Protein 3VSM (pdb70)

GO terms:
  GO:0042025 host cell nucleus (C, EXP)
  GO:0055036 virion membrane (C, EXP)
  GO:0030430 host cell cytoplasm (C, EXP)

Secondary structure (DSSP, 8-state):
-HHHHHHHHHHHHHHHHHHHHH-SS---S--PPEETTTEETT--TTT-HHHHHHHHHHHHHHHHHHH-TTSTTTT-HHHHHHHHHHHHHHHHHS-SSPPSSS-SSS-TTTTTTTTTHHHHHHHHHHHHTTTSTTHHHHHHHHHHHHHHH-SSSSEETTEE--HHHHHHHHHHHHHHHHHTT--HHHHHTSHHHHHHHHHHH--EESSSSEEETTS-EEETTTEE-HHHHHHHGGGHHHHHHHH-GGGS-HHHHHHHHHTT--TT-B--GGGS-TT---B-TTGGGSSPPPSEEEEETTTTEEEEE-SSEEEEEE---TTS-SEEE-SS--S-HHHHHH--EEEETTS------TTTTT--TTPEESSSS-------SSSS-EEE--SEEEEEEEE-SS-EEEEEEEEEGGGTTEEEEEEEEEETTEEEEEEEEEE--TT-STT--EEEEEEEEETTS--SPPPHHHHHHHTTT--TTEEETTEEEEE--BTTB--PPPEEE--STTEEEEEEEE-HHHHHTT-EEEEEEEEETT-----EEEE-SSTTEEEEE-SSSEEEEEETTEEEEEETTEEEEEETT--SEEEHHHHHHHHHHTT-TT--EEESSEEEETTEEEES--SS---EEEEE-

Radius of gyration: 27.25 Å; Cα contacts (8 Å, |Δi|>4): 1445; chains: 1; bounding box: 48×76×77 Å

CATH classification: 1.50.10.100 (+2 more: 2.70.98.100, 2.60.40.4340)

Foldseek 3Di:
DVVLLVVVLVVCLVCVVLLVLLAQDADAPDDFDQDLQLRGPPADVLADLVSVLVLLRNLLNLLNLCSDPPHPNPVPVVSLVSLLSSLVNVLVRADPQHAAQADSHDGRVSVPCLQFRNLVSLVSSLSSCVVDPCNVVSLVSSLPVCCRQVVDLQDGRNDGHAALSSLRSNLSRLSSVVSVPDALVRSCPDPSNVRVLVNQAQDADCWFAGQHLQQFGDHPGFALACQSVSNNLSSPVSCCSSPNPNSHPVVSNVLNLLQAAELQQFGQQLNYDLQTWRGGSNSNSNDDHDQFWGAFFNQAKTWGDHPFKTWMARFAALRHFLHKAWQVGFQQSLSSHFAGDIATPPFDRDIDHPQPNLDHAGGKALDLSNGQGDHAPDNTMDTHGWPHWFKGKWDDGFKIKMWIWTFHVSRQRWTWTWIWMCGVWKIKIKTWLTAGAAPPRVQDWMKGFRHKDFPVDDDPFDAQQVVCVVVVNASQQRDDRQKTKHFADEPPADAAGWDWDDRDPGMITTIGTWGNVSRNVSGTMHIMMMGGPPDDFDKHWYDDPDPQWIWIDRPPQWIWTGRAQKIWIGGDFKIKMAGSVLDQFDAVVNVQVNCVSNPRNPKAKDWDQWDDDDRGTGGVDSSGDRMTMITTD

Structure (mmCIF, N/CA/C/O backbone):
data_3VSM
#
_entry.id   3VSM
#
_cell.length_a   113.535
_cell.length_b   113.535
_cell.length_c   101.505
_cell.angle_alpha   90.00
_cell.angle_beta   90.00
_cell.angle_gamma   120.00
#
_symmetry.space_group_name_H-M   'P 62'
#
loop_
_entity.id
_entity.type
_entity.pdbx_description
1 polymer 'Occlusion-derived virus envelope protein E66'
2 non-polymer GLYCEROL
3 water water
#
loop_
_atom_site.group_PDB
_atom_site.id
_atom_site.type_symbol
_atom_site.label_atom_id
_atom_site.label_alt_id
_atom_site.label_comp_id
_atom_site.label_asym_id
_atom_site.label_entity_id
_atom_site.label_seq_id
_atom_site.pdbx_PDB_ins_code
_atom_site.Cartn_x
_atom_site.Cartn_y
_atom_site.Cartn_z
_atom_site.occupancy
_atom_site.B_iso_or_equiv
_atom_site.auth_seq_id
_atom_site.auth_comp_id
_atom_site.auth_asym_id
_atom_site.auth_atom_id
_atom_site.pdbx_PDB_model_num
ATOM 1 N N . ASN A 1 27 ? 38.200 -35.214 9.294 1.00 47.27 72 ASN A N 1
ATOM 2 C CA . ASN A 1 27 ? 38.538 -33.827 8.850 1.00 46.83 72 ASN A CA 1
ATOM 3 C C . ASN A 1 27 ? 39.542 -33.134 9.770 1.00 44.84 72 ASN A C 1
ATOM 4 O O . ASN A 1 27 ? 39.709 -31.910 9.720 1.00 42.39 72 ASN A O 1
ATOM 9 N N . ILE A 1 28 ? 40.222 -33.937 10.588 1.00 44.36 73 ILE A N 1
ATOM 10 C CA . ILE A 1 28 ? 41.171 -33.439 11.585 1.00 44.79 73 ILE A CA 1
ATOM 11 C C . ILE A 1 28 ? 42.398 -32.740 10.981 1.00 44.55 73 ILE A C 1
ATOM 12 O O . ILE A 1 28 ? 42.873 -31.747 11.536 1.00 43.70 73 ILE A O 1
ATOM 17 N N . GLN A 1 29 ? 42.904 -33.234 9.852 1.00 44.10 74 GLN A N 1
ATOM 18 C CA . GLN A 1 29 ? 44.063 -32.589 9.230 1.00 44.42 74 GLN A CA 1
ATOM 19 C C . GLN A 1 29 ? 43.682 -31.255 8.571 1.00 42.16 74 GLN A C 1
ATOM 20 O O . GLN A 1 29 ? 44.462 -30.307 8.596 1.00 41.29 74 GLN A O 1
ATOM 26 N N . GLU A 1 30 ? 42.476 -31.189 8.011 1.00 40.23 75 GLU A N 1
ATOM 27 C CA . GLU A 1 30 ? 41.952 -29.949 7.445 1.00 39.41 75 GLU A CA 1
ATOM 28 C C . GLU A 1 30 ? 41.819 -28.876 8.529 1.00 37.59 75 GLU A C 1
ATOM 29 O O . GLU A 1 30 ? 42.214 -27.728 8.321 1.00 36.03 75 GLU A O 1
ATOM 35 N N . LEU A 1 31 ? 41.269 -29.265 9.681 1.00 36.02 76 LEU A N 1
ATOM 36 C CA . LEU A 1 31 ? 41.158 -28.380 10.844 1.00 34.16 76 LEU A CA 1
ATOM 37 C C . LEU A 1 31 ? 42.529 -27.937 11.355 1.00 34.25 76 LEU A C 1
ATOM 38 O O . LEU A 1 31 ? 42.735 -26.756 11.652 1.00 32.98 76 LEU A O 1
ATOM 43 N N . GLN A 1 32 ? 43.464 -28.880 11.456 1.00 33.80 77 GLN A N 1
ATOM 44 C CA . GLN A 1 32 ? 44.799 -28.564 11.963 1.00 33.96 77 GLN A CA 1
ATOM 45 C C . GLN A 1 32 ? 45.612 -27.715 10.985 1.00 32.85 77 GLN A C 1
ATOM 46 O O . GLN A 1 32 ? 46.362 -26.833 11.406 1.00 31.28 77 GLN A O 1
ATOM 52 N N . ASN A 1 33 ? 45.460 -27.978 9.690 1.00 32.97 78 ASN A N 1
ATOM 53 C CA . ASN A 1 33 ? 46.103 -27.149 8.670 1.00 32.98 78 ASN A CA 1
ATOM 54 C C . ASN A 1 33 ? 45.621 -25.700 8.746 1.00 31.85 78 ASN A C 1
ATOM 55 O O . ASN A 1 33 ? 46.426 -24.770 8.673 1.00 32.40 78 ASN A O 1
ATOM 60 N N . PHE A 1 34 ? 44.312 -25.518 8.916 1.00 30.43 79 PHE A N 1
ATOM 61 C CA . PHE A 1 34 ? 43.749 -24.177 9.028 1.00 29.82 79 PHE A CA 1
ATOM 62 C C . PHE A 1 34 ? 44.281 -23.428 10.251 1.00 29.58 79 PHE A C 1
ATOM 63 O O . PHE A 1 34 ? 44.688 -22.269 10.141 1.00 29.01 79 PHE A O 1
ATOM 71 N N . GLU A 1 35 ? 44.284 -24.093 11.408 1.00 29.13 80 GLU A N 1
ATOM 72 C CA . GLU A 1 35 ? 44.787 -23.493 12.648 1.00 28.96 80 GLU A CA 1
ATOM 73 C C . GLU A 1 35 ? 46.255 -23.080 12.517 1.00 29.43 80 GLU A C 1
ATOM 74 O O . GLU A 1 35 ? 46.661 -22.022 13.007 1.00 27.86 80 GLU A O 1
ATOM 80 N N . ARG A 1 36 ? 47.035 -23.916 11.837 1.00 29.88 81 ARG A N 1
ATOM 81 C CA . ARG A 1 36 ? 48.433 -23.624 11.541 1.00 31.21 81 ARG A CA 1
ATOM 82 C C . ARG A 1 36 ? 48.530 -22.365 10.674 1.00 30.04 81 ARG A C 1
ATOM 83 O O . ARG A 1 36 ? 49.296 -21.448 10.977 1.00 30.44 81 ARG A O 1
ATOM 91 N N . TRP A 1 37 ? 47.732 -22.323 9.611 1.00 29.72 82 TRP A N 1
ATOM 92 C CA . TRP A 1 37 ? 47.695 -21.172 8.711 1.00 29.97 82 TRP A CA 1
ATOM 93 C C . TRP A 1 37 ? 47.269 -19.914 9.432 1.00 29.81 82 TRP A C 1
ATOM 94 O O . TRP A 1 37 ? 47.890 -18.857 9.266 1.00 29.34 82 TRP A O 1
ATOM 105 N N . PHE A 1 38 ? 46.227 -20.030 10.257 1.00 28.10 83 PHE A N 1
ATOM 106 C CA . PHE A 1 38 ? 45.720 -18.914 11.060 1.00 27.85 83 PHE A CA 1
ATOM 107 C C . PHE A 1 38 ? 46.804 -18.303 11.946 1.00 28.26 83 PHE A C 1
ATOM 108 O O . PHE A 1 38 ? 46.971 -17.079 11.973 1.00 28.00 83 PHE A O 1
ATOM 116 N N . LYS A 1 39 ? 47.541 -19.153 12.661 1.00 28.10 84 LYS A N 1
ATOM 117 C CA . LYS A 1 39 ? 48.600 -18.695 13.556 1.00 28.88 84 LYS A CA 1
ATOM 118 C C . LYS A 1 39 ? 49.767 -18.067 12.789 1.00 29.49 84 LYS A C 1
ATOM 119 O O . LYS A 1 39 ? 50.352 -17.083 13.239 1.00 29.57 84 LYS A O 1
ATOM 125 N N . ASN A 1 40 ? 50.099 -18.639 11.636 1.00 30.99 85 ASN A N 1
ATOM 126 C CA . ASN A 1 40 ? 51.191 -18.119 10.814 1.00 32.61 85 ASN A CA 1
ATOM 127 C C . ASN A 1 40 ? 50.912 -16.712 10.293 1.00 31.52 85 ASN A C 1
ATOM 128 O O . ASN A 1 40 ? 51.810 -15.872 10.237 1.00 31.35 85 ASN A O 1
ATOM 133 N N . ASN A 1 41 ? 49.660 -16.471 9.925 1.00 30.99 86 ASN A N 1
ATOM 134 C CA . ASN A 1 41 ? 49.261 -15.221 9.292 1.00 30.44 86 ASN A CA 1
ATOM 135 C C . ASN A 1 41 ? 48.592 -14.223 10.234 1.00 29.22 86 ASN A C 1
ATOM 136 O O . ASN A 1 41 ? 48.176 -13.142 9.797 1.00 28.22 86 ASN A O 1
ATOM 141 N N . LEU A 1 42 ? 48.502 -14.568 11.519 1.00 28.16 87 LEU A N 1
ATOM 142 C CA . LEU A 1 42 ? 47.751 -13.747 12.474 1.00 27.46 87 LEU A CA 1
ATOM 143 C C . LEU A 1 42 ? 48.241 -12.300 12.542 1.00 27.51 87 LEU A C 1
ATOM 144 O O . LEU A 1 42 ? 47.438 -11.375 12.418 1.00 26.80 87 LEU A O 1
ATOM 149 N N . SER A 1 43 ? 49.547 -12.109 12.731 1.00 27.37 88 SER A N 1
ATOM 150 C CA . SER A 1 43 ? 50.119 -10.765 12.814 1.00 27.63 88 SER A CA 1
ATOM 151 C C . SER A 1 43 ? 49.849 -9.958 11.538 1.00 27.64 88 SER A C 1
ATOM 152 O O . SER A 1 43 ? 49.412 -8.808 11.615 1.00 26.99 88 SER A O 1
ATOM 155 N N . TYR A 1 44 ? 50.081 -10.574 10.377 1.00 27.04 89 TYR A N 1
ATOM 156 C CA . TYR A 1 44 ? 49.769 -9.951 9.085 1.00 27.16 89 TYR A CA 1
ATOM 157 C C . TYR A 1 44 ? 48.278 -9.615 8.940 1.00 26.90 89 TYR A C 1
ATOM 158 O O . TYR A 1 44 ? 47.919 -8.508 8.520 1.00 26.36 89 TYR A O 1
ATOM 167 N N . SER A 1 45 ? 47.416 -10.569 9.286 1.00 26.01 90 SER A N 1
ATOM 168 C CA . SER A 1 45 ? 45.969 -10.372 9.211 1.00 25.51 90 SER A CA 1
ATOM 169 C C . SER A 1 45 ? 45.510 -9.227 10.110 1.00 25.44 90 SER A C 1
ATOM 170 O O . SER A 1 45 ? 44.665 -8.416 9.720 1.00 24.84 90 SER A O 1
ATOM 173 N N . PHE A 1 46 ? 46.075 -9.187 11.314 1.00 24.91 91 PHE A N 1
ATOM 174 C CA . PHE A 1 46 ? 45.799 -8.157 12.304 1.00 24.97 91 PHE A CA 1
ATOM 175 C C . PHE A 1 46 ? 46.175 -6.776 11.767 1.00 25.12 91 PHE A C 1
ATOM 176 O O .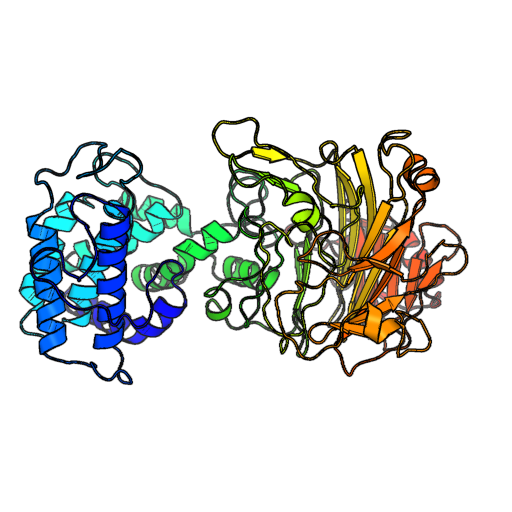 PHE A 1 46 ? 45.488 -5.794 12.047 1.00 25.03 91 PHE A O 1
ATOM 184 N N . SER A 1 47 ? 47.252 -6.713 10.982 1.00 24.95 92 SER A N 1
ATOM 185 C CA . SER A 1 47 ? 47.711 -5.453 10.385 1.00 25.01 92 SER A CA 1
ATOM 186 C C . SER A 1 47 ? 46.729 -4.937 9.325 1.00 25.02 92 SER A C 1
ATOM 187 O O . SER A 1 47 ? 46.769 -3.759 8.952 1.00 25.59 92 SER A O 1
ATOM 190 N N . GLN A 1 48 ? 45.856 -5.828 8.854 1.00 24.05 93 GLN A N 1
ATOM 191 C CA . GLN A 1 48 ? 44.807 -5.492 7.890 1.00 24.33 93 GLN A CA 1
ATOM 192 C C . GLN A 1 48 ? 43.465 -5.168 8.548 1.00 23.83 93 GLN A C 1
ATOM 193 O O . GLN A 1 48 ? 42.599 -4.548 7.921 1.00 24.09 93 GLN A O 1
ATOM 199 N N . LYS A 1 49 ? 43.288 -5.606 9.793 1.00 23.48 94 LYS A N 1
ATOM 200 C CA . LYS A 1 49 ? 41.998 -5.502 10.481 1.00 23.61 94 LYS A CA 1
ATOM 201 C C . LYS A 1 49 ? 41.753 -4.098 11.025 1.00 23.61 94 LYS A C 1
ATOM 202 O O . LYS A 1 49 ? 42.503 -3.624 11.876 1.00 23.49 94 LYS A O 1
ATOM 208 N N . ALA A 1 50 ? 40.688 -3.451 10.551 1.00 24.17 95 ALA A N 1
ATOM 209 C CA . ALA A 1 50 ? 40.415 -2.048 10.898 1.00 25.80 95 ALA A CA 1
ATOM 210 C C . ALA A 1 50 ? 40.110 -1.826 12.381 1.00 26.53 95 ALA A C 1
ATOM 211 O O . ALA A 1 50 ? 40.708 -0.953 13.008 1.00 26.97 95 ALA A O 1
ATOM 213 N N . GLU A 1 51 ? 39.189 -2.612 12.937 1.00 27.51 96 GLU A N 1
ATOM 214 C CA . GLU A 1 51 ? 38.841 -2.482 14.350 1.00 28.48 96 GLU A CA 1
ATOM 215 C C . GLU A 1 51 ? 39.685 -3.424 15.194 1.00 28.68 96 GLU A C 1
ATOM 216 O O . GLU A 1 51 ? 39.543 -4.646 15.102 1.00 28.42 96 GLU A O 1
ATOM 222 N N . LYS A 1 52 ? 40.558 -2.844 16.014 1.00 28.27 97 LYS A N 1
ATOM 223 C CA . LYS A 1 52 ? 41.462 -3.615 16.861 1.00 28.34 97 LYS A CA 1
ATOM 224 C C . LYS A 1 52 ? 42.095 -2.757 17.955 1.00 29.51 97 LYS A C 1
ATOM 225 O O . LYS A 1 52 ? 42.025 -1.522 17.916 1.00 29.44 97 LYS A O 1
ATOM 231 N N . VAL A 1 53 ? 42.701 -3.426 18.932 1.00 30.20 98 VAL A N 1
ATOM 232 C CA . VAL A 1 53 ? 43.563 -2.780 19.913 1.00 31.04 98 VAL A CA 1
ATOM 233 C C . VAL A 1 53 ? 44.935 -3.442 19.806 1.00 32.03 98 VAL A C 1
ATOM 234 O O . VAL A 1 53 ? 45.079 -4.640 20.064 1.00 32.03 98 VAL A O 1
ATOM 238 N N . VAL A 1 54 ? 45.930 -2.653 19.409 1.00 32.87 99 VAL A N 1
ATOM 239 C CA . VAL A 1 54 ? 47.281 -3.151 19.146 1.00 34.65 99 VAL A CA 1
ATOM 240 C C . VAL A 1 54 ? 48.127 -3.165 20.413 1.00 35.32 99 VAL A C 1
ATOM 241 O O . VAL A 1 54 ? 48.054 -2.243 21.221 1.00 34.05 99 VAL A O 1
ATOM 245 N N . ASN A 1 55 ? 48.923 -4.224 20.569 1.00 37.20 100 ASN A N 1
ATOM 246 C CA . ASN A 1 55 ? 49.836 -4.388 21.707 1.00 37.98 100 ASN A CA 1
ATOM 247 C C . ASN A 1 55 ? 49.267 -3.900 23.038 1.00 37.27 100 ASN A C 1
ATOM 248 O O . ASN A 1 55 ? 49.833 -3.000 23.662 1.00 37.06 100 ASN A O 1
ATOM 253 N N . PRO A 1 56 ? 48.142 -4.494 23.479 1.00 36.35 101 PRO A N 1
ATOM 254 C CA . PRO A 1 56 ? 47.524 -4.061 24.730 1.00 36.17 101 PRO A CA 1
ATOM 255 C C . PRO A 1 56 ? 48.418 -4.359 25.936 1.00 36.64 101 PRO A C 1
ATOM 256 O O . PRO A 1 56 ? 49.158 -5.345 25.925 1.00 36.36 101 PRO A O 1
ATOM 260 N N . ASN A 1 57 ? 48.360 -3.500 26.949 1.00 38.25 102 ASN A N 1
ATOM 261 C CA . ASN A 1 57 ? 49.072 -3.742 28.206 1.00 41.11 102 ASN A CA 1
ATOM 2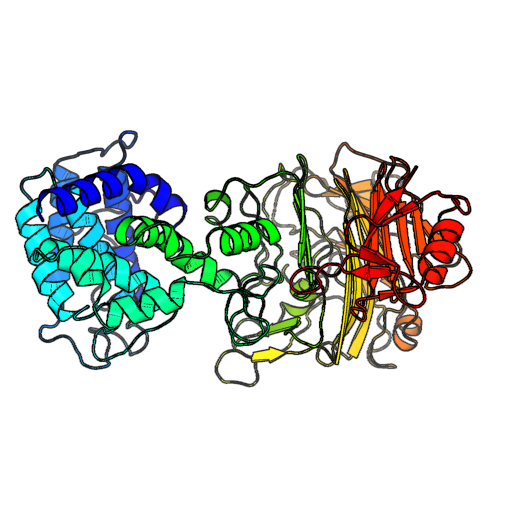62 C C . ASN A 1 57 ? 48.166 -3.579 29.429 1.00 41.72 102 ASN A C 1
ATOM 263 O O . ASN A 1 57 ? 48.635 -3.603 30.570 1.00 42.42 102 ASN A O 1
ATOM 268 N N . ARG A 1 58 ? 46.867 -3.423 29.170 1.00 41.33 103 ARG A N 1
ATOM 269 C CA . ARG A 1 58 ? 45.849 -3.265 30.207 1.00 41.55 103 ARG A CA 1
ATOM 270 C C . ARG A 1 58 ? 45.898 -4.414 31.218 1.00 41.41 103 ARG A C 1
ATOM 271 O O . ARG A 1 58 ? 46.106 -5.572 30.842 1.00 40.74 103 ARG A O 1
ATOM 279 N N . ASN A 1 59 ? 45.718 -4.083 32.497 1.00 41.66 104 ASN A N 1
ATOM 280 C CA . ASN A 1 59 ? 45.828 -5.063 33.584 1.00 41.47 104 ASN A CA 1
ATOM 281 C C . ASN A 1 59 ? 44.594 -5.945 33.742 1.00 39.59 104 ASN A C 1
ATOM 282 O O . ASN A 1 59 ? 43.470 -5.506 33.496 1.00 38.39 104 ASN A O 1
ATOM 287 N N . TRP A 1 60 ? 44.820 -7.181 34.178 1.00 38.46 105 TRP A N 1
ATOM 288 C CA . TRP A 1 60 ? 43.763 -8.183 34.308 1.00 38.17 105 TRP A CA 1
ATOM 289 C C . TRP A 1 60 ? 42.966 -8.043 35.576 1.00 40.09 105 TRP A C 1
ATOM 290 O O . TRP A 1 60 ? 43.489 -7.647 36.619 1.00 40.94 105 TRP A O 1
ATOM 301 N N . ASN A 1 61 ? 41.685 -8.387 35.483 1.00 40.69 106 ASN A N 1
ATOM 302 C CA . ASN A 1 61 ? 40.726 -8.216 36.567 1.00 40.88 106 ASN A CA 1
ATOM 303 C C . ASN A 1 61 ? 39.772 -9.409 36.560 1.00 41.48 106 ASN A C 1
ATOM 304 O O . ASN A 1 61 ? 39.228 -9.758 35.514 1.00 41.13 106 ASN A O 1
ATOM 309 N N . ASP A 1 62 ? 39.565 -10.034 37.716 1.00 42.08 107 ASP A N 1
ATOM 310 C CA . ASP A 1 62 ? 38.719 -11.232 37.793 1.00 42.66 107 ASP A CA 1
ATOM 311 C C . ASP A 1 62 ? 37.223 -10.960 37.643 1.00 40.91 107 ASP A C 1
ATOM 312 O O . ASP A 1 62 ? 36.448 -11.875 37.360 1.00 40.59 107 ASP A O 1
ATOM 317 N N 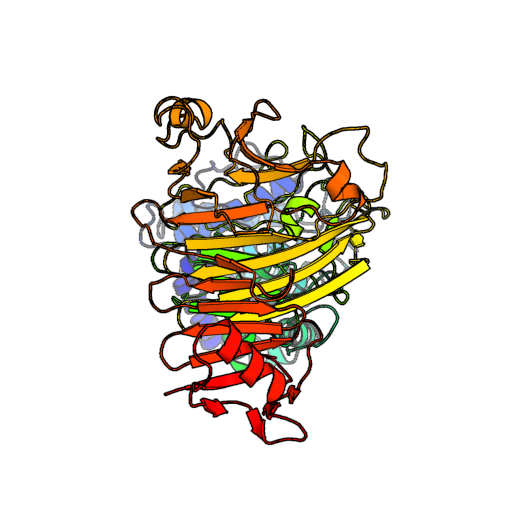. ASN A 1 63 ? 36.825 -9.705 37.827 1.00 39.13 108 ASN A N 1
ATOM 318 C CA . ASN A 1 63 ? 35.423 -9.324 37.728 1.00 39.05 108 ASN A CA 1
ATOM 319 C C . ASN A 1 63 ? 35.044 -8.824 36.336 1.00 37.32 108 ASN A C 1
ATOM 320 O O . ASN A 1 63 ? 33.992 -9.181 35.810 1.00 36.48 108 ASN A O 1
ATOM 325 N N . THR A 1 64 ? 35.910 -8.008 35.742 1.00 36.25 109 THR A N 1
ATOM 326 C CA . THR A 1 64 ? 35.593 -7.338 34.480 1.00 36.04 109 THR A CA 1
ATOM 327 C C . THR A 1 64 ? 36.609 -7.638 33.373 1.00 35.76 109 THR A C 1
ATOM 328 O O . THR A 1 64 ? 36.737 -6.866 32.414 1.00 36.35 109 THR A O 1
ATOM 332 N N . VAL A 1 65 ? 37.304 -8.770 33.508 1.00 34.82 110 VAL A N 1
ATOM 333 C CA . VAL A 1 65 ? 38.391 -9.195 32.602 1.00 33.77 110 VAL A CA 1
ATOM 334 C C . VAL A 1 65 ? 39.603 -8.254 32.653 1.00 33.44 110 VAL A C 1
ATOM 335 O O . VAL A 1 65 ? 40.732 -8.704 32.868 1.00 32.89 110 VAL A O 1
ATOM 339 N N . PHE A 1 66 ? 39.364 -6.960 32.449 1.00 33.53 111 PHE A N 1
ATOM 340 C CA . PHE A 1 66 ? 40.409 -5.944 32.548 1.00 33.73 111 PHE A CA 1
ATOM 341 C C . PHE A 1 66 ? 40.021 -4.814 33.500 1.00 35.04 111 PHE A C 1
ATOM 342 O O . PHE A 1 66 ? 38.837 -4.556 33.725 1.00 34.33 111 PHE A O 1
ATOM 350 N N . ASP A 1 67 ? 41.032 -4.147 34.052 1.00 36.83 112 ASP A N 1
ATOM 351 C CA . ASP A 1 67 ? 40.832 -2.999 34.939 1.00 39.31 112 ASP A CA 1
ATOM 352 C C . ASP A 1 67 ? 40.200 -1.806 34.222 1.00 40.26 112 ASP A C 1
ATOM 353 O O . ASP A 1 67 ? 40.426 -1.598 33.027 1.00 41.69 112 ASP A O 1
ATOM 358 N N . ASN A 1 68 ? 39.405 -1.039 34.970 1.00 41.28 113 ASN A N 1
ATOM 359 C CA . ASN A 1 68 ? 38.885 0.275 34.546 1.00 42.00 113 ASN A CA 1
ATOM 360 C C . ASN A 1 68 ? 37.885 0.244 33.388 1.00 41.36 113 ASN A C 1
ATOM 361 O O . ASN A 1 68 ? 37.788 1.194 32.609 1.00 42.19 113 ASN A O 1
ATOM 366 N N . LEU A 1 69 ? 37.141 -0.853 33.292 1.00 40.93 114 LEU A N 1
ATOM 367 C C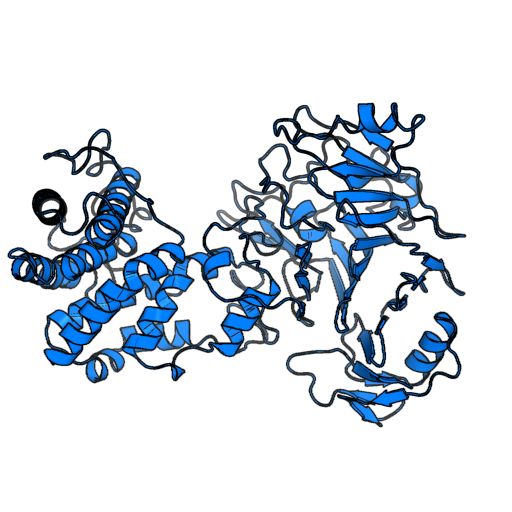A . LEU A 1 69 ? 36.069 -0.992 32.309 1.00 40.23 114 LEU A CA 1
ATOM 368 C C . LEU A 1 69 ? 34.841 -1.589 32.978 1.00 39.58 114 LEU A C 1
ATOM 369 O O . LEU A 1 69 ? 34.961 -2.323 33.960 1.00 39.51 114 LEU A O 1
ATOM 374 N N . SER A 1 70 ? 33.664 -1.276 32.445 1.00 39.20 115 SER A N 1
ATOM 375 C CA . SER A 1 70 ? 32.417 -1.832 32.970 1.00 39.21 115 SER A CA 1
ATOM 376 C C . SER A 1 70 ? 31.665 -2.619 31.895 1.00 38.67 115 SER A C 1
ATOM 377 O O . SER A 1 70 ? 30.566 -2.223 31.482 1.00 38.33 115 SER A O 1
ATOM 380 N N . PRO A 1 71 ? 32.246 -3.759 31.458 1.00 37.92 116 PRO A N 1
ATOM 381 C CA . PRO A 1 71 ? 31.751 -4.479 30.284 1.00 37.38 116 PRO A CA 1
ATOM 382 C C . PRO A 1 71 ? 30.336 -5.029 30.433 1.00 37.23 116 PRO A C 1
ATOM 383 O O . PRO A 1 71 ? 29.651 -5.207 29.426 1.00 36.80 116 PRO A O 1
ATOM 387 N N . TRP A 1 72 ? 29.905 -5.287 31.668 1.00 36.91 117 TRP A N 1
ATOM 388 C CA . TRP A 1 72 ? 28.616 -5.951 31.904 1.00 37.48 117 TRP A CA 1
ATOM 389 C C . TRP A 1 72 ? 27.442 -5.012 31.911 1.00 38.10 117 TRP A C 1
ATOM 390 O O . TRP A 1 72 ? 26.290 -5.449 31.916 1.00 37.69 117 TRP A O 1
ATOM 401 N N . THR A 1 73 ? 27.722 -3.712 31.906 1.00 39.19 118 THR A N 1
ATOM 402 C CA . THR A 1 73 ? 26.674 -2.699 31.789 1.00 40.38 118 THR A CA 1
ATOM 403 C C . THR A 1 73 ? 26.877 -1.820 30.555 1.00 40.93 118 THR A C 1
ATOM 404 O O . THR A 1 73 ? 25.909 -1.427 29.899 1.00 42.08 118 THR A O 1
ATOM 408 N N . SER A 1 74 ? 28.138 -1.522 30.245 1.00 39.99 119 SER A N 1
ATOM 409 C CA . SER A 1 74 ? 28.487 -0.714 29.081 1.00 38.89 119 SER A CA 1
ATOM 410 C C . SER A 1 74 ? 28.975 -1.591 27.932 1.00 38.75 119 SER A C 1
ATOM 411 O O . SER A 1 74 ? 30.059 -2.178 28.006 1.00 38.41 119 SER A O 1
ATOM 414 N N . VAL A 1 75 ? 28.175 -1.672 26.871 1.00 37.66 120 VAL A N 1
ATOM 415 C CA . VAL A 1 75 ? 28.539 -2.467 25.694 1.00 38.26 120 VAL A CA 1
ATOM 416 C C . VAL A 1 75 ? 29.798 -1.933 24.982 1.00 37.67 120 VAL A C 1
ATOM 417 O O . VAL A 1 75 ? 30.626 -2.728 24.534 1.00 37.15 120 VAL A O 1
ATOM 421 N N . PRO A 1 76 ? 29.961 -0.592 24.891 1.00 37.22 121 PRO A N 1
ATOM 422 C CA . PRO A 1 76 ? 31.250 -0.085 24.405 1.00 36.77 121 PRO A CA 1
ATOM 423 C C . PRO A 1 76 ? 32.447 -0.650 25.183 1.00 35.83 121 PRO A C 1
ATOM 424 O O . PRO A 1 76 ? 33.445 -1.034 24.568 1.00 35.23 121 PRO A O 1
ATOM 428 N N . ASP A 1 77 ? 32.336 -0.717 26.512 1.00 35.01 122 ASP A N 1
ATOM 429 C CA . ASP A 1 77 ? 33.373 -1.334 27.352 1.00 34.23 122 ASP A CA 1
ATOM 430 C C . ASP A 1 77 ? 33.530 -2.835 27.079 1.00 33.27 122 ASP A C 1
ATOM 431 O O . ASP A 1 77 ? 34.642 -3.366 27.135 1.00 32.35 122 ASP A O 1
ATOM 436 N N . PHE A 1 78 ? 32.420 -3.512 26.788 1.00 32.73 123 PHE A N 1
ATOM 437 C CA . PHE A 1 78 ? 32.464 -4.923 26.399 1.00 32.62 123 PHE A CA 1
ATOM 438 C C . PHE A 1 78 ? 33.234 -5.093 25.089 1.00 32.06 123 PHE A C 1
ATOM 439 O O . PHE A 1 78 ? 34.063 -5.999 24.962 1.00 32.31 123 PHE A O 1
ATOM 447 N N . GLY A 1 79 ? 32.968 -4.210 24.127 1.00 31.39 124 GLY A N 1
ATOM 448 C CA . GLY A 1 79 ? 33.727 -4.165 22.879 1.00 30.03 124 GLY A CA 1
ATOM 449 C C . GLY A 1 79 ? 35.217 -4.000 23.117 1.00 29.52 124 GLY A C 1
ATOM 450 O O . GLY A 1 79 ? 36.029 -4.672 22.479 1.00 29.48 124 GLY A O 1
ATOM 451 N N . THR A 1 80 ? 35.573 -3.109 24.043 1.00 29.51 125 THR A N 1
ATOM 452 C CA . THR A 1 80 ? 36.971 -2.883 24.416 1.00 29.84 125 THR A CA 1
ATOM 453 C C . THR A 1 80 ? 37.600 -4.144 25.021 1.00 29.28 125 THR A C 1
ATOM 454 O O . THR A 1 80 ? 38.726 -4.506 24.672 1.00 28.48 125 THR A O 1
ATOM 458 N N . VAL A 1 81 ? 36.865 -4.803 25.918 1.00 29.03 126 VAL A N 1
ATOM 459 C CA . VAL A 1 81 ? 37.288 -6.090 26.485 1.00 28.62 126 VAL A CA 1
ATOM 460 C C . VAL A 1 81 ? 37.561 -7.096 25.362 1.00 28.06 126 VAL A C 1
ATOM 461 O O . VAL A 1 81 ? 38.620 -7.723 25.332 1.00 28.53 126 VAL A O 1
ATOM 465 N N . CYS A 1 82 ? 36.615 -7.222 24.433 1.00 27.55 127 CYS A N 1
ATOM 466 C CA . CYS A 1 82 ? 36.756 -8.129 23.290 1.00 27.51 127 CYS A CA 1
ATOM 467 C C . CYS A 1 82 ? 37.999 -7.850 22.435 1.00 27.10 127 CYS A C 1
ATOM 468 O O . CYS A 1 82 ? 38.783 -8.760 22.161 1.00 26.19 127 CYS A O 1
ATOM 471 N N . HIS A 1 83 ? 38.181 -6.593 22.031 1.00 26.68 128 HIS A N 1
ATOM 472 C CA . HIS A 1 83 ? 39.345 -6.206 21.231 1.00 27.50 128 HIS A CA 1
ATOM 473 C C . HIS A 1 83 ? 40.639 -6.423 21.969 1.00 26.96 128 HIS A C 1
ATOM 474 O O . HIS A 1 83 ? 41.622 -6.891 21.384 1.00 26.76 128 HIS A O 1
ATOM 481 N N . THR A 1 84 ? 40.648 -6.100 23.262 1.00 26.68 129 THR A N 1
ATOM 482 C CA . THR A 1 84 ? 41.855 -6.248 24.084 1.00 27.42 129 THR A CA 1
ATOM 483 C C . THR A 1 84 ? 42.294 -7.710 24.189 1.00 27.18 129 THR A C 1
ATOM 484 O O . THR A 1 84 ? 43.480 -8.012 24.036 1.00 27.49 129 THR A O 1
ATOM 488 N N . LEU A 1 85 ? 41.336 -8.611 24.414 1.00 26.81 130 LEU A N 1
ATOM 489 C CA . LEU A 1 85 ? 41.604 -10.056 24.402 1.00 26.52 130 LEU A CA 1
ATOM 490 C C . LEU A 1 85 ? 42.215 -10.521 23.079 1.00 26.79 130 LEU A C 1
ATOM 491 O O . LEU A 1 85 ? 43.190 -11.277 23.071 1.00 27.72 130 LEU A O 1
ATOM 496 N N . ILE A 1 86 ? 41.638 -10.067 21.966 1.00 26.77 131 ILE A N 1
ATOM 497 C CA . ILE A 1 86 ? 42.171 -10.373 20.638 1.00 26.08 131 ILE A CA 1
ATOM 498 C C . ILE A 1 86 ? 43.602 -9.842 20.489 1.00 26.21 131 ILE A C 1
ATOM 499 O O . ILE A 1 86 ? 44.485 -10.558 20.012 1.00 25.90 131 ILE A O 1
ATOM 504 N N . GLY A 1 87 ? 43.825 -8.599 20.917 1.00 26.61 132 GLY A N 1
ATOM 505 C CA . GLY A 1 87 ? 45.161 -7.995 20.913 1.00 26.98 132 GLY A CA 1
ATOM 506 C C . GLY A 1 87 ? 46.156 -8.840 21.692 1.00 27.56 132 GLY A C 1
ATOM 507 O O . GLY A 1 87 ? 47.284 -9.056 21.250 1.00 28.31 132 GLY A O 1
ATOM 508 N N . TYR A 1 88 ? 45.728 -9.323 22.855 1.00 27.25 133 TYR A N 1
ATOM 509 C CA . TYR A 1 88 ? 46.542 -10.222 23.666 1.00 27.47 133 TYR A CA 1
ATOM 510 C C . TYR A 1 88 ? 46.802 -11.576 23.004 1.00 27.15 133 TYR A C 1
ATOM 511 O O . TYR A 1 88 ? 47.869 -12.153 23.199 1.00 28.18 133 TYR A O 1
ATOM 520 N N . CYS A 1 89 ? 45.844 -12.081 22.226 1.00 26.67 134 CYS A N 1
ATOM 521 C CA . CYS A 1 89 ? 46.081 -13.291 21.424 1.00 26.87 134 CYS A CA 1
ATOM 522 C C . CYS A 1 89 ? 47.217 -13.085 20.428 1.00 27.20 134 CYS A C 1
ATOM 523 O O . CYS A 1 89 ? 48.077 -13.954 20.264 1.00 26.69 134 CYS A O 1
ATOM 526 N N . VAL A 1 90 ? 47.216 -11.927 19.772 1.00 27.27 135 VAL A N 1
ATOM 527 C CA . VAL A 1 90 ? 48.257 -11.587 18.802 1.00 27.80 135 VAL A CA 1
ATOM 528 C C . VAL A 1 90 ? 49.633 -11.518 19.483 1.00 28.66 135 VAL A C 1
ATOM 529 O O . VAL A 1 90 ? 50.620 -12.036 18.949 1.00 29.79 135 VAL A O 1
ATOM 533 N N . ARG A 1 91 ? 49.683 -10.907 20.666 1.00 29.45 136 ARG A N 1
ATOM 534 C CA . ARG A 1 91 ? 50.916 -10.827 21.454 1.00 30.05 136 ARG A CA 1
ATOM 535 C C . ARG A 1 91 ? 51.437 -12.220 21.819 1.00 30.25 136 ARG A C 1
ATOM 536 O O . ARG A 1 91 ? 52.625 -12.519 21.641 1.00 30.64 136 ARG A O 1
ATOM 544 N N . TYR A 1 92 ? 50.533 -13.063 22.312 1.00 30.20 137 TYR A N 1
ATOM 545 C CA . TYR A 1 92 ? 50.847 -14.435 22.720 1.00 29.48 137 TYR A CA 1
ATOM 546 C C . TYR A 1 92 ? 51.436 -15.246 21.569 1.00 30.03 137 TYR A C 1
ATOM 547 O O . TYR A 1 92 ? 52.339 -16.059 21.764 1.00 31.13 137 TYR A O 1
ATOM 556 N N . ASN A 1 93 ? 50.918 -14.999 20.371 1.00 29.85 138 ASN A N 1
ATOM 557 C CA . ASN A 1 93 ? 51.265 -15.747 19.174 1.00 30.52 138 ASN A CA 1
ATOM 558 C C . ASN A 1 93 ? 52.495 -15.176 18.447 1.00 30.86 138 ASN A C 1
ATOM 559 O O . ASN A 1 93 ? 53.060 -15.831 17.573 1.00 30.62 138 ASN A O 1
ATOM 564 N N . ASN A 1 94 ? 52.909 -13.968 18.825 1.00 32.16 139 ASN A N 1
ATOM 565 C CA . ASN A 1 94 ? 53.976 -13.250 18.115 1.00 33.97 139 ASN A CA 1
ATOM 566 C C . ASN A 1 94 ? 55.373 -13.575 18.646 1.00 34.35 139 ASN A C 1
ATOM 567 O O . ASN A 1 94 ? 55.715 -13.199 19.766 1.00 34.17 139 ASN A O 1
ATOM 572 N N . THR A 1 95 ? 56.176 -14.254 17.825 1.00 36.70 140 THR A N 1
ATOM 573 C CA . THR A 1 95 ? 57.515 -14.722 18.222 1.00 39.04 140 THR A CA 1
ATOM 574 C C . THR A 1 95 ? 58.426 -13.622 18.760 1.00 40.11 140 THR A C 1
ATOM 575 O O . THR A 1 95 ? 59.300 -13.890 19.582 1.00 41.20 140 THR A O 1
ATOM 579 N N . SER A 1 96 ? 58.219 -12.389 18.302 1.00 41.20 141 SER A N 1
ATOM 580 C CA . SER A 1 96 ? 59.046 -11.264 18.741 1.00 41.59 141 SER A CA 1
ATOM 581 C C . SER A 1 96 ? 58.497 -10.552 19.986 1.00 41.05 141 SER A C 1
ATOM 582 O O . SER A 1 96 ? 59.169 -9.690 20.558 1.00 40.16 141 SER A O 1
ATOM 585 N N . ASP A 1 97 ? 57.281 -10.908 20.401 1.00 39.85 142 ASP A N 1
ATOM 586 C CA . ASP A 1 97 ? 56.670 -10.308 21.589 1.00 39.62 142 ASP A CA 1
ATOM 587 C C . ASP A 1 97 ? 57.258 -10.915 22.860 1.00 39.81 142 ASP A C 1
ATOM 588 O O . ASP A 1 97 ? 57.612 -12.097 22.893 1.00 39.43 142 ASP A O 1
ATOM 593 N N . THR A 1 98 ? 57.348 -10.096 23.903 1.00 39.78 143 THR A N 1
ATOM 594 C CA . THR A 1 98 ? 57.884 -10.530 25.191 1.00 41.06 143 THR A CA 1
ATOM 595 C C . THR A 1 98 ? 57.042 -11.644 25.843 1.00 41.02 143 THR A C 1
ATOM 596 O O . THR A 1 98 ? 57.583 -12.534 26.508 1.00 39.82 143 THR A O 1
ATOM 600 N N . LEU A 1 99 ? 55.730 -11.607 25.615 1.00 39.72 144 LEU A N 1
ATOM 601 C CA . LEU A 1 99 ? 54.818 -12.604 26.174 1.00 38.22 144 LEU A CA 1
ATOM 602 C C . LEU A 1 99 ? 54.510 -13.732 25.187 1.00 37.08 144 LEU A C 1
ATOM 603 O O . LEU A 1 99 ? 53.485 -14.411 25.302 1.00 37.35 144 LEU A O 1
ATOM 608 N N . TYR A 1 100 ? 55.402 -13.930 24.219 1.00 35.56 145 TYR A N 1
ATOM 609 C CA . TYR A 1 100 ? 55.287 -15.035 23.277 1.00 35.23 145 TYR A CA 1
ATOM 610 C C . TYR A 1 100 ? 55.188 -16.350 24.042 1.00 35.60 145 TYR A C 1
ATOM 611 O O . TYR A 1 100 ? 56.024 -16.636 24.905 1.00 34.89 145 TYR A O 1
ATOM 620 N N . GLN A 1 101 ? 54.143 -17.118 23.739 1.00 34.96 146 GLN A N 1
ATOM 621 C CA . GLN A 1 101 ? 53.892 -18.432 24.356 1.00 34.97 146 GLN A CA 1
ATOM 622 C C . GLN A 1 101 ? 53.967 -18.442 25.886 1.00 34.17 146 GLN A C 1
ATOM 623 O O . GLN A 1 101 ? 54.271 -19.472 26.492 1.00 34.97 146 GLN A O 1
ATOM 629 N N . ASN A 1 102 ? 53.679 -17.300 26.503 1.00 33.67 147 ASN A N 1
ATOM 630 C CA . ASN A 1 102 ? 53.747 -17.160 27.953 1.00 33.94 147 ASN A CA 1
ATOM 631 C C . ASN A 1 102 ? 52.580 -17.882 28.644 1.00 34.19 147 ASN A C 1
ATOM 632 O O . ASN A 1 102 ? 51.417 -17.557 28.391 1.00 33.17 147 ASN A O 1
ATOM 637 N N . PRO A 1 103 ? 52.888 -18.861 29.523 1.00 33.58 148 PRO A N 1
ATOM 638 C CA . PRO A 1 103 ? 51.833 -19.688 30.131 1.00 34.10 148 PRO A CA 1
ATOM 639 C C . PRO A 1 103 ? 50.827 -18.904 30.977 1.00 33.30 148 PRO A C 1
ATOM 640 O O . PRO A 1 103 ? 49.650 -19.261 31.001 1.00 34.96 148 PRO A O 1
ATOM 644 N N . GLU A 1 104 ? 51.275 -17.846 31.649 1.00 33.37 149 GLU A N 1
ATOM 645 C CA . GLU A 1 104 ? 50.371 -17.022 32.456 1.00 33.48 149 GLU A CA 1
ATOM 646 C C . GLU A 1 104 ? 49.390 -16.235 31.583 1.00 32.44 149 GLU A C 1
ATOM 647 O O . GLU A 1 104 ? 48.220 -16.057 31.949 1.00 31.04 149 GLU A O 1
ATOM 653 N N . LEU A 1 105 ? 49.869 -15.766 30.432 1.00 30.83 150 LEU A N 1
ATOM 654 C CA . LEU A 1 105 ? 48.999 -15.101 29.464 1.00 29.38 150 LEU A CA 1
ATOM 655 C C . LEU A 1 105 ? 47.988 -16.093 28.884 1.00 29.04 150 LEU A C 1
ATOM 656 O O . LEU A 1 105 ? 46.811 -15.757 28.717 1.00 28.79 150 LEU A O 1
ATOM 661 N N . ALA A 1 106 ? 48.445 -17.312 28.600 1.00 28.61 151 ALA A N 1
ATOM 662 C CA . ALA A 1 106 ? 47.560 -18.369 28.113 1.00 28.87 151 ALA A CA 1
ATOM 663 C C . ALA A 1 106 ? 46.424 -18.580 29.104 1.00 29.55 151 ALA A C 1
ATOM 664 O O . ALA A 1 106 ? 45.256 -18.671 28.710 1.00 29.25 151 ALA A O 1
ATOM 666 N N . TYR A 1 107 ? 46.772 -18.626 30.391 1.00 30.20 152 TYR A N 1
ATOM 667 C CA . TYR A 1 107 ? 45.780 -18.775 31.447 1.00 30.69 152 TYR A CA 1
ATOM 668 C C . TYR A 1 107 ? 44.838 -17.571 31.483 1.00 30.25 152 TYR A C 1
ATOM 669 O O . TYR A 1 107 ? 43.622 -17.735 31.579 1.00 28.68 152 TYR A O 1
ATOM 678 N N . ASN A 1 108 ? 45.401 -16.369 31.407 1.00 30.20 153 ASN A N 1
ATOM 679 C CA . ASN A 1 108 ? 44.591 -15.154 31.397 1.00 30.22 153 ASN A CA 1
ATOM 680 C C . ASN A 1 108 ? 43.593 -15.097 30.241 1.00 29.09 153 ASN A C 1
ATOM 681 O O . ASN A 1 108 ? 42.467 -14.621 30.414 1.00 29.79 153 ASN A O 1
ATOM 686 N N . LEU A 1 109 ? 44.004 -15.595 29.076 1.00 27.85 154 LEU A N 1
ATOM 687 C CA . LEU A 1 109 ? 43.131 -15.637 27.903 1.00 27.20 154 LEU A CA 1
ATOM 688 C C . LEU A 1 109 ? 41.953 -16.596 28.100 1.00 27.26 154 LEU A C 1
ATOM 689 O O . LEU A 1 109 ? 40.795 -16.211 27.899 1.00 27.32 154 LEU A O 1
ATOM 694 N N . ILE A 1 110 ? 42.242 -17.834 28.499 1.00 27.10 155 ILE A N 1
ATOM 695 C CA . ILE A 1 110 ? 41.171 -18.807 28.732 1.00 27.69 155 ILE A CA 1
ATOM 696 C C . ILE A 1 110 ? 40.267 -18.368 29.886 1.00 27.69 155 ILE A C 1
ATOM 697 O O . ILE A 1 110 ? 39.043 -18.488 29.794 1.00 28.22 155 ILE A O 1
ATOM 702 N N . ASN A 1 111 ? 40.868 -17.825 30.945 1.00 28.06 156 ASN A N 1
ATOM 703 C CA . ASN A 1 111 ? 40.103 -17.288 32.068 1.00 28.86 156 ASN A CA 1
ATOM 704 C C . ASN A 1 111 ? 39.188 -16.138 31.632 1.00 28.53 156 ASN A C 1
ATOM 705 O O . ASN A 1 111 ? 38.034 -16.063 32.056 1.00 28.39 156 ASN A O 1
ATOM 710 N N . GLY A 1 112 ? 39.706 -15.262 30.771 1.00 27.57 157 GLY A N 1
ATOM 711 C CA . GLY A 1 112 ? 38.920 -14.163 30.212 1.00 27.23 157 GLY A CA 1
ATOM 712 C C . GLY A 1 112 ? 37.702 -14.656 29.452 1.00 26.53 157 GLY A C 1
ATOM 713 O O . GLY A 1 112 ? 36.612 -14.097 29.575 1.00 26.35 157 GLY A O 1
ATOM 714 N N . LEU A 1 113 ? 37.887 -15.718 28.673 1.00 26.23 158 LEU A N 1
ATOM 715 C CA . LEU A 1 113 ? 36.790 -16.316 27.918 1.00 26.24 158 LEU A CA 1
ATOM 716 C C . LEU A 1 113 ? 35.755 -16.956 28.846 1.00 26.50 158 LEU A C 1
ATOM 717 O O . LEU A 1 113 ? 34.552 -16.823 28.619 1.00 26.07 158 LEU A O 1
ATOM 722 N N . ARG A 1 114 ? 36.232 -17.647 29.882 1.00 27.55 159 ARG A N 1
ATOM 723 C CA . ARG A 1 114 ? 35.361 -18.206 30.921 1.00 28.03 159 ARG A CA 1
ATOM 724 C C . ARG A 1 114 ? 34.465 -17.124 31.524 1.00 28.99 159 ARG A C 1
ATOM 725 O O . ARG A 1 114 ? 33.252 -17.311 31.652 1.00 29.62 159 ARG A O 1
ATOM 733 N N . ILE A 1 115 ? 35.067 -15.990 31.877 1.00 28.90 160 ILE A N 1
ATOM 734 C CA . ILE A 1 115 ? 34.323 -14.887 32.477 1.00 28.87 160 ILE A CA 1
ATOM 735 C C . ILE A 1 115 ? 33.232 -14.381 31.526 1.00 28.54 160 ILE A C 1
ATOM 736 O O . ILE A 1 115 ? 32.081 -14.200 31.943 1.00 28.66 160 ILE A O 1
ATOM 741 N N . ILE A 1 116 ? 33.580 -14.184 30.253 1.00 28.04 161 ILE A N 1
ATOM 742 C CA . ILE A 1 116 ? 32.604 -13.712 29.260 1.00 28.09 161 ILE A CA 1
ATOM 743 C C . ILE A 1 116 ? 31.443 -14.703 29.138 1.00 28.53 161 ILE A C 1
ATOM 744 O O . ILE A 1 116 ? 30.272 -14.309 29.191 1.00 28.49 161 ILE A O 1
ATOM 749 N N . CYS A 1 117 ? 31.776 -15.987 29.021 1.00 28.25 162 CYS A N 1
ATOM 750 C CA . CYS A 1 117 ? 30.772 -17.039 28.913 1.00 28.71 162 CYS A CA 1
ATOM 751 C C . CYS A 1 117 ? 29.814 -17.062 30.105 1.00 29.74 162 CYS A C 1
ATOM 752 O O . CYS A 1 117 ? 28.625 -17.326 29.932 1.00 29.97 162 CYS A O 1
ATOM 755 N N . SER A 1 118 ? 30.330 -16.765 31.300 1.00 29.98 163 SER A N 1
ATOM 756 C CA . SER A 1 118 ? 29.520 -16.757 32.526 1.00 31.06 163 SER A CA 1
ATOM 757 C C . SER A 1 118 ? 28.474 -15.637 32.547 1.00 31.70 163 SER A C 1
ATOM 758 O O . SER A 1 118 ? 27.549 -15.661 33.358 1.00 32.22 163 SER A O 1
ATOM 761 N N . LYS A 1 119 ? 28.622 -14.665 31.650 1.00 32.46 164 LYS A N 1
ATOM 762 C CA . LYS A 1 119 ? 27.739 -13.500 31.617 1.00 33.52 164 LYS A CA 1
ATOM 763 C C . LYS A 1 119 ? 26.719 -13.534 30.471 1.00 33.02 164 LYS A C 1
ATOM 764 O O . LYS A 1 119 ? 25.806 -12.708 30.428 1.00 33.83 164 LYS A O 1
ATOM 770 N N . LEU A 1 120 ? 26.868 -14.487 29.552 1.00 31.45 165 LEU A N 1
ATOM 771 C CA . LEU A 1 120 ? 26.014 -14.548 28.361 1.00 31.40 165 LEU A CA 1
ATOM 772 C C . LEU A 1 120 ? 24.655 -15.193 28.641 1.00 31.78 165 LEU A C 1
ATOM 773 O O . LEU A 1 120 ? 24.595 -16.277 29.214 1.00 31.10 165 LEU A O 1
ATOM 778 N N . PRO A 1 121 ? 23.555 -14.530 28.235 1.00 32.41 166 PRO A N 1
ATOM 779 C CA . PRO A 1 121 ? 22.247 -15.166 28.372 1.00 32.43 166 PRO A CA 1
ATOM 780 C C . PRO A 1 121 ? 22.161 -16.465 27.575 1.00 32.63 166 PRO A C 1
ATOM 781 O O . PRO A 1 121 ? 22.762 -16.586 26.502 1.00 32.13 166 PRO A O 1
ATOM 785 N N . ASP A 1 122 ? 21.430 -17.429 28.126 1.00 31.97 167 ASP A N 1
ATOM 786 C CA . ASP A 1 122 ? 21.203 -18.720 27.502 1.00 32.52 167 ASP A CA 1
ATOM 787 C C . ASP A 1 122 ? 19.791 -19.155 27.897 1.00 32.97 167 ASP A C 1
ATOM 788 O O . ASP A 1 122 ? 19.551 -19.435 29.072 1.00 32.71 167 ASP A O 1
ATOM 793 N N . PRO A 1 123 ? 18.844 -19.195 26.933 1.00 33.65 168 PRO A N 1
ATOM 794 C CA . PRO A 1 123 ? 18.951 -18.951 25.489 1.00 33.39 168 PRO A CA 1
ATOM 795 C C . PRO A 1 123 ? 19.420 -17.538 25.143 1.00 33.33 168 PRO A C 1
ATOM 796 O O . PRO A 1 123 ? 19.268 -16.626 25.957 1.00 32.94 168 PRO A O 1
ATOM 800 N N . PRO A 1 124 ? 19.996 -17.354 23.941 1.00 33.94 169 PRO A N 1
ATOM 801 C CA . PRO A 1 124 ? 20.323 -15.997 23.505 1.00 34.67 169 PRO A CA 1
ATOM 802 C C . PRO A 1 124 ? 19.037 -15.182 23.320 1.00 35.18 169 PRO A C 1
ATOM 803 O O . PRO A 1 124 ? 17.977 -15.768 23.088 1.00 33.47 169 PRO A O 1
ATOM 807 N N . PRO A 1 125 ? 19.120 -13.845 23.441 1.00 36.12 170 PRO A N 1
ATOM 808 C CA . PRO A 1 125 ? 17.914 -13.035 23.250 1.00 37.17 170 PRO A CA 1
ATOM 809 C C . PRO A 1 125 ? 17.413 -13.070 21.801 1.00 38.09 170 PRO A C 1
ATOM 810 O O . PRO A 1 125 ? 18.155 -13.466 20.895 1.00 36.10 170 PRO A O 1
ATOM 814 N N . HIS A 1 126 ? 16.152 -12.692 21.598 1.00 39.09 171 HIS A N 1
ATOM 815 C CA . HIS A 1 126 ? 15.600 -12.553 20.257 1.00 40.54 171 HIS A CA 1
ATOM 816 C C . HIS A 1 126 ? 15.440 -11.099 19.943 1.00 41.33 171 HIS A C 1
ATOM 817 O O . HIS A 1 126 ? 14.631 -10.405 20.561 1.00 40.93 171 HIS A O 1
ATOM 824 N N . GLN A 1 127 ? 16.238 -10.627 18.988 1.00 40.74 172 GLN A N 1
ATOM 825 C CA . GLN A 1 127 ? 16.208 -9.233 18.532 1.00 41.48 172 GLN A CA 1
ATOM 826 C C . GLN A 1 127 ? 16.359 -8.208 19.665 1.00 42.27 172 GLN A C 1
ATOM 827 O O . GLN A 1 127 ? 15.708 -7.158 19.675 1.00 43.25 172 GLN A O 1
ATOM 833 N N . GLN A 1 128 ? 17.238 -8.535 20.608 1.00 41.84 173 GLN A N 1
ATOM 834 C CA . GLN A 1 128 ? 17.648 -7.641 21.686 1.00 42.48 173 GLN A CA 1
ATOM 835 C C . GLN A 1 128 ? 19.129 -7.893 21.937 1.00 41.00 173 GLN A C 1
ATOM 836 O O . GLN A 1 128 ? 19.625 -8.986 21.672 1.00 39.90 173 GLN A O 1
ATOM 842 N N . ALA A 1 129 ? 19.837 -6.886 22.439 1.00 40.46 174 ALA A N 1
ATOM 843 C CA . ALA A 1 129 ? 21.195 -7.090 22.930 1.00 39.21 174 ALA A CA 1
ATOM 844 C C . ALA A 1 129 ? 21.113 -7.720 24.325 1.00 38.90 174 ALA A C 1
ATOM 845 O O . ALA A 1 129 ? 20.189 -7.412 25.077 1.00 38.14 174 ALA A O 1
ATOM 847 N N . PRO A 1 130 ? 22.061 -8.620 24.670 1.00 38.72 175 PRO A N 1
ATOM 848 C CA . PRO A 1 130 ? 22.121 -9.207 26.016 1.00 38.62 175 PRO A CA 1
ATOM 849 C C . PRO A 1 130 ? 22.076 -8.179 27.152 1.00 39.22 175 PRO A C 1
ATOM 850 O O . PRO A 1 130 ? 21.469 -8.441 28.192 1.00 40.00 175 PRO A O 1
ATOM 854 N N . TRP A 1 131 ? 22.724 -7.033 26.952 1.00 39.38 176 TRP A N 1
ATOM 855 C CA . TRP A 1 131 ? 22.513 -5.842 27.783 1.00 39.56 176 TRP A CA 1
ATOM 856 C C . TRP A 1 131 ? 22.682 -4.597 26.954 1.00 41.08 176 TRP A C 1
ATOM 857 O O . TRP A 1 131 ? 23.196 -4.662 25.834 1.00 40.44 176 TRP A O 1
ATOM 868 N N . GLY A 1 132 ? 22.239 -3.457 27.482 1.00 42.65 177 GLY A N 1
ATOM 869 C CA . GLY A 1 132 ? 22.188 -2.211 26.712 1.00 44.75 177 GLY A CA 1
ATOM 870 C C . GLY A 1 132 ? 21.000 -2.198 25.760 1.00 47.27 177 GLY A C 1
ATOM 871 O O . GLY A 1 132 ? 20.187 -3.126 25.772 1.00 48.68 177 GLY A O 1
ATOM 872 N N . PRO A 1 133 ? 20.882 -1.149 24.923 1.00 48.83 178 PRO A N 1
ATOM 873 C CA . PRO A 1 133 ? 19.742 -1.083 24.002 1.00 49.62 178 PRO A CA 1
ATOM 874 C C . PRO A 1 133 ? 19.959 -1.920 22.739 1.00 50.58 178 PRO A C 1
ATOM 875 O O . PRO A 1 133 ? 21.058 -2.444 22.529 1.00 49.63 178 PRO A O 1
ATOM 879 N N . VAL A 1 134 ? 18.919 -2.044 21.911 1.00 51.27 179 VAL A N 1
ATOM 880 C CA . VAL A 1 134 ? 19.071 -2.574 20.552 1.00 52.09 179 VAL A CA 1
ATOM 881 C C . VAL A 1 134 ? 20.089 -1.708 19.811 1.00 52.84 179 VAL A C 1
ATOM 882 O O . VAL A 1 134 ? 20.307 -0.551 20.180 1.00 54.95 179 VAL A O 1
ATOM 886 N N . ALA A 1 135 ? 20.714 -2.266 18.777 1.00 51.90 180 ALA A N 1
ATOM 887 C CA . ALA A 1 135 ? 21.785 -1.582 18.034 1.00 51.03 180 ALA A CA 1
ATOM 888 C C . ALA A 1 135 ? 23.139 -1.613 18.755 1.00 49.44 180 ALA A C 1
ATOM 889 O O . ALA A 1 135 ? 24.177 -1.345 18.144 1.00 50.33 180 ALA A O 1
ATOM 891 N N . ASP A 1 136 ? 23.124 -1.936 20.049 1.00 46.65 181 ASP A N 1
ATOM 892 C CA . ASP A 1 136 ? 24.343 -2.344 20.747 1.00 44.87 181 ASP A CA 1
ATOM 893 C C . ASP A 1 136 ? 24.557 -3.848 20.576 1.00 40.72 181 ASP A C 1
ATOM 894 O O . ASP A 1 136 ? 25.343 -4.461 21.302 1.00 39.84 181 ASP A O 1
ATOM 899 N N . TRP A 1 137 ? 23.845 -4.422 19.604 1.00 37.67 182 TRP A N 1
ATOM 900 C CA . TRP A 1 137 ? 23.973 -5.829 19.213 1.00 36.41 182 TRP A CA 1
ATOM 901 C C . TRP A 1 137 ? 25.335 -6.124 18.636 1.00 35.42 182 TRP A C 1
ATOM 902 O O . TRP A 1 137 ? 25.823 -7.252 18.728 1.00 33.93 182 TRP A O 1
ATOM 913 N N . TYR A 1 138 ? 25.942 -5.111 18.009 1.00 34.40 183 TYR A N 1
ATOM 914 C CA . TYR A 1 138 ? 27.292 -5.203 17.438 1.00 34.61 183 TYR A CA 1
ATOM 915 C C . TYR A 1 138 ? 28.232 -5.632 18.560 1.00 34.86 183 TYR A C 1
ATOM 916 O O . TYR A 1 138 ? 27.952 -5.385 19.727 1.00 37.08 183 TYR A O 1
ATOM 925 N N . HIS A 1 139 ? 29.331 -6.296 18.246 1.00 34.54 184 HIS A N 1
ATOM 926 C CA . HIS A 1 139 ? 30.232 -6.760 19.319 1.00 32.21 184 HIS A CA 1
ATOM 927 C C . HIS A 1 139 ? 29.808 -8.093 19.860 1.00 31.35 184 HIS A C 1
ATOM 928 O O . HIS A 1 139 ? 30.653 -8.955 20.050 1.00 31.24 184 HIS A O 1
ATOM 935 N N . PHE A 1 140 ? 28.514 -8.273 20.139 1.00 30.60 185 PHE A N 1
ATOM 936 C CA . PHE A 1 140 ? 27.997 -9.597 20.504 1.00 30.67 185 PHE A CA 1
ATOM 937 C C . PHE A 1 140 ? 27.984 -10.500 19.276 1.00 29.96 185 PHE A C 1
ATOM 938 O O . PHE A 1 140 ? 28.358 -11.670 19.350 1.00 29.50 185 PHE A O 1
ATOM 946 N N . THR A 1 141 ? 27.553 -9.940 18.148 1.00 28.83 186 THR A N 1
ATOM 947 C CA . THR A 1 141 ? 27.476 -10.672 16.888 1.00 28.00 186 THR A CA 1
ATOM 948 C C . THR A 1 141 ? 28.800 -10.632 16.110 1.00 27.08 186 THR A C 1
ATOM 949 O O . THR A 1 141 ? 29.195 -11.626 15.498 1.00 26.42 186 THR A O 1
ATOM 953 N N . ILE A 1 142 ? 29.481 -9.491 16.147 1.00 25.89 187 ILE A N 1
ATOM 954 C CA . ILE A 1 142 ? 30.673 -9.280 15.323 1.00 26.37 187 ILE A CA 1
ATOM 955 C C . ILE A 1 142 ? 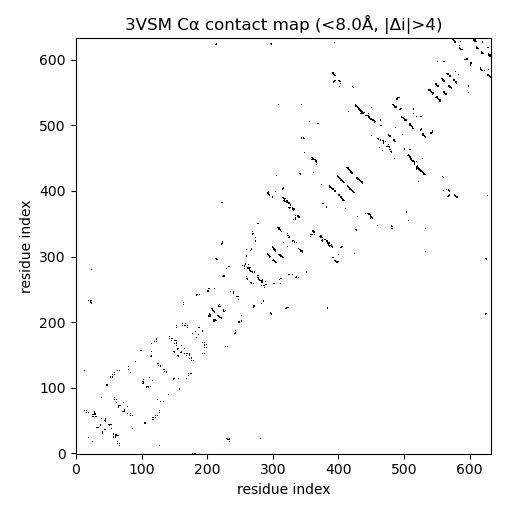31.968 -9.598 16.075 1.00 25.99 187 ILE A C 1
ATOM 956 O O . ILE A 1 142 ? 32.676 -10.545 15.731 1.00 26.02 187 ILE A O 1
ATOM 961 N N . THR A 1 143 ? 32.264 -8.804 17.101 1.00 26.12 188 THR A N 1
ATOM 962 C CA . THR A 1 143 ? 33.553 -8.873 17.790 1.00 26.48 188 THR A CA 1
ATOM 963 C C . THR A 1 143 ? 33.690 -10.107 18.687 1.00 26.93 188 THR A C 1
ATOM 964 O O . THR A 1 143 ? 34.740 -10.750 18.693 1.00 26.91 188 THR A O 1
ATOM 968 N N . MET A 1 144 ? 32.634 -10.443 19.427 1.00 26.54 189 MET A N 1
ATOM 969 C CA . MET A 1 144 ? 32.701 -11.566 20.371 1.00 26.74 189 MET A CA 1
ATOM 970 C C . MET A 1 144 ? 33.066 -12.923 19.751 1.00 25.73 189 MET A C 1
ATOM 971 O O . MET A 1 144 ? 33.911 -13.624 20.301 1.00 26.33 189 MET A O 1
ATOM 976 N N . PRO A 1 145 ? 32.428 -13.311 18.625 1.00 25.18 190 PRO A N 1
ATOM 977 C CA . PRO A 1 145 ? 32.808 -14.596 18.025 1.00 24.49 190 PRO A CA 1
ATOM 978 C C . PRO A 1 145 ? 34.260 -14.615 17.543 1.00 24.13 190 PRO A C 1
ATOM 979 O O . PRO A 1 145 ? 34.898 -15.672 17.542 1.00 23.10 190 PRO A O 1
ATOM 983 N N . GLU A 1 146 ? 34.775 -13.452 17.154 1.00 23.39 191 GLU A N 1
ATOM 984 C CA . GLU A 1 146 ? 36.195 -13.318 16.851 1.00 23.61 191 GLU A CA 1
ATOM 985 C C . GLU A 1 146 ? 37.063 -13.586 18.089 1.00 23.31 191 GLU A C 1
ATOM 986 O O . GLU A 1 146 ? 38.139 -14.164 17.968 1.00 23.79 191 GLU A O 1
ATOM 992 N N . VAL A 1 147 ? 36.583 -13.193 19.271 1.00 23.93 192 VAL A N 1
ATOM 993 C CA . VAL A 1 147 ? 37.282 -13.492 20.533 1.00 24.58 192 VAL A CA 1
ATOM 994 C C . VAL A 1 147 ? 37.401 -15.006 20.727 1.00 24.76 192 VAL A C 1
ATOM 995 O O . VAL A 1 147 ? 38.497 -15.520 20.975 1.00 24.71 192 VAL A O 1
ATOM 999 N N . PHE A 1 148 ? 36.272 -15.705 20.608 1.00 24.71 193 PHE A N 1
ATOM 1000 C CA . PHE A 1 148 ? 36.240 -17.166 20.727 1.00 24.54 193 PHE A CA 1
ATOM 1001 C C . PHE A 1 148 ? 37.236 -17.810 19.765 1.00 24.58 193 PHE A C 1
ATOM 1002 O O . PHE A 1 148 ? 38.005 -18.685 20.156 1.00 24.50 193 PHE A O 1
ATOM 1010 N N . MET A 1 149 ? 37.224 -17.362 18.511 1.00 24.59 194 MET A N 1
ATOM 1011 C CA . MET A 1 149 ? 38.095 -17.925 17.481 1.00 25.06 194 MET A CA 1
ATOM 1012 C C . MET A 1 149 ? 39.577 -17.689 17.768 1.00 24.43 194 MET A C 1
ATOM 1013 O O . MET A 1 149 ? 40.379 -18.625 17.727 1.00 23.47 194 MET A O 1
ATOM 1018 N N . ASN A 1 150 ? 39.931 -16.437 18.045 1.00 24.50 195 ASN A N 1
ATOM 1019 C CA . ASN A 1 150 ? 41.322 -16.074 18.295 1.00 25.16 195 ASN A CA 1
ATOM 1020 C C . ASN A 1 150 ? 41.909 -16.797 19.507 1.00 25.28 195 ASN A C 1
ATOM 1021 O O . ASN A 1 150 ? 43.008 -17.344 19.423 1.00 25.21 195 ASN A O 1
ATOM 1026 N N . ILE A 1 151 ? 41.167 -16.811 20.616 1.00 24.70 196 ILE A N 1
ATOM 1027 C CA . ILE A 1 151 ? 41.613 -17.485 21.847 1.00 24.91 196 ILE A CA 1
ATOM 1028 C C . ILE A 1 151 ? 41.811 -18.980 21.609 1.00 25.39 196 ILE A C 1
ATOM 1029 O O . ILE A 1 151 ? 42.873 -19.527 21.925 1.00 25.45 196 ILE A O 1
ATOM 1034 N N . THR A 1 152 ? 40.799 -19.624 21.029 1.00 25.05 197 THR A N 1
ATOM 1035 C CA . THR A 1 152 ? 40.835 -21.063 20.774 1.00 25.26 197 THR A CA 1
ATOM 1036 C C . THR A 1 152 ? 42.032 -21.470 19.908 1.00 25.37 197 THR A C 1
ATOM 1037 O O . THR A 1 152 ? 42.773 -22.393 20.266 1.00 25.38 197 THR A O 1
ATOM 1041 N N . ILE A 1 153 ? 42.231 -20.772 18.791 1.00 25.24 198 ILE A N 1
ATOM 1042 C CA . ILE A 1 153 ? 43.316 -21.121 17.868 1.00 25.31 198 ILE A CA 1
ATOM 1043 C C . ILE A 1 153 ? 44.708 -20.831 18.444 1.00 25.71 198 ILE A C 1
ATOM 1044 O O . ILE A 1 153 ? 45.575 -21.706 18.394 1.00 25.52 198 ILE A O 1
ATOM 1049 N N . VAL A 1 154 ? 44.932 -19.638 19.003 1.00 25.34 199 VAL A N 1
ATOM 1050 C CA . VAL A 1 154 ? 46.291 -19.307 19.485 1.00 26.32 199 VAL A CA 1
ATOM 1051 C C . VAL A 1 154 ? 46.740 -20.216 20.633 1.00 26.79 199 VAL A C 1
ATOM 1052 O O . VAL A 1 154 ? 47.936 -20.416 20.835 1.00 26.18 199 VAL A O 1
ATOM 1056 N N . LEU A 1 155 ? 45.772 -20.772 21.361 1.00 26.47 200 LEU A N 1
ATOM 1057 C CA . LEU A 1 155 ? 46.051 -21.691 22.461 1.00 27.40 200 LEU A CA 1
ATOM 1058 C C . LEU A 1 155 ? 45.916 -23.159 22.056 1.00 27.76 200 LEU A C 1
ATOM 1059 O O . LEU A 1 155 ? 45.764 -24.024 22.922 1.00 28.96 200 LEU A O 1
ATOM 1064 N N . ASN A 1 156 ? 45.981 -23.444 20.756 1.00 27.83 201 ASN A N 1
ATOM 1065 C CA . ASN A 1 156 ? 45.680 -24.789 20.256 1.00 28.19 201 ASN A CA 1
ATOM 1066 C C . ASN A 1 156 ? 46.683 -25.887 20.648 1.00 29.81 201 ASN A C 1
ATOM 1067 O O . ASN A 1 156 ? 46.357 -27.071 20.587 1.00 30.66 201 ASN A O 1
ATOM 1072 N N . GLU A 1 157 ? 47.882 -25.486 21.067 1.00 30.88 202 GLU A N 1
ATOM 1073 C CA . GLU A 1 157 ? 48.918 -26.432 21.494 1.00 32.59 202 GLU A CA 1
ATOM 1074 C C . GLU A 1 157 ? 48.957 -26.566 23.013 1.00 31.87 202 GLU A C 1
ATOM 1075 O O . GLU A 1 157 ? 49.830 -27.242 23.559 1.00 32.04 202 GLU A O 1
ATOM 1081 N N . THR A 1 158 ? 48.012 -25.919 23.690 1.00 30.32 203 THR A N 1
ATOM 1082 C CA . THR A 1 158 ? 48.024 -25.851 25.147 1.00 29.10 203 THR A CA 1
ATOM 1083 C C . THR A 1 158 ? 46.979 -26.771 25.777 1.00 27.93 203 THR A C 1
ATOM 1084 O O . THR A 1 158 ? 46.100 -27.298 25.092 1.00 27.79 203 THR A O 1
ATOM 1088 N N . GLN A 1 159 ? 47.091 -26.937 27.092 1.00 26.50 204 GLN A N 1
ATOM 1089 C CA . GLN A 1 159 ? 46.132 -27.678 27.905 0.50 25.61 204 GLN A CA 1
ATOM 1090 C C . GLN A 1 159 ? 44.728 -27.064 27.878 1.00 26.53 204 GLN A C 1
ATOM 1091 O O . GLN A 1 159 ? 43.773 -27.694 28.326 1.00 27.08 204 GLN A O 1
ATOM 1097 N N . HIS A 1 160 ? 44.613 -25.835 27.371 1.00 27.27 205 HIS A N 1
ATOM 1098 C CA . HIS A 1 160 ? 43.346 -25.097 27.376 1.00 28.02 205 HIS A CA 1
ATOM 1099 C C . HIS A 1 160 ? 42.551 -25.259 26.109 1.00 28.19 205 HIS A C 1
ATOM 1100 O O . HIS A 1 160 ? 41.393 -24.835 26.044 1.00 28.33 205 HIS A O 1
ATOM 1107 N N . TYR A 1 161 ? 43.155 -25.877 25.096 1.00 28.01 206 TYR A N 1
ATOM 1108 C CA . TYR A 1 161 ? 42.541 -25.971 23.768 1.00 28.17 206 TYR A CA 1
ATOM 1109 C C . TYR A 1 161 ? 41.174 -26.658 23.739 1.00 28.77 206 TYR A C 1
ATOM 1110 O O . TYR A 1 161 ? 40.217 -26.094 23.210 1.00 27.60 206 TYR A O 1
ATOM 1119 N N . ASP A 1 162 ? 41.088 -27.869 24.292 1.00 28.71 207 ASP A N 1
ATOM 1120 C CA . ASP A 1 162 ? 39.825 -28.617 24.279 1.00 29.88 207 ASP A CA 1
ATOM 1121 C C . ASP A 1 162 ? 38.675 -27.828 24.910 1.00 28.55 207 ASP A C 1
ATOM 1122 O O . ASP A 1 162 ? 37.568 -27.813 24.368 1.00 27.67 207 ASP A O 1
ATOM 1127 N N . GLU A 1 163 ? 38.948 -27.159 26.032 1.00 27.90 208 GLU A N 1
ATOM 1128 C CA . GLU A 1 163 ? 37.931 -26.370 26.725 1.00 27.64 208 GLU A CA 1
ATOM 1129 C C . GLU A 1 163 ? 37.525 -25.170 25.878 1.00 26.86 208 GLU A C 1
ATOM 1130 O O . GLU A 1 163 ? 36.338 -24.914 25.702 1.00 25.15 208 GLU A O 1
ATOM 1136 N N . ALA A 1 164 ? 38.519 -24.455 25.346 1.00 26.09 209 ALA A N 1
ATOM 1137 C CA . ALA A 1 164 ? 38.273 -23.316 24.459 1.00 25.19 209 ALA A CA 1
ATOM 1138 C C . ALA A 1 164 ? 37.437 -23.728 23.254 1.00 24.92 209 ALA A C 1
ATOM 1139 O O . ALA A 1 164 ? 36.459 -23.054 22.918 1.00 24.92 209 ALA A O 1
ATOM 1141 N N . ALA A 1 165 ? 37.818 -24.839 22.620 1.00 24.19 210 ALA A N 1
ATOM 1142 C CA . ALA A 1 165 ? 37.094 -25.366 21.466 1.00 24.48 210 ALA A CA 1
ATOM 1143 C C . ALA A 1 165 ? 35.661 -25.749 21.831 1.00 25.02 210 ALA A C 1
ATOM 1144 O O . ALA A 1 165 ? 34.729 -25.475 21.070 1.00 24.43 210 ALA A O 1
ATOM 1146 N N . SER A 1 166 ? 35.495 -26.373 22.998 1.00 25.41 211 SER A N 1
ATOM 1147 C CA . SER A 1 166 ? 34.174 -26.782 23.476 1.00 25.38 211 SER A CA 1
ATOM 1148 C C . SER A 1 166 ? 33.297 -25.576 23.798 1.00 25.15 211 SER A C 1
ATOM 1149 O O . SER A 1 166 ? 32.106 -25.578 23.493 1.00 24.63 211 SER A O 1
ATOM 1152 N N . LEU A 1 167 ? 33.893 -24.549 24.401 1.00 24.69 212 LEU A N 1
ATOM 1153 C CA . LEU A 1 167 ? 33.187 -23.288 24.654 1.00 25.44 212 LEU A CA 1
ATOM 1154 C C . LEU A 1 167 ? 32.745 -22.601 23.355 1.00 24.96 212 LEU A C 1
ATOM 1155 O O . LEU A 1 167 ? 31.630 -22.065 23.268 1.00 25.28 212 LEU A O 1
ATOM 1160 N N . THR A 1 168 ? 33.622 -22.632 22.352 1.00 24.42 213 THR A N 1
ATOM 1161 C CA . THR A 1 168 ? 33.337 -22.064 21.035 1.00 23.91 213 THR A CA 1
ATOM 1162 C C . THR A 1 168 ? 32.212 -22.844 20.348 1.00 24.32 213 THR A C 1
ATOM 1163 O O . THR A 1 168 ? 31.253 -22.246 19.852 1.00 24.10 213 THR A O 1
ATOM 1167 N N . ARG A 1 169 ? 32.317 -24.173 20.345 1.00 24.58 214 ARG A N 1
ATOM 1168 C CA . ARG A 1 169 ? 31.265 -25.023 19.781 1.00 26.25 214 ARG A CA 1
ATOM 1169 C C . ARG A 1 169 ? 29.917 -24.728 20.429 1.00 25.74 214 ARG A C 1
ATOM 1170 O O . ARG A 1 169 ? 28.912 -24.586 19.735 1.00 25.82 214 ARG A O 1
ATOM 1178 N N . TYR A 1 170 ? 29.895 -24.621 21.756 1.00 26.05 215 TYR A N 1
ATOM 1179 C CA . TYR A 1 170 ? 28.627 -24.375 22.446 1.00 26.37 215 TYR A CA 1
ATOM 1180 C C . TYR A 1 170 ? 28.049 -22.973 22.207 1.00 26.48 215 TYR A C 1
ATOM 1181 O O . TYR A 1 170 ? 26.923 -22.828 21.714 1.00 26.20 215 TYR A O 1
ATOM 1190 N N . TRP A 1 171 ? 28.824 -21.953 22.561 1.00 26.32 216 TRP A N 1
ATOM 1191 C CA . TRP A 1 171 ? 28.338 -20.574 22.570 1.00 26.09 216 TRP A CA 1
ATOM 1192 C C . TRP A 1 171 ? 28.140 -19.959 21.211 1.00 26.40 216 TRP A C 1
ATOM 1193 O O . TRP A 1 171 ? 27.217 -19.163 21.019 1.00 26.15 216 TRP A O 1
ATOM 1204 N N . LEU A 1 172 ? 28.990 -20.315 20.252 1.00 26.11 217 LEU A N 1
ATOM 1205 C CA . LEU A 1 172 ? 28.773 -19.857 18.886 1.00 26.33 217 LEU A CA 1
ATOM 1206 C C . LEU A 1 172 ? 27.606 -20.613 18.260 1.00 26.97 217 LEU A C 1
ATOM 1207 O O . LEU A 1 172 ? 26.892 -20.071 17.424 1.00 27.49 217 LEU A O 1
ATOM 1212 N N . GLY A 1 173 ? 27.402 -21.856 18.688 1.00 27.39 218 GLY A N 1
ATOM 1213 C CA . GLY A 1 173 ? 26.195 -22.603 18.327 1.00 28.53 218 GLY A CA 1
ATOM 1214 C C . GLY A 1 173 ? 24.937 -21.844 18.716 1.00 29.20 218 GLY A C 1
ATOM 1215 O O . GLY A 1 173 ? 23.921 -21.919 18.027 1.00 30.11 218 GLY A O 1
ATOM 1216 N N . LEU A 1 174 ? 25.011 -21.097 19.814 1.00 28.88 219 LEU A N 1
ATOM 1217 C CA . LEU A 1 174 ? 23.888 -20.275 20.254 1.00 29.25 219 LEU A CA 1
ATOM 1218 C C . LEU A 1 174 ? 23.856 -18.897 19.592 1.00 29.93 219 LEU A C 1
ATOM 1219 O O . LEU A 1 174 ? 22.811 -18.472 19.103 1.00 30.04 219 LEU A O 1
ATOM 1224 N N . TYR A 1 175 ? 24.998 -18.211 19.570 1.00 29.07 220 TYR A N 1
ATOM 1225 C CA . TYR A 1 175 ? 25.045 -16.811 19.138 1.00 29.41 220 TYR A CA 1
ATOM 1226 C C . TYR A 1 175 ? 25.293 -16.611 17.646 1.00 29.36 220 TYR A C 1
ATOM 1227 O O . TYR A 1 175 ? 24.983 -15.555 17.091 1.00 29.92 220 TYR A O 1
ATOM 1236 N N . LEU A 1 176 ? 25.832 -17.639 17.004 1.00 28.68 221 LEU A N 1
ATOM 1237 C CA . LEU A 1 176 ? 26.040 -17.636 15.568 1.00 28.36 221 LEU A CA 1
ATOM 1238 C C . LEU A 1 176 ? 25.535 -18.981 15.027 1.00 28.00 221 LEU A C 1
ATOM 1239 O O . LEU A 1 176 ? 26.330 -19.798 14.560 1.00 27.53 221 LEU A O 1
ATOM 1244 N N . PRO A 1 177 ? 24.208 -19.229 15.111 1.00 28.50 222 PRO A N 1
ATOM 1245 C CA . PRO A 1 177 ? 23.683 -20.546 14.722 1.00 28.58 222 PRO A CA 1
ATOM 1246 C C . PRO A 1 177 ? 23.814 -20.837 13.227 1.00 29.33 222 PRO A C 1
ATOM 1247 O O . PRO A 1 177 ? 23.872 -22.003 12.830 1.00 29.19 222 PRO A O 1
ATOM 1251 N N . THR A 1 178 ? 23.838 -19.784 12.411 1.00 29.17 223 THR A N 1
ATOM 1252 C CA . THR A 1 178 ? 24.233 -19.896 11.012 1.00 30.19 223 THR A CA 1
ATOM 1253 C C . THR A 1 178 ? 25.286 -18.822 10.740 1.00 30.37 223 THR A C 1
ATOM 1254 O O . THR A 1 178 ? 25.594 -18.007 11.617 1.00 30.60 223 THR A O 1
ATOM 1258 N N . ALA A 1 179 ? 25.832 -18.826 9.528 1.00 30.32 224 ALA A N 1
ATOM 1259 C CA . ALA A 1 179 ? 26.827 -17.837 9.121 1.00 30.51 224 ALA A CA 1
ATOM 1260 C C . ALA A 1 179 ? 26.248 -16.426 9.030 1.00 30.47 224 ALA A C 1
ATOM 1261 O O . ALA A 1 179 ? 26.987 -15.447 9.121 1.00 31.00 224 ALA A O 1
ATOM 1263 N N . VAL A 1 180 ? 24.927 -16.337 8.870 1.00 30.68 225 VAL A N 1
ATOM 1264 C CA . VAL A 1 180 ? 24.239 -15.068 8.590 1.00 31.21 225 VAL A CA 1
ATOM 1265 C C . VAL A 1 180 ? 23.129 -14.701 9.585 1.00 32.01 225 VAL A C 1
ATOM 1266 O O . VAL A 1 180 ? 22.453 -13.684 9.409 1.00 32.84 225 VAL A O 1
ATOM 1270 N N . ASN A 1 181 ? 22.943 -15.518 10.621 1.00 32.50 226 ASN A N 1
ATOM 1271 C CA . ASN A 1 181 ? 21.948 -15.238 11.660 1.00 32.97 226 ASN A CA 1
ATOM 1272 C C . ASN A 1 181 ? 22.564 -15.158 13.054 1.00 32.74 226 ASN A C 1
ATOM 1273 O O . ASN A 1 181 ? 23.426 -15.968 13.403 1.00 32.11 226 ASN A O 1
ATOM 1278 N N . SER A 1 182 ? 22.109 -14.185 13.842 1.00 31.37 227 SER A N 1
ATOM 1279 C CA . SER A 1 182 ? 22.609 -13.972 15.200 1.00 31.50 227 SER A CA 1
ATOM 1280 C C . SER A 1 182 ? 21.590 -13.205 16.037 1.00 32.10 227 SER A C 1
ATOM 1281 O O . SER A 1 182 ? 21.154 -12.115 15.652 1.00 31.89 227 SER A O 1
ATOM 1284 N N . MET A 1 183 ? 21.217 -13.790 17.176 1.00 31.90 228 MET A N 1
ATOM 1285 C CA . MET A 1 183 ? 20.280 -13.186 18.135 1.00 32.78 228 MET A CA 1
ATOM 1286 C C . MET A 1 183 ? 18.956 -12.741 17.490 1.00 33.58 228 MET A C 1
ATOM 1287 O O . MET A 1 183 ? 18.423 -11.671 17.803 1.00 33.82 228 MET A O 1
ATOM 1292 N N . GLY A 1 184 ? 18.444 -13.577 16.587 1.00 34.53 229 GLY A N 1
ATOM 1293 C CA . GLY A 1 184 ? 17.158 -13.343 15.922 1.00 35.91 229 GLY A CA 1
ATOM 1294 C C . GLY A 1 184 ? 17.189 -12.399 14.729 1.00 36.94 229 GLY A C 1
ATOM 1295 O O . GLY A 1 184 ? 16.140 -12.057 14.183 1.00 37.41 229 GLY A O 1
ATOM 1296 N N . TRP A 1 185 ? 18.384 -11.975 14.324 1.00 36.61 230 TRP A N 1
ATOM 1297 C CA . TRP A 1 185 ? 18.540 -11.072 13.182 1.00 36.96 230 TRP A CA 1
ATOM 1298 C C . TRP A 1 185 ? 19.298 -11.713 12.059 1.00 36.68 230 TRP A C 1
ATOM 1299 O O . TRP A 1 185 ? 20.279 -12.425 12.284 1.00 35.81 230 TRP A O 1
ATOM 1310 N N . HIS A 1 186 ? 18.854 -11.444 10.833 1.00 36.17 231 HIS A N 1
ATOM 1311 C CA . HIS A 1 186 ? 19.589 -11.824 9.633 1.00 34.72 231 HIS A CA 1
ATOM 1312 C C . HIS A 1 186 ? 20.554 -10.719 9.283 1.00 34.46 231 HIS A C 1
ATOM 1313 O O . HIS A 1 186 ? 20.252 -9.536 9.468 1.00 33.94 231 HIS A O 1
ATOM 1320 N N . ARG A 1 187 ? 21.733 -11.092 8.791 1.00 33.44 232 ARG A N 1
ATOM 1321 C CA . ARG A 1 187 ? 22.789 -10.117 8.518 1.00 32.93 232 ARG A CA 1
ATOM 1322 C C . ARG A 1 187 ? 23.340 -10.230 7.097 1.00 32.15 232 ARG A C 1
ATOM 1323 O O . ARG A 1 187 ? 23.290 -11.297 6.485 1.00 32.26 232 ARG A O 1
ATOM 1331 N N . THR A 1 188 ? 23.867 -9.118 6.586 1.00 32.18 233 THR A N 1
ATOM 1332 C CA . THR A 1 188 ? 24.334 -9.025 5.202 1.00 31.76 233 THR A CA 1
ATOM 1333 C C . THR A 1 188 ? 25.630 -8.210 5.118 1.00 31.76 233 THR A C 1
ATOM 1334 O O . THR A 1 188 ? 26.175 -7.792 6.144 1.00 31.78 233 THR A O 1
ATOM 1338 N N . ALA A 1 189 ? 26.111 -7.996 3.892 1.00 31.48 234 ALA A N 1
ATOM 1339 C CA . ALA A 1 189 ? 27.258 -7.119 3.616 1.00 31.59 234 ALA A CA 1
ATOM 1340 C C . ALA A 1 189 ? 28.454 -7.389 4.544 1.00 31.40 234 ALA A C 1
ATOM 1341 O O . ALA A 1 189 ? 28.768 -8.550 4.826 1.00 30.81 234 ALA A O 1
ATOM 1343 N N . GLY A 1 190 ? 29.104 -6.319 5.008 1.00 31.39 235 GLY A N 1
ATOM 1344 C CA . GLY A 1 190 ? 30.304 -6.405 5.854 1.00 31.26 235 GLY A CA 1
ATOM 1345 C C . GLY A 1 190 ? 30.117 -7.189 7.143 1.00 31.54 235 GLY A C 1
ATOM 1346 O O . GLY A 1 190 ? 31.003 -7.949 7.551 1.00 31.36 235 GLY A O 1
ATOM 1347 N N . ASN A 1 191 ? 28.963 -6.999 7.779 1.00 30.43 236 ASN A N 1
ATOM 1348 C CA . ASN A 1 191 ? 28.589 -7.756 8.972 1.00 30.53 236 ASN A CA 1
ATOM 1349 C C . ASN A 1 191 ? 28.676 -9.264 8.745 1.00 29.32 236 ASN A C 1
ATOM 1350 O O . ASN A 1 191 ? 29.302 -9.977 9.531 1.00 28.76 236 ASN A O 1
ATOM 1355 N N . SER A 1 192 ? 28.056 -9.738 7.664 1.00 29.04 237 SER A N 1
ATOM 1356 C CA . SER A 1 192 ? 28.035 -11.165 7.339 1.00 29.25 237 SER A CA 1
ATOM 1357 C C . SER A 1 192 ? 29.429 -11.692 7.005 1.00 29.01 237 SER A C 1
ATOM 1358 O O . SER A 1 192 ? 29.747 -12.848 7.295 1.00 29.37 237 SER A O 1
ATOM 1361 N N . MET A 1 193 ? 30.250 -10.838 6.396 1.00 27.86 238 MET A N 1
ATOM 1362 C CA . MET A 1 193 ? 31.640 -11.177 6.089 1.00 28.08 238 MET A CA 1
ATOM 1363 C C . MET A 1 193 ? 32.448 -11.476 7.355 1.00 27.24 238 MET A C 1
ATOM 1364 O O . MET A 1 193 ? 33.211 -12.451 7.397 1.00 27.21 238 MET A O 1
ATOM 1369 N N . ARG A 1 194 ? 32.273 -10.641 8.379 1.00 26.09 239 ARG A N 1
ATOM 1370 C CA . ARG A 1 194 ? 32.899 -10.864 9.684 1.00 25.87 239 ARG A CA 1
ATOM 1371 C C . ARG A 1 194 ? 32.389 -12.165 10.315 1.00 25.83 239 ARG A C 1
ATOM 1372 O O . ARG A 1 194 ? 33.181 -12.988 10.776 1.00 25.50 239 ARG A O 1
ATOM 1380 N N . MET A 1 195 ? 31.068 -12.342 10.315 1.00 25.46 240 MET A N 1
ATOM 1381 C CA . MET A 1 195 ? 30.415 -13.481 10.973 1.00 26.26 240 MET A CA 1
ATOM 1382 C C . MET A 1 195 ? 30.833 -14.830 10.404 1.00 26.01 240 MET A C 1
ATOM 1383 O O . MET A 1 195 ? 31.057 -15.781 11.155 1.00 26.02 240 MET A O 1
ATOM 1388 N N . GLY A 1 196 ? 30.938 -14.904 9.080 1.00 25.72 241 GLY A N 1
ATOM 1389 C CA . GLY A 1 196 ? 31.271 -16.149 8.392 1.00 25.36 241 GLY A CA 1
ATOM 1390 C C . GLY A 1 196 ? 32.600 -16.782 8.769 1.00 25.84 241 GLY A C 1
ATOM 1391 O O . GLY A 1 196 ? 32.743 -18.006 8.709 1.00 25.50 241 GLY A O 1
ATOM 1392 N N . VAL A 1 197 ? 33.573 -15.958 9.155 1.00 25.36 242 VAL A N 1
ATOM 1393 C CA . VAL A 1 197 ? 34.907 -16.458 9.504 1.00 25.32 242 VAL A CA 1
ATOM 1394 C C . VAL A 1 197 ? 34.910 -17.316 10.788 1.00 25.51 242 VAL A C 1
ATOM 1395 O O . VAL A 1 197 ? 35.316 -18.487 10.733 1.00 25.50 242 VAL A O 1
ATOM 1399 N N . PRO A 1 198 ? 34.454 -16.759 11.934 1.00 25.41 243 PRO A N 1
ATOM 1400 C CA . PRO A 1 198 ? 34.349 -17.630 13.111 1.00 25.87 243 PRO A CA 1
ATOM 1401 C C . PRO A 1 198 ? 33.241 -18.677 12.986 1.00 26.23 243 PRO A C 1
ATOM 1402 O O . PRO A 1 198 ? 33.350 -19.752 13.585 1.00 25.72 243 PRO A O 1
ATOM 1406 N N . TYR A 1 199 ? 32.193 -18.384 12.218 1.00 26.23 244 TYR A N 1
ATOM 1407 C CA . TYR A 1 199 ? 31.158 -19.394 12.010 1.00 27.01 244 TYR A CA 1
ATOM 1408 C C . TYR A 1 199 ? 31.716 -20.632 11.316 1.00 27.29 244 TYR A C 1
ATOM 1409 O O . TYR A 1 199 ? 31.459 -21.759 11.752 1.00 27.47 244 TYR A O 1
ATOM 1418 N N . THR A 1 200 ? 32.461 -20.414 10.232 1.00 26.74 245 THR A N 1
ATOM 1419 C CA . THR A 1 200 ? 33.042 -21.509 9.462 1.00 26.80 245 THR A CA 1
ATOM 1420 C C . THR A 1 200 ? 33.978 -22.318 10.352 1.00 26.69 245 THR A C 1
ATOM 1421 O O . THR A 1 200 ? 33.947 -23.548 10.326 1.00 26.58 245 THR A O 1
ATOM 1425 N N . TYR A 1 201 ? 34.783 -21.622 11.155 1.00 25.82 246 TYR A N 1
ATOM 1426 C CA . TYR A 1 201 ? 35.681 -22.280 12.100 1.00 26.01 246 TYR A CA 1
ATOM 1427 C C . TYR A 1 201 ? 34.923 -23.120 13.136 1.00 26.21 246 TYR A C 1
ATOM 1428 O O . TYR A 1 201 ? 35.358 -24.224 13.483 1.00 26.06 246 TYR A O 1
ATOM 1437 N N . SER A 1 202 ? 33.800 -22.592 13.625 1.00 26.21 247 SER A N 1
ATOM 1438 C CA . SER A 1 202 ? 32.962 -23.314 14.586 1.00 26.64 247 SER A CA 1
ATOM 1439 C C . SER A 1 202 ? 32.452 -24.631 13.995 1.00 26.98 247 SER A C 1
ATOM 1440 O O . SER A 1 202 ? 32.424 -25.650 14.688 1.00 26.98 247 SER A O 1
ATOM 1443 N N . GLN A 1 203 ? 32.079 -24.611 12.714 1.00 27.04 248 GLN A N 1
ATOM 1444 C CA . GLN A 1 203 ? 31.638 -25.824 12.024 1.00 27.69 248 GLN A CA 1
ATOM 1445 C C . GLN A 1 203 ? 32.777 -26.825 11.820 1.00 28.55 248 GLN A C 1
ATOM 1446 O O . GLN A 1 203 ? 32.570 -28.034 11.942 1.00 28.56 248 GLN A O 1
ATOM 1452 N N . MET A 1 204 ? 33.972 -26.315 11.517 1.00 28.26 249 MET A N 1
ATOM 1453 C CA . MET A 1 204 ? 35.173 -27.142 11.422 1.00 29.75 249 MET A CA 1
ATOM 1454 C C . MET A 1 204 ? 35.474 -27.843 12.749 1.00 30.35 249 MET A C 1
ATOM 1455 O O . MET A 1 204 ? 35.888 -29.006 12.761 1.00 30.29 249 MET A O 1
ATOM 1460 N N . LEU A 1 205 ? 35.274 -27.129 13.858 1.00 29.75 250 LEU A N 1
ATOM 1461 C CA . LEU A 1 205 ? 35.451 -27.704 15.195 1.00 29.86 250 LEU A CA 1
ATOM 1462 C C . LEU A 1 205 ? 34.432 -28.808 15.476 1.00 30.03 250 LEU A C 1
ATOM 1463 O O . LEU A 1 205 ? 34.720 -29.743 16.220 1.00 30.37 250 LEU A O 1
ATOM 1468 N N . ARG A 1 206 ? 33.246 -28.685 14.882 1.00 29.76 251 ARG A N 1
ATOM 1469 C CA . ARG A 1 206 ? 32.195 -29.694 15.022 1.00 30.57 251 ARG A CA 1
ATOM 1470 C C . ARG A 1 206 ? 32.437 -30.905 14.114 1.00 32.01 251 ARG A C 1
ATOM 1471 O O . ARG A 1 206 ? 31.742 -31.917 14.223 1.00 32.41 251 ARG A O 1
ATOM 1479 N N . GLY A 1 207 ? 33.428 -30.801 13.230 1.00 33.02 252 GLY A N 1
ATOM 1480 C CA . GLY A 1 207 ? 33.845 -31.926 12.390 1.00 34.55 252 GLY A CA 1
ATOM 1481 C C . GLY A 1 207 ? 33.422 -31.874 10.933 1.00 35.59 252 GLY A C 1
ATOM 1482 O O . GLY A 1 207 ? 33.750 -32.777 10.162 1.00 36.22 252 GLY A O 1
ATOM 1483 N N . TYR A 1 208 ? 32.693 -30.827 10.549 1.00 35.57 253 TYR A N 1
ATOM 1484 C CA . TYR A 1 208 ? 32.282 -30.646 9.157 1.00 36.06 253 TYR A CA 1
ATOM 1485 C C . TYR A 1 208 ? 33.457 -30.226 8.280 1.00 35.80 253 TYR A C 1
ATOM 1486 O O . TYR A 1 208 ? 34.312 -29.443 8.703 1.00 35.89 253 TYR A O 1
ATOM 1495 N N . SER A 1 209 ? 33.494 -30.750 7.059 1.00 35.16 254 SER A N 1
ATOM 1496 C CA . SER A 1 209 ? 34.524 -30.377 6.097 1.00 34.86 254 SER A CA 1
ATOM 1497 C C . SER A 1 209 ? 34.182 -29.036 5.458 1.00 33.83 254 SER A C 1
ATOM 1498 O O . SER A 1 209 ? 33.012 -28.646 5.398 1.00 32.39 254 SER A O 1
ATOM 1501 N N . LEU A 1 210 ? 35.205 -28.342 4.967 1.00 34.60 255 LEU A N 1
ATOM 1502 C CA . LEU A 1 210 ? 35.000 -27.080 4.260 1.00 34.74 255 LEU A CA 1
ATOM 1503 C C . LEU A 1 210 ? 34.085 -27.274 3.051 1.00 35.25 255 LEU A C 1
ATOM 1504 O O . LEU A 1 210 ? 33.261 -26.411 2.751 1.00 35.01 255 LEU A O 1
ATOM 1509 N N . ALA A 1 211 ? 34.212 -28.428 2.392 1.00 36.60 256 ALA A N 1
ATOM 1510 C CA . ALA A 1 211 ? 33.332 -28.814 1.283 1.00 37.20 256 ALA A CA 1
ATOM 1511 C C . ALA A 1 211 ? 31.846 -28.854 1.673 1.00 37.05 256 ALA A C 1
ATOM 1512 O O . ALA A 1 211 ? 30.988 -28.449 0.894 1.00 37.12 256 ALA A O 1
ATOM 1514 N N . GLN A 1 212 ? 31.549 -29.341 2.877 1.00 37.47 257 GLN A N 1
ATOM 1515 C CA . GLN A 1 212 ? 30.174 -29.354 3.386 1.00 36.72 257 GLN A CA 1
ATOM 1516 C C . GLN A 1 212 ? 29.711 -27.961 3.799 1.00 35.26 257 GLN A C 1
ATOM 1517 O O . GLN A 1 212 ? 28.590 -27.555 3.489 1.00 34.64 257 GLN A O 1
ATOM 1523 N N . ILE A 1 213 ? 30.573 -27.241 4.515 1.00 34.25 258 ILE A N 1
ATOM 1524 C CA . ILE A 1 213 ? 30.246 -25.894 4.994 1.00 33.47 258 ILE A CA 1
ATOM 1525 C C . ILE A 1 213 ? 29.899 -24.973 3.818 1.00 33.73 258 ILE A C 1
ATOM 1526 O O . ILE A 1 213 ? 28.919 -24.224 3.877 1.00 33.83 258 ILE A O 1
ATOM 1531 N N . ARG A 1 214 ? 30.688 -25.063 2.747 1.00 34.34 259 ARG A N 1
ATOM 1532 C CA . ARG A 1 214 ? 30.460 -24.283 1.529 1.00 36.50 259 ARG A CA 1
ATOM 1533 C C . ARG A 1 214 ? 29.010 -24.357 1.040 1.00 36.73 259 ARG A C 1
ATOM 1534 O O . ARG A 1 214 ? 28.446 -23.353 0.609 1.00 36.85 259 ARG A O 1
ATOM 1542 N N . GLN A 1 215 ? 28.405 -25.539 1.138 1.00 36.96 260 GLN A N 1
ATOM 1543 C CA . GLN A 1 215 ? 27.053 -25.763 0.622 1.00 37.68 260 GLN A CA 1
ATOM 1544 C C . GLN A 1 215 ? 25.923 -25.190 1.483 1.00 37.60 260 GLN A C 1
ATOM 1545 O O . GLN A 1 215 ? 24.775 -25.142 1.040 1.00 38.01 260 GLN A O 1
ATOM 1551 N N . GLU A 1 216 ? 26.239 -24.751 2.700 1.00 36.47 261 GLU A N 1
ATOM 1552 C CA . GLU A 1 216 ? 25.225 -24.179 3.591 1.00 35.27 261 GLU A CA 1
ATOM 1553 C C . GLU A 1 216 ? 24.634 -22.897 3.035 1.00 35.70 261 GLU A C 1
ATOM 1554 O O . GLU A 1 216 ? 25.350 -22.072 2.463 1.00 35.30 261 GLU A O 1
ATOM 1560 N N . GLN A 1 217 ? 23.327 -22.733 3.225 1.00 35.82 262 GLN A N 1
ATOM 1561 C CA . GLN A 1 217 ? 22.604 -21.554 2.762 1.00 36.76 262 GLN A CA 1
ATOM 1562 C C . GLN A 1 217 ? 23.294 -20.244 3.158 1.00 36.28 262 GLN A C 1
ATOM 1563 O O . GLN A 1 217 ? 23.492 -19.370 2.314 1.00 35.86 262 GLN A O 1
ATOM 1569 N N . GLY A 1 218 ? 23.658 -20.119 4.434 1.00 34.92 263 GLY A N 1
ATOM 1570 C CA . GLY A 1 218 ? 24.311 -18.912 4.951 1.00 34.24 263 GLY A CA 1
ATOM 1571 C C . GLY A 1 218 ? 25.639 -18.605 4.282 1.00 33.66 263 GLY A C 1
ATOM 1572 O O . GLY A 1 218 ? 25.916 -17.458 3.935 1.00 34.41 263 GLY A O 1
ATOM 1573 N N . ILE A 1 219 ? 26.457 -19.637 4.097 1.00 33.27 264 ILE A N 1
ATOM 1574 C CA . ILE A 1 219 ? 27.751 -19.499 3.429 1.00 33.86 264 ILE A CA 1
ATOM 1575 C C . ILE A 1 219 ? 27.570 -19.097 1.959 1.00 34.65 264 ILE A C 1
ATOM 1576 O O . ILE A 1 219 ? 28.344 -18.298 1.431 1.00 34.62 264 ILE A O 1
ATOM 1581 N N . GLN A 1 220 ? 26.532 -19.634 1.321 1.00 35.10 265 GLN A N 1
ATOM 1582 C CA . GLN A 1 220 ? 26.191 -19.278 -0.058 1.00 35.88 265 GLN A CA 1
ATOM 1583 C C . GLN A 1 220 ? 25.852 -17.794 -0.209 1.00 35.52 265 GLN A C 1
ATOM 1584 O O . GLN A 1 220 ? 26.252 -17.156 -1.188 1.00 36.55 265 GLN A O 1
ATOM 1590 N N . GLU A 1 221 ? 25.126 -17.248 0.764 1.00 34.53 266 GLU A N 1
ATOM 1591 C CA . GLU A 1 221 ? 24.851 -15.816 0.803 1.00 34.66 266 GLU A CA 1
ATOM 1592 C C . GLU A 1 221 ? 26.152 -15.011 0.870 1.00 34.19 266 GLU A C 1
ATOM 1593 O O . GLU A 1 221 ? 26.348 -14.065 0.103 1.00 32.44 266 GLU A O 1
ATOM 1599 N N . ILE A 1 222 ? 27.045 -15.411 1.772 1.00 33.14 267 ILE A N 1
ATOM 1600 C CA . ILE A 1 222 ? 28.329 -14.729 1.948 1.00 32.24 267 ILE A CA 1
ATOM 1601 C C . ILE A 1 222 ? 29.180 -14.807 0.676 1.00 32.55 267 ILE A C 1
ATOM 1602 O O . ILE A 1 222 ? 29.799 -13.815 0.288 1.00 31.02 267 ILE A O 1
ATOM 1607 N N . LEU A 1 223 ? 29.181 -15.971 0.022 1.00 33.14 268 LEU A N 1
ATOM 1608 C CA . LEU A 1 223 ? 29.894 -16.154 -1.249 1.00 34.25 268 LEU A CA 1
ATOM 1609 C C . LEU A 1 223 ? 29.424 -15.173 -2.325 1.00 34.71 268 LEU A C 1
ATOM 1610 O O . LEU A 1 223 ? 30.239 -14.623 -3.067 1.00 35.22 268 LEU A O 1
ATOM 1615 N N . ASN A 1 224 ? 28.112 -14.958 -2.398 1.00 34.92 269 ASN A N 1
ATOM 1616 C CA . ASN A 1 224 ? 27.540 -13.938 -3.273 1.00 36.56 269 ASN A CA 1
ATOM 1617 C C . ASN A 1 224 ? 28.002 -12.535 -2.891 1.00 35.44 269 ASN A C 1
ATOM 1618 O O . ASN A 1 224 ? 28.326 -11.718 -3.756 1.00 35.11 269 ASN A O 1
ATOM 1623 N N . THR A 1 225 ? 28.041 -12.283 -1.585 1.00 33.67 270 THR A N 1
ATOM 1624 C CA . THR A 1 225 ? 28.410 -10.992 -1.022 1.00 32.64 270 THR A CA 1
ATOM 1625 C C . THR A 1 225 ? 29.881 -10.640 -1.273 1.00 32.22 270 THR A C 1
ATOM 1626 O O . THR A 1 225 ? 30.218 -9.466 -1.470 1.00 32.09 270 THR A O 1
ATOM 1630 N N . ILE A 1 226 ? 30.743 -11.656 -1.280 1.00 30.91 271 ILE A N 1
ATOM 1631 C CA . ILE A 1 226 ? 32.189 -11.452 -1.462 1.00 30.75 271 ILE A CA 1
ATOM 1632 C C . ILE A 1 226 ? 32.687 -11.644 -2.900 1.00 29.58 271 ILE A C 1
ATOM 1633 O O . ILE A 1 226 ? 33.849 -11.355 -3.196 1.00 28.82 271 ILE A O 1
ATOM 1638 N N . ALA A 1 227 ? 31.821 -12.139 -3.782 1.00 29.07 272 ALA A N 1
ATOM 1639 C CA . ALA A 1 227 ? 32.196 -12.374 -5.181 1.00 28.93 272 ALA A CA 1
ATOM 1640 C C . ALA A 1 227 ? 32.714 -11.091 -5.836 1.00 28.39 272 ALA A C 1
ATOM 1641 O O . ALA A 1 227 ? 33.674 -11.120 -6.605 1.00 28.19 272 ALA A O 1
ATOM 1643 N N . PHE A 1 228 ? 32.071 -9.975 -5.494 1.00 28.67 273 PHE A N 1
ATOM 1644 C CA . PHE A 1 228 ? 32.349 -8.654 -6.072 1.00 29.65 273 PHE A CA 1
ATOM 1645 C C . PHE A 1 228 ? 32.487 -8.650 -7.598 1.00 28.68 273 PHE A C 1
ATOM 1646 O O . PHE A 1 228 ? 33.530 -8.272 -8.131 1.00 29.17 273 PHE A O 1
ATOM 1654 N N . PRO A 1 229 ? 31.420 -9.070 -8.306 1.00 28.29 274 PRO A N 1
ATOM 1655 C CA . PRO A 1 229 ? 31.429 -8.933 -9.757 1.00 28.15 274 PRO A CA 1
ATOM 1656 C C . PRO A 1 229 ? 31.374 -7.453 -10.120 1.00 27.80 274 PRO A C 1
ATOM 1657 O O . PRO A 1 229 ? 30.882 -6.644 -9.329 1.00 27.76 274 PRO A O 1
ATOM 1661 N N . TYR A 1 230 ? 31.880 -7.093 -11.293 1.00 27.34 275 TYR A N 1
ATOM 1662 C CA . TYR A 1 230 ? 31.746 -5.715 -11.746 1.00 27.45 275 TYR A CA 1
ATOM 1663 C C . TYR A 1 230 ? 30.270 -5.402 -11.953 1.00 27.67 275 TYR A C 1
ATOM 1664 O O . TYR A 1 230 ? 29.531 -6.218 -12.508 1.00 27.76 275 TYR A O 1
ATOM 1673 N N . VAL A 1 231 ? 29.847 -4.244 -11.453 1.00 27.36 276 VAL A N 1
ATOM 1674 C CA . VAL A 1 231 ? 28.491 -3.731 -11.661 1.00 27.95 276 VAL A CA 1
ATOM 1675 C C . VAL A 1 231 ? 28.591 -2.360 -12.338 1.00 29.09 276 VAL A C 1
ATOM 1676 O O . VAL A 1 231 ? 29.650 -1.728 -12.300 1.00 27.55 276 VAL A O 1
ATOM 1680 N N . THR A 1 232 ? 27.506 -1.909 -12.965 1.00 30.20 277 THR A N 1
ATOM 1681 C CA . THR A 1 232 ? 27.486 -0.585 -13.603 1.00 31.82 277 THR A CA 1
ATOM 1682 C C . THR A 1 232 ? 26.775 0.459 -12.746 1.00 32.68 277 THR A C 1
ATOM 1683 O O . THR A 1 232 ? 26.983 1.661 -12.924 1.00 32.40 277 THR A O 1
ATOM 1687 N N . GLN A 1 233 ? 25.930 -0.006 -11.827 1.00 32.53 278 GLN A N 1
ATOM 1688 C CA . GLN A 1 233 ? 25.197 0.879 -10.921 1.00 33.93 278 GLN A CA 1
ATOM 1689 C C . GLN A 1 233 ? 24.906 0.190 -9.591 1.00 33.03 278 GLN A C 1
ATOM 1690 O O . GLN A 1 233 ? 24.956 -1.039 -9.497 1.00 32.40 278 GLN A O 1
ATOM 1696 N N . GLY A 1 234 ? 24.601 0.993 -8.573 1.00 31.42 279 GLY A N 1
ATOM 1697 C CA . GLY A 1 234 ? 24.233 0.484 -7.256 1.00 30.86 279 GLY A CA 1
ATOM 1698 C C . GLY A 1 234 ? 25.432 0.048 -6.438 1.00 30.25 279 GLY A C 1
ATOM 1699 O O . GLY A 1 234 ? 26.576 0.302 -6.818 1.00 29.22 279 GLY A O 1
ATOM 1700 N N . ASN A 1 235 ? 25.169 -0.613 -5.313 1.00 29.01 280 ASN A N 1
ATOM 1701 C CA . ASN A 1 235 ? 26.237 -1.079 -4.422 1.00 29.19 280 ASN A CA 1
ATOM 1702 C C . ASN A 1 235 ? 27.172 -2.082 -5.085 1.00 29.12 280 ASN A C 1
ATOM 1703 O O . ASN A 1 235 ? 26.746 -2.887 -5.909 1.00 29.97 280 ASN A O 1
ATOM 1708 N N . GLY A 1 236 ? 28.451 -2.009 -4.728 1.00 28.66 281 GLY A N 1
ATOM 1709 C CA . GLY A 1 236 ? 29.434 -2.985 -5.170 1.00 28.05 281 GLY A CA 1
ATOM 1710 C C . GLY A 1 236 ? 30.614 -2.390 -5.911 1.00 27.82 281 GLY A C 1
ATOM 1711 O O . GLY A 1 236 ? 30.862 -1.182 -5.863 1.00 27.80 281 GLY A O 1
ATOM 1712 N N . LEU A 1 237 ? 31.349 -3.260 -6.590 1.00 27.17 282 LEU A N 1
ATOM 1713 C CA . LEU A 1 237 ? 32.514 -2.859 -7.357 1.00 26.99 282 LEU A CA 1
ATOM 1714 C C . LEU A 1 237 ? 32.092 -2.433 -8.760 1.00 26.66 282 LEU A C 1
ATOM 1715 O O . LEU A 1 237 ? 31.721 -3.266 -9.591 1.00 26.31 282 LEU A O 1
ATOM 1720 N N . HIS A 1 238 ? 32.137 -1.130 -9.022 1.00 26.19 283 HIS A N 1
ATOM 1721 C CA . HIS A 1 238 ? 31.810 -0.624 -10.356 1.00 25.47 283 HIS A CA 1
ATOM 1722 C C . HIS A 1 238 ? 32.830 -1.070 -11.363 1.00 24.85 283 HIS A C 1
ATOM 1723 O O . HIS A 1 238 ? 33.947 -1.454 -10.989 1.00 24.22 283 HIS A O 1
ATOM 1730 N N . VAL A 1 239 ? 32.442 -1.033 -12.641 1.00 24.14 284 VAL A N 1
ATOM 1731 C CA . VAL A 1 239 ? 33.228 -1.598 -13.752 1.00 24.26 284 VAL A CA 1
ATOM 1732 C C . VAL A 1 239 ? 34.676 -1.123 -13.816 1.00 24.31 284 VAL A C 1
ATOM 1733 O O . VAL A 1 239 ? 35.542 -1.830 -14.335 1.00 23.94 284 VAL A O 1
ATOM 1737 N N . ASP A 1 240 ? 34.932 0.075 -13.295 1.00 23.63 285 ASP A N 1
ATOM 1738 C CA . ASP A 1 240 ? 36.278 0.643 -13.328 1.00 24.23 285 ASP A CA 1
ATOM 1739 C C . ASP A 1 240 ? 37.006 0.521 -11.988 1.00 23.84 285 ASP A C 1
ATOM 1740 O O . ASP A 1 240 ? 37.961 1.254 -11.723 1.00 23.88 285 ASP A O 1
ATOM 1745 N N . SER A 1 241 ? 36.543 -0.409 -11.153 1.00 24.24 286 SER A N 1
ATOM 1746 C CA . SER A 1 241 ? 37.164 -0.712 -9.858 1.00 24.96 286 SER A CA 1
ATOM 1747 C C . SER A 1 241 ? 37.189 0.458 -8.887 1.00 24.84 286 SER A C 1
ATOM 1748 O O . SER A 1 241 ? 38.243 0.844 -8.378 1.00 25.42 286 SER A O 1
ATOM 1751 N N . ILE A 1 242 ? 36.019 1.038 -8.666 1.00 24.64 287 ILE A N 1
ATOM 1752 C CA . ILE A 1 242 ? 35.798 1.944 -7.557 1.00 24.94 287 ILE A CA 1
ATOM 1753 C C . ILE A 1 242 ? 34.656 1.338 -6.758 1.00 25.17 287 ILE A C 1
ATOM 1754 O O . ILE A 1 242 ? 33.647 0.910 -7.332 1.00 25.48 287 ILE A O 1
ATOM 1759 N N . TYR A 1 243 ? 34.833 1.276 -5.444 1.00 25.93 288 TYR A N 1
ATOM 1760 C CA . TYR A 1 243 ? 33.842 0.674 -4.561 1.00 27.52 288 TYR A CA 1
ATOM 1761 C C . TYR A 1 243 ? 32.755 1.682 -4.197 1.00 26.80 288 TYR A C 1
ATOM 1762 O O . TYR A 1 243 ? 33.042 2.765 -3.681 1.00 26.42 288 TYR A O 1
ATOM 1771 N N . ILE A 1 244 ? 31.512 1.309 -4.483 1.00 26.46 289 ILE A N 1
ATOM 1772 C CA . ILE A 1 244 ? 30.347 2.151 -4.222 1.00 26.99 289 ILE A CA 1
ATOM 1773 C C . ILE A 1 244 ? 29.463 1.492 -3.161 1.00 28.00 289 ILE A C 1
ATOM 1774 O O . ILE A 1 244 ? 29.264 0.274 -3.173 1.00 27.47 289 ILE A O 1
ATOM 1779 N N . ASP A 1 245 ? 28.955 2.303 -2.238 1.00 28.31 290 ASP A N 1
ATOM 1780 C CA . ASP A 1 245 ? 28.044 1.833 -1.200 1.00 29.22 290 ASP A CA 1
ATOM 1781 C C . ASP A 1 245 ? 26.971 2.899 -1.010 1.00 30.00 290 ASP A C 1
ATOM 1782 O O . ASP A 1 245 ? 27.065 3.984 -1.596 1.00 30.05 290 ASP A O 1
ATOM 1787 N N . HIS A 1 246 ? 25.947 2.589 -0.214 1.00 30.92 291 HIS A N 1
ATOM 1788 C CA . HIS A 1 246 ? 24.812 3.499 0.001 1.00 31.13 291 HIS A CA 1
ATOM 1789 C C . HIS A 1 246 ? 24.248 3.989 -1.308 1.00 29.99 291 HIS A C 1
ATOM 1790 O O . HIS A 1 246 ? 23.896 5.165 -1.462 1.00 29.54 291 HIS A O 1
ATOM 1797 N N . ILE A 1 247 ? 24.173 3.057 -2.260 1.00 29.05 292 ILE A N 1
ATOM 1798 C CA . ILE A 1 247 ? 23.600 3.254 -3.602 1.00 28.56 292 ILE A CA 1
ATOM 1799 C C . ILE A 1 247 ? 24.526 3.970 -4.590 1.00 27.73 292 ILE A C 1
ATOM 1800 O O . ILE A 1 247 ? 24.773 3.458 -5.681 1.00 27.34 292 ILE A O 1
ATOM 1805 N N . ASP A 1 248 ? 25.029 5.144 -4.207 1.00 26.28 293 ASP A N 1
ATOM 1806 C CA . ASP A 1 248 ? 25.741 6.020 -5.145 1.00 26.02 293 ASP A CA 1
ATOM 1807 C C . ASP A 1 248 ? 26.932 6.767 -4.530 1.00 25.00 293 ASP A C 1
ATOM 1808 O O . ASP A 1 248 ? 27.361 7.793 -5.060 1.00 25.08 293 ASP A O 1
ATOM 1813 N N . VAL A 1 249 ? 27.464 6.257 -3.424 1.00 24.52 294 VAL A N 1
ATOM 1814 C CA . VAL A 1 249 ? 28.551 6.940 -2.714 1.00 24.35 294 VAL A CA 1
ATOM 1815 C C . VAL A 1 249 ? 29.864 6.182 -2.874 1.00 24.72 294 VAL A C 1
ATOM 1816 O O . VAL A 1 249 ? 29.915 4.971 -2.651 1.00 25.15 294 VAL A O 1
ATOM 1820 N N . ARG A 1 250 ? 30.919 6.897 -3.266 1.00 24.82 295 ARG A N 1
ATOM 1821 C CA . ARG A 1 250 ? 32.276 6.353 -3.229 1.00 24.74 295 ARG A CA 1
ATOM 1822 C C . ARG A 1 250 ? 32.616 6.208 -1.757 1.00 24.97 295 ARG A C 1
ATOM 1823 O O . ARG A 1 250 ? 32.814 7.210 -1.062 1.00 25.13 295 ARG A O 1
ATOM 1831 N N . ALA A 1 251 ? 32.651 4.970 -1.270 1.00 24.71 296 ALA A N 1
ATOM 1832 C CA . ALA A 1 251 ? 32.675 4.741 0.173 1.00 25.29 296 ALA A CA 1
ATOM 1833 C C . ALA A 1 251 ? 33.551 3.572 0.618 1.00 25.63 296 ALA A C 1
ATOM 1834 O O . ALA A 1 251 ? 33.047 2.507 0.965 1.00 27.74 296 ALA A O 1
ATOM 1836 N N . TYR A 1 252 ? 34.859 3.789 0.652 1.00 24.98 297 TYR A N 1
ATOM 1837 C CA . TYR A 1 252 ? 35.806 2.724 0.991 1.00 25.56 297 TYR A CA 1
ATOM 1838 C C . TYR A 1 252 ? 35.830 2.314 2.463 1.00 26.95 297 TYR A C 1
ATOM 1839 O O . TYR A 1 252 ? 36.315 1.228 2.790 1.00 27.37 297 TYR A O 1
ATOM 1848 N N . GLY A 1 253 ? 35.314 3.177 3.339 1.00 28.38 298 GLY A N 1
ATOM 1849 C CA . GLY A 1 253 ? 35.278 2.910 4.781 1.00 29.38 298 GLY A CA 1
ATOM 1850 C C . GLY A 1 253 ? 34.690 1.549 5.107 1.00 30.97 298 GLY A C 1
ATOM 1851 O O . GLY A 1 253 ? 35.182 0.840 5.989 1.00 31.70 298 GLY A O 1
ATOM 1852 N N . TYR A 1 254 ? 33.649 1.177 4.370 1.00 31.04 299 TYR A N 1
ATOM 1853 C CA . TYR A 1 254 ? 32.976 -0.105 4.554 1.00 31.79 299 TYR A CA 1
ATOM 1854 C C . TYR A 1 254 ? 33.797 -1.290 4.034 1.00 31.33 299 TYR A C 1
ATOM 1855 O O . TYR A 1 254 ? 33.849 -2.340 4.677 1.00 32.55 299 TYR A O 1
ATOM 1864 N N . LEU A 1 255 ? 34.449 -1.107 2.889 1.00 30.66 300 LEU A N 1
ATOM 1865 C CA . LEU A 1 255 ? 35.322 -2.131 2.314 1.00 29.77 300 LEU A CA 1
ATOM 1866 C C . LEU A 1 255 ? 36.516 -2.359 3.241 1.00 28.77 300 LEU A C 1
ATOM 1867 O O . LEU A 1 255 ? 36.906 -3.501 3.506 1.00 27.78 300 LEU A O 1
ATOM 1872 N N . ILE A 1 256 ? 37.076 -1.254 3.733 1.00 27.70 301 ILE A N 1
ATOM 1873 C CA . ILE A 1 256 ? 38.238 -1.259 4.620 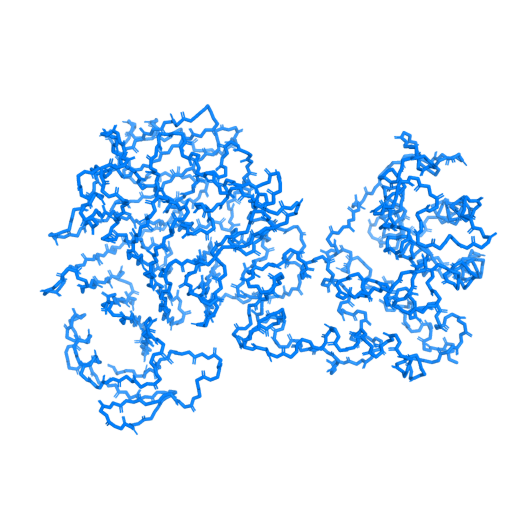1.00 27.52 301 ILE A CA 1
ATOM 1874 C C . ILE A 1 256 ? 37.964 -2.062 5.887 1.00 27.68 301 ILE A C 1
ATOM 1875 O O . ILE A 1 256 ? 38.823 -2.805 6.355 1.00 27.31 301 ILE A O 1
ATOM 1880 N N . ASN A 1 257 ? 36.753 -1.917 6.413 1.00 28.60 302 ASN A N 1
ATOM 1881 C CA . ASN A 1 257 ? 36.343 -2.566 7.649 1.00 30.04 302 ASN A CA 1
ATOM 1882 C C . ASN A 1 257 ? 36.401 -4.099 7.610 1.00 28.60 302 ASN A C 1
ATOM 1883 O O . ASN A 1 257 ? 36.817 -4.726 8.584 1.00 27.97 302 ASN A O 1
ATOM 1888 N N . SER A 1 258 ? 36.001 -4.703 6.494 1.00 27.92 303 SER A N 1
ATOM 1889 C CA . SER A 1 258 ? 35.966 -6.170 6.411 0.50 27.13 303 SER A CA 1
ATOM 1890 C C . SER A 1 258 ? 36.989 -6.791 5.456 1.00 26.90 303 SER A C 1
ATOM 1891 O O . SER A 1 258 ? 36.983 -8.010 5.236 1.00 26.90 303 SER A O 1
ATOM 1894 N N . TYR A 1 259 ? 37.883 -5.964 4.912 1.00 25.64 304 TYR A N 1
ATOM 1895 C CA . TYR A 1 259 ? 38.892 -6.435 3.964 1.00 25.26 304 TYR A CA 1
ATOM 1896 C C . TYR A 1 259 ? 39.733 -7.602 4.501 1.00 24.63 304 TYR A C 1
ATOM 1897 O O . TYR A 1 259 ? 40.045 -8.534 3.759 1.00 24.08 304 TYR A O 1
ATOM 1906 N N . PHE A 1 260 ? 40.099 -7.548 5.782 1.00 24.46 305 PHE A N 1
ATOM 1907 C CA . PHE A 1 260 ? 40.930 -8.598 6.390 1.00 24.91 305 PHE A CA 1
ATOM 1908 C C . PHE A 1 260 ? 40.305 -10.003 6.298 1.00 25.09 305 PHE A C 1
ATOM 1909 O O . PHE A 1 260 ? 41.018 -11.005 6.388 1.00 24.85 305 PHE A O 1
ATOM 1917 N N . THR A 1 261 ? 38.984 -10.071 6.123 1.00 25.09 306 THR A N 1
ATOM 1918 C CA . THR A 1 261 ? 38.277 -11.361 6.045 1.00 25.97 306 THR A CA 1
ATOM 1919 C C . THR A 1 261 ? 38.513 -12.098 4.725 1.00 26.86 306 THR A C 1
ATOM 1920 O O . THR A 1 261 ? 38.361 -13.318 4.663 1.00 26.54 306 THR A O 1
ATOM 1924 N N . PHE A 1 262 ? 38.876 -11.355 3.677 1.00 27.24 307 PHE A N 1
ATOM 1925 C CA . PHE A 1 262 ? 39.027 -11.927 2.334 1.00 27.98 307 PHE A CA 1
ATOM 1926 C C . PHE A 1 262 ? 40.021 -13.091 2.279 1.00 28.04 307 PHE A C 1
ATOM 1927 O O . PHE A 1 262 ? 39.745 -14.113 1.645 1.00 28.53 307 PHE A O 1
ATOM 1935 N N . ALA A 1 263 ? 41.161 -12.933 2.950 1.00 27.44 308 ALA A N 1
ATOM 1936 C CA . ALA A 1 263 ? 42.171 -13.989 3.037 1.00 27.77 308 ALA A CA 1
ATOM 1937 C C . ALA A 1 263 ? 41.606 -15.285 3.632 1.00 28.11 308 ALA A C 1
ATOM 1938 O O . ALA A 1 263 ? 41.966 -16.376 3.191 1.00 27.73 308 ALA A O 1
ATOM 1940 N N . TYR A 1 264 ? 40.710 -15.156 4.614 1.00 27.85 309 TYR A N 1
ATOM 1941 C CA . TYR A 1 264 ? 40.062 -16.317 5.239 1.00 28.25 309 TYR A CA 1
ATOM 1942 C C . TYR A 1 264 ? 39.156 -17.059 4.262 1.00 28.69 309 TYR A C 1
ATOM 1943 O O . TYR A 1 264 ? 39.192 -18.285 4.196 1.00 29.43 309 TYR A O 1
ATOM 1952 N N . TYR A 1 265 ? 38.357 -16.319 3.496 1.00 29.03 310 TYR A N 1
ATOM 1953 C CA . TYR A 1 265 ? 37.457 -16.935 2.521 1.00 29.38 310 TYR A CA 1
ATOM 1954 C C . TYR A 1 265 ? 38.202 -17.585 1.364 1.00 30.17 310 TYR A C 1
ATOM 1955 O O . TYR A 1 265 ? 37.813 -18.652 0.887 1.00 29.88 310 TYR A O 1
ATOM 1964 N N . THR A 1 266 ? 39.272 -16.928 0.930 1.00 30.47 311 THR A N 1
ATOM 1965 C CA . THR A 1 266 ? 40.161 -17.457 -0.094 1.00 32.17 311 THR A CA 1
ATOM 1966 C C . THR A 1 266 ? 40.798 -18.772 0.373 1.00 31.56 311 THR A C 1
ATOM 1967 O O . THR A 1 266 ? 40.875 -19.736 -0.391 1.00 30.94 311 THR A O 1
ATOM 1971 N N . TYR A 1 267 ? 41.230 -18.817 1.631 1.00 31.20 312 TYR A N 1
ATOM 1972 C CA . TYR A 1 267 ? 41.737 -20.061 2.205 1.00 31.54 312 TYR A CA 1
ATOM 1973 C C . TYR A 1 267 ? 40.633 -21.120 2.286 1.00 31.29 312 TYR A C 1
ATOM 1974 O O . TYR A 1 267 ? 40.788 -22.227 1.764 1.00 32.19 312 TYR A O 1
ATOM 1983 N N . TYR A 1 268 ? 39.529 -20.765 2.943 1.00 30.88 313 TYR A N 1
ATOM 1984 C CA . TYR A 1 268 ? 38.395 -21.666 3.155 1.00 30.33 313 TYR A CA 1
ATOM 1985 C C . TYR A 1 268 ? 37.863 -22.279 1.866 1.00 31.53 313 TYR A C 1
ATOM 1986 O O . TYR A 1 268 ? 37.623 -23.488 1.800 1.00 31.62 313 TYR A O 1
ATOM 1995 N N . PHE A 1 269 ? 37.660 -21.443 0.849 1.00 31.17 314 PHE A N 1
ATOM 1996 C CA . PHE A 1 269 ? 36.869 -21.855 -0.310 1.00 31.96 314 PHE A CA 1
ATOM 1997 C C . PHE A 1 269 ? 37.544 -21.704 -1.682 1.00 32.31 314 PHE A C 1
ATOM 1998 O O . PHE A 1 269 ? 36.906 -21.913 -2.710 1.00 32.00 314 PHE A O 1
ATOM 2006 N N . GLY A 1 270 ? 38.826 -21.345 -1.692 1.00 32.60 315 GLY A N 1
ATOM 2007 C CA . GLY A 1 270 ? 39.582 -21.212 -2.939 1.00 33.43 315 GLY A CA 1
ATOM 2008 C C . GLY A 1 270 ? 39.734 -19.784 -3.443 1.00 33.84 315 GLY A C 1
ATOM 2009 O O . GLY A 1 270 ? 38.942 -18.904 -3.093 1.00 32.36 315 GLY A O 1
ATOM 2010 N N . ASP A 1 271 ? 40.753 -19.571 -4.278 1.00 35.44 316 ASP A N 1
ATOM 2011 C CA . ASP A 1 271 ? 41.048 -18.267 -4.887 1.00 36.90 316 ASP A CA 1
ATOM 2012 C C . ASP A 1 271 ? 39.916 -17.726 -5.754 1.00 36.96 316 ASP A C 1
ATOM 2013 O O . ASP A 1 271 ? 39.805 -16.511 -5.956 1.00 38.32 316 ASP A O 1
ATOM 2018 N N . GLU A 1 272 ? 39.083 -18.631 -6.263 1.00 35.23 317 GLU A N 1
ATOM 2019 C CA . GLU A 1 272 ? 38.049 -18.274 -7.240 0.50 34.41 317 GLU A CA 1
ATOM 2020 C C . GLU A 1 272 ? 36.815 -17.550 -6.640 1.00 33.73 317 GLU A C 1
ATOM 2021 O O . GLU A 1 272 ? 36.068 -16.906 -7.409 1.00 34.19 317 GLU A O 1
ATOM 2027 N N . VAL A 1 273 ? 36.627 -17.576 -5.311 1.00 32.06 318 VAL A N 1
ATOM 2028 C CA . VAL A 1 273 ? 35.403 -17.020 -4.709 1.00 30.45 318 VAL A CA 1
ATOM 2029 C C . VAL A 1 273 ? 35.388 -15.489 -4.592 1.00 30.03 318 VAL A C 1
ATOM 2030 O O . VAL A 1 273 ? 34.358 -14.894 -4.276 1.00 29.29 318 VAL A O 1
ATOM 2034 N N . ILE A 1 274 ? 36.528 -14.854 -4.830 1.00 29.44 319 ILE A N 1
ATOM 2035 C CA . ILE A 1 274 ? 36.588 -13.395 -4.802 1.00 29.84 319 ILE A CA 1
ATOM 2036 C C . ILE A 1 274 ? 37.167 -12.857 -6.108 1.00 28.94 319 ILE A C 1
ATOM 2037 O O . ILE A 1 274 ? 38.091 -13.439 -6.676 1.00 28.45 319 ILE A O 1
ATOM 2042 N N . ASN A 1 275 ? 36.609 -11.742 -6.569 1.00 28.29 320 ASN A N 1
ATOM 2043 C CA . ASN A 1 275 ? 37.176 -10.977 -7.671 1.00 28.31 320 ASN A CA 1
ATOM 2044 C C . ASN A 1 275 ? 38.438 -10.241 -7.203 1.00 28.85 320 ASN A C 1
ATOM 2045 O O . ASN A 1 275 ? 38.435 -9.020 -7.026 1.00 27.87 320 ASN A O 1
ATOM 2050 N N . THR A 1 276 ? 39.515 -11.001 -7.012 1.00 29.21 321 THR A N 1
ATOM 2051 C CA . THR A 1 276 ? 40.777 -10.469 -6.498 1.00 30.01 321 THR A CA 1
ATOM 2052 C C . THR A 1 276 ? 41.387 -9.398 -7.401 1.00 29.18 321 THR A C 1
ATOM 2053 O O . THR A 1 276 ? 41.877 -8.379 -6.903 1.00 28.74 321 THR A O 1
ATOM 2057 N N . VAL A 1 277 ? 41.342 -9.615 -8.714 1.00 28.45 322 VAL A N 1
ATOM 2058 C CA . VAL A 1 277 ? 41.833 -8.610 -9.662 1.00 28.91 322 VAL A CA 1
ATOM 2059 C C . VAL A 1 277 ? 41.069 -7.292 -9.484 1.00 28.13 322 VAL A C 1
ATOM 2060 O O . VAL A 1 277 ? 41.683 -6.233 -9.347 1.00 27.43 322 VAL A O 1
ATOM 2064 N N . GLY A 1 278 ? 39.740 -7.371 -9.467 1.00 27.10 323 GLY A N 1
ATOM 2065 C CA . GLY A 1 278 ? 38.892 -6.192 -9.277 1.00 27.00 323 GLY A CA 1
ATOM 2066 C C . GLY A 1 278 ? 39.171 -5.451 -7.978 1.00 26.94 323 GLY A C 1
ATOM 2067 O O . GLY A 1 278 ? 39.348 -4.229 -7.979 1.00 26.07 323 GLY A O 1
ATOM 2068 N N . LEU A 1 279 ? 39.223 -6.196 -6.872 1.00 26.60 324 LEU A N 1
ATOM 2069 C CA . LEU A 1 279 ? 39.449 -5.611 -5.545 1.00 26.45 324 LEU A CA 1
ATOM 2070 C C . LEU A 1 279 ? 40.827 -4.983 -5.397 1.00 25.35 324 LEU A C 1
ATOM 2071 O O . LEU A 1 279 ? 40.958 -3.900 -4.820 1.00 24.45 324 LEU A O 1
ATOM 2076 N N . THR A 1 280 ? 41.844 -5.662 -5.918 1.00 24.43 325 THR A N 1
ATOM 2077 C CA . THR A 1 280 ? 43.203 -5.133 -5.923 1.00 24.54 325 THR A CA 1
ATOM 2078 C C . THR A 1 280 ? 43.260 -3.797 -6.658 1.00 24.21 325 THR A C 1
ATOM 2079 O O . THR A 1 280 ? 43.837 -2.830 -6.156 1.00 24.35 325 THR A O 1
ATOM 2083 N N . ARG A 1 281 ? 42.646 -3.750 -7.839 1.00 23.67 326 ARG A N 1
ATOM 2084 C CA . ARG A 1 281 ? 42.580 -2.520 -8.628 1.00 23.18 326 ARG A CA 1
ATOM 2085 C C . ARG A 1 281 ? 41.819 -1.412 -7.886 1.00 23.28 326 ARG A C 1
ATOM 2086 O O . ARG A 1 281 ? 42.217 -0.241 -7.922 1.00 23.09 326 ARG A O 1
ATOM 2094 N N . ALA A 1 282 ? 40.752 -1.796 -7.186 1.00 22.51 327 ALA A N 1
ATOM 2095 C CA . ALA A 1 282 ? 39.974 -0.868 -6.361 1.00 23.04 327 ALA A CA 1
ATOM 2096 C C . ALA A 1 282 ? 40.819 -0.185 -5.289 1.00 22.87 327 ALA A C 1
ATOM 2097 O O . ALA A 1 282 ? 40.677 1.019 -5.045 1.00 22.56 327 ALA A O 1
ATOM 2099 N N . ILE A 1 283 ? 41.690 -0.959 -4.650 1.00 22.65 328 ILE A N 1
ATOM 2100 C CA . ILE A 1 283 ? 42.576 -0.435 -3.616 1.00 22.43 328 ILE A CA 1
ATOM 2101 C C . ILE A 1 283 ? 43.697 0.406 -4.236 1.00 22.45 328 ILE A C 1
ATOM 2102 O O . ILE A 1 283 ? 44.018 1.486 -3.725 1.00 22.77 328 ILE A O 1
ATOM 2107 N N . GLU A 1 284 ? 44.276 -0.077 -5.335 1.00 22.24 329 GLU A N 1
ATOM 2108 C CA . GLU A 1 284 ? 45.272 0.698 -6.095 1.00 22.23 329 GLU A CA 1
ATOM 2109 C C . GLU A 1 284 ? 44.740 2.066 -6.502 1.00 22.35 329 GLU A C 1
ATOM 2110 O O . GLU A 1 284 ? 45.470 3.055 -6.476 1.00 21.70 329 GLU A O 1
ATOM 2116 N N . ASN A 1 285 ? 43.464 2.111 -6.879 1.00 21.61 330 ASN A N 1
ATOM 2117 C CA . ASN A 1 285 ? 42.864 3.334 -7.400 1.00 22.16 330 ASN A CA 1
ATOM 2118 C C . ASN A 1 285 ? 42.734 4.4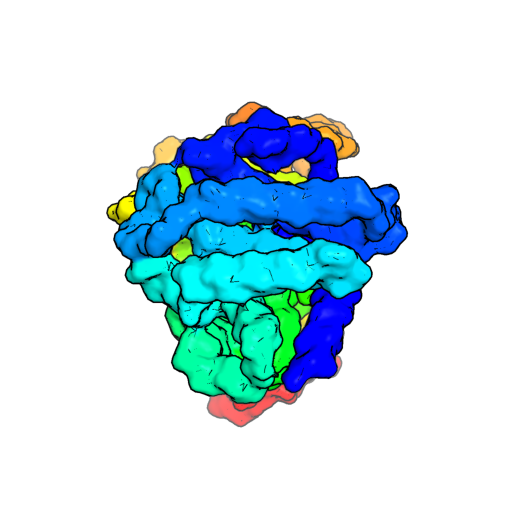79 -6.389 1.00 21.69 330 ASN A C 1
ATOM 2119 O O . ASN A 1 285 ? 42.530 5.620 -6.791 1.00 22.49 330 ASN A O 1
ATOM 2124 N N . VAL A 1 286 ? 42.849 4.187 -5.093 1.00 21.90 331 VAL A N 1
ATOM 2125 C CA . VAL A 1 286 ? 42.638 5.213 -4.058 1.00 22.23 331 VAL A CA 1
ATOM 2126 C C . VAL A 1 286 ? 43.672 5.225 -2.932 1.00 22.03 331 VAL A C 1
ATOM 2127 O O . VAL A 1 286 ? 43.863 6.247 -2.285 1.00 22.34 331 VAL A O 1
ATOM 2131 N N . GLY A 1 287 ? 44.323 4.092 -2.682 1.00 21.58 332 GLY A N 1
ATOM 2132 C CA . GLY A 1 287 ? 45.169 3.962 -1.496 1.00 21.63 332 GLY A CA 1
ATOM 2133 C C . GLY A 1 287 ? 46.632 4.285 -1.730 1.00 21.62 332 GLY A C 1
ATOM 2134 O O . GLY A 1 287 ? 47.027 4.689 -2.821 1.00 22.01 332 GLY A O 1
ATOM 2135 N N . SER A 1 288 ? 47.435 4.098 -0.689 1.00 21.66 333 SER A N 1
ATOM 2136 C CA . SER A 1 288 ? 48.881 4.252 -0.772 1.00 21.78 333 SER A CA 1
ATOM 2137 C C . SER A 1 288 ? 49.533 3.481 0.377 1.00 21.96 333 SER A C 1
ATOM 2138 O O . SER A 1 288 ? 48.878 3.207 1.382 1.00 21.58 333 SER A O 1
ATOM 2141 N N . PRO A 1 289 ? 50.825 3.123 0.235 1.00 22.09 334 PRO A N 1
ATOM 2142 C CA . PRO A 1 289 ? 51.495 2.358 1.290 1.00 22.06 334 PRO A CA 1
ATOM 2143 C C . PRO A 1 289 ? 51.511 3.046 2.653 1.00 22.37 334 PRO A C 1
ATOM 2144 O O . PRO A 1 289 ? 51.438 2.371 3.675 1.00 23.05 334 PRO A O 1
ATOM 2148 N N . GLU A 1 290 ? 51.579 4.375 2.661 1.00 22.59 335 GLU A N 1
ATOM 2149 C CA . GLU A 1 290 ? 51.572 5.148 3.902 1.00 22.53 335 GLU A CA 1
ATOM 2150 C C . GLU A 1 290 ? 50.184 5.238 4.543 1.00 22.54 335 GLU A C 1
ATOM 2151 O O . GLU A 1 290 ? 50.046 5.713 5.669 1.00 23.07 335 GLU A O 1
ATOM 2157 N N . GLY A 1 291 ? 49.159 4.781 3.833 1.00 22.14 336 GLY A N 1
ATOM 2158 C CA . GLY A 1 291 ? 47.797 4.832 4.359 1.00 22.27 336 GLY A CA 1
ATOM 2159 C C . GLY A 1 291 ? 47.035 6.096 3.998 1.00 22.09 336 GLY A C 1
ATOM 2160 O O . GLY A 1 291 ? 45.903 6.284 4.438 1.00 22.71 336 GLY A O 1
ATOM 2161 N N . VAL A 1 292 ? 47.649 6.957 3.189 1.00 21.92 337 VAL A N 1
ATOM 2162 C CA . VAL A 1 292 ? 46.985 8.169 2.692 1.00 21.39 337 VAL A CA 1
ATOM 2163 C C . VAL A 1 292 ? 45.987 7.811 1.586 1.00 21.48 337 VAL A C 1
ATOM 2164 O O . VAL A 1 292 ? 46.318 7.071 0.657 1.00 21.75 337 VAL A O 1
ATOM 2168 N N . VAL A 1 293 ? 44.759 8.318 1.713 1.00 21.17 338 VAL A N 1
ATOM 2169 C CA . VAL A 1 293 ? 43.680 8.066 0.753 1.00 21.03 338 VAL A CA 1
ATOM 2170 C C . VAL A 1 293 ? 42.952 9.389 0.514 1.00 21.23 338 VAL A C 1
ATOM 2171 O O . VAL A 1 293 ? 42.680 10.123 1.462 1.00 20.38 338 VAL A O 1
ATOM 2175 N N . VAL A 1 294 ? 42.635 9.680 -0.746 1.00 21.69 339 VAL A N 1
ATOM 2176 C CA . VAL A 1 294 ? 41.884 10.888 -1.105 1.00 21.46 339 VAL A CA 1
ATOM 2177 C C . VAL A 1 294 ? 40.598 10.975 -0.257 1.00 22.00 339 VAL A C 1
ATOM 2178 O O . VAL A 1 294 ? 39.847 9.996 -0.155 1.00 21.52 339 VAL A O 1
ATOM 2182 N N . PRO A 1 295 ? 40.357 12.128 0.396 1.00 22.02 340 PRO A N 1
ATOM 2183 C CA . PRO A 1 295 ? 39.228 12.149 1.337 1.00 22.41 340 PRO A CA 1
ATOM 2184 C C . PRO A 1 295 ? 37.835 11.939 0.726 1.00 22.54 340 PRO A C 1
ATOM 2185 O O . PRO A 1 295 ? 36.936 11.460 1.419 1.00 22.44 340 PRO A O 1
ATOM 2189 N N . GLY A 1 296 ? 37.670 12.264 -0.555 1.00 22.31 341 GLY A N 1
ATOM 2190 C CA . GLY A 1 296 ? 36.387 12.100 -1.244 1.00 22.77 341 GLY A CA 1
ATOM 2191 C C . GLY A 1 296 ? 35.883 10.670 -1.423 1.00 23.13 341 GLY A C 1
ATOM 2192 O O . GLY A 1 296 ? 34.785 10.471 -1.937 1.00 22.86 341 GLY A O 1
ATOM 2193 N N . VAL A 1 297 ? 36.676 9.673 -1.022 1.00 22.77 342 VAL A N 1
ATOM 2194 C CA . VAL A 1 297 ? 36.206 8.270 -1.028 1.00 22.92 342 VAL A CA 1
ATOM 2195 C C . VAL A 1 297 ? 36.186 7.657 0.381 1.00 23.34 342 VAL A C 1
ATOM 2196 O O . VAL A 1 297 ? 35.935 6.456 0.547 1.00 23.31 342 VAL A O 1
ATOM 2200 N N . MET A 1 298 ? 36.431 8.496 1.386 1.00 23.76 343 MET A N 1
ATOM 2201 C CA . MET A 1 298 ? 36.595 8.047 2.770 1.00 24.80 343 MET A CA 1
ATOM 2202 C C . MET A 1 298 ? 35.417 8.461 3.664 1.00 25.84 343 MET A C 1
ATOM 2203 O O . MET A 1 298 ? 34.447 9.051 3.180 1.00 25.09 343 MET A O 1
ATOM 2208 N N . SER A 1 299 ? 35.490 8.145 4.957 1.00 26.51 344 SER A N 1
ATOM 2209 C CA . SER A 1 299 ? 34.333 8.329 5.840 1.00 28.12 344 SER A CA 1
ATOM 2210 C C . SER A 1 299 ? 33.877 9.787 5.989 1.00 28.07 344 SER A C 1
ATOM 2211 O O . SER A 1 299 ? 34.637 10.732 5.728 1.00 26.80 344 SER A O 1
ATOM 2214 N N . ARG A 1 300 ? 32.622 9.948 6.402 1.00 27.50 345 ARG A N 1
ATOM 2215 C CA . ARG A 1 300 ? 31.918 11.231 6.345 1.00 27.58 345 ARG A CA 1
ATOM 2216 C C . ARG A 1 300 ? 32.483 12.342 7.237 1.00 27.16 345 ARG A C 1
ATOM 2217 O O . ARG A 1 300 ? 32.201 13.517 7.001 1.00 27.45 345 ARG A O 1
ATOM 2225 N N . ASN A 1 301 ? 33.273 11.979 8.248 1.00 27.09 346 ASN A N 1
ATOM 2226 C CA . ASN A 1 301 ? 33.893 12.976 9.130 1.00 27.03 346 ASN A CA 1
ATOM 2227 C C . ASN A 1 301 ? 35.017 13.781 8.458 1.00 26.09 346 ASN A C 1
ATOM 2228 O O . ASN A 1 301 ? 35.432 14.815 8.975 1.00 25.64 346 ASN A O 1
ATOM 2233 N N . GLY A 1 302 ? 35.494 13.307 7.307 1.00 25.13 347 GLY A N 1
ATOM 2234 C CA . GLY A 1 302 ? 36.560 13.987 6.574 1.00 24.57 347 GLY A CA 1
ATOM 2235 C C . GLY A 1 302 ? 37.911 13.479 7.030 1.00 24.00 347 GLY A C 1
ATOM 2236 O O . GLY A 1 302 ? 38.451 13.942 8.041 1.00 23.42 347 GLY A O 1
ATOM 2237 N N . THR A 1 303 ? 38.444 12.512 6.290 1.00 23.35 348 THR A N 1
ATOM 2238 C CA . THR A 1 303 ? 39.689 11.848 6.665 1.00 23.59 348 THR A CA 1
ATOM 2239 C C . THR A 1 303 ? 40.498 11.453 5.440 1.00 22.72 348 THR A C 1
ATOM 2240 O O . THR A 1 303 ? 39.941 10.999 4.445 1.00 23.16 348 THR A O 1
ATOM 2244 N N . LEU A 1 304 ? 41.810 11.636 5.521 1.00 22.07 349 LEU A N 1
ATOM 2245 C CA . LEU A 1 304 ? 42.707 11.238 4.441 1.00 22.12 349 LEU A CA 1
ATOM 2246 C C . LEU A 1 304 ? 43.597 10.046 4.811 1.00 21.87 349 LEU A C 1
ATOM 2247 O O . LEU A 1 304 ? 44.595 9.787 4.133 1.00 21.82 349 LEU A O 1
ATOM 2252 N N . TYR A 1 305 ? 43.238 9.324 5.874 1.00 22.45 350 TYR A N 1
ATOM 2253 C CA . TYR A 1 305 ? 44.122 8.293 6.424 1.00 22.85 350 TYR A CA 1
ATOM 2254 C C . TYR A 1 305 ? 43.410 7.024 6.890 1.00 23.48 350 TYR A C 1
ATOM 2255 O O . TYR A 1 305 ? 42.365 7.091 7.533 1.00 22.92 350 TYR A O 1
ATOM 2264 N N . SER A 1 306 ? 43.996 5.875 6.552 1.00 23.45 351 SER A N 1
ATOM 2265 C CA . SER A 1 306 ? 43.606 4.588 7.123 1.00 23.58 351 SER A CA 1
ATOM 2266 C C . SER A 1 306 ? 44.860 3.873 7.618 1.00 23.56 351 SER A C 1
ATOM 2267 O O . SER A 1 306 ? 45.838 3.748 6.876 1.00 22.84 351 SER A O 1
ATOM 2270 N N . ASN A 1 307 ? 44.840 3.399 8.862 1.00 23.96 352 ASN A N 1
ATOM 2271 C CA . ASN A 1 307 ? 46.009 2.688 9.392 1.00 24.60 352 ASN A CA 1
ATOM 2272 C C . ASN A 1 307 ? 46.101 1.219 8.956 1.00 24.23 352 ASN A C 1
ATOM 2273 O O . ASN A 1 307 ? 46.970 0.494 9.425 1.00 24.79 352 ASN A O 1
ATOM 2278 N N . VAL A 1 308 ? 45.207 0.787 8.066 1.00 24.05 353 VAL A N 1
ATOM 2279 C CA . VAL A 1 308 ? 45.261 -0.588 7.537 1.00 23.95 353 VAL A CA 1
ATOM 2280 C C . VAL A 1 308 ? 45.389 -0.678 6.015 1.00 24.17 353 VAL A C 1
ATOM 2281 O O . VAL A 1 308 ? 45.977 -1.636 5.502 1.00 23.53 353 VAL A O 1
ATOM 2285 N N . ILE A 1 309 ? 44.860 0.314 5.294 1.00 23.50 354 ILE A N 1
ATOM 2286 C CA . ILE A 1 309 ? 44.827 0.232 3.827 1.00 23.02 354 ILE A CA 1
ATOM 2287 C C . ILE A 1 309 ? 46.207 0.006 3.188 1.00 22.85 354 ILE A C 1
ATOM 2288 O O . ILE A 1 309 ? 46.319 -0.682 2.171 1.00 22.64 354 ILE A O 1
ATOM 2293 N N . GLY A 1 310 ? 47.246 0.567 3.802 1.00 22.77 355 GLY A N 1
ATOM 2294 C CA . GLY A 1 310 ? 48.612 0.394 3.324 1.00 23.29 355 GLY A CA 1
ATOM 2295 C C . GLY A 1 310 ? 49.079 -1.052 3.369 1.00 23.82 355 GLY A C 1
ATOM 2296 O O . GLY A 1 310 ? 50.024 -1.427 2.674 1.00 23.55 355 GLY A O 1
ATOM 2297 N N . ASN A 1 311 ? 48.408 -1.866 4.183 1.00 24.08 356 ASN A N 1
ATOM 2298 C CA . ASN A 1 311 ? 48.779 -3.274 4.364 1.00 24.53 356 ASN A CA 1
ATOM 2299 C C . ASN A 1 311 ? 47.943 -4.259 3.546 1.00 24.96 356 ASN A C 1
ATOM 2300 O O . ASN A 1 311 ? 48.111 -5.476 3.677 1.00 25.33 356 ASN A O 1
ATOM 2305 N N . PHE A 1 312 ? 47.047 -3.732 2.712 1.00 24.59 357 PHE A N 1
ATOM 2306 C CA . PHE A 1 312 ? 46.117 -4.557 1.930 1.00 24.65 357 PHE A CA 1
ATOM 2307 C C . PHE A 1 312 ? 46.791 -5.255 0.745 1.00 24.97 357 PHE A C 1
ATOM 2308 O O . PHE A 1 312 ? 46.482 -6.414 0.440 1.00 24.54 357 PHE A O 1
ATOM 2316 N N . ILE A 1 313 ? 47.693 -4.532 0.079 1.00 24.57 358 ILE A N 1
ATOM 2317 C CA . ILE A 1 313 ? 48.352 -4.977 -1.155 1.00 24.67 358 ILE A CA 1
ATOM 2318 C C . ILE A 1 313 ? 49.747 -4.353 -1.264 1.00 24.60 358 ILE A C 1
ATOM 2319 O O . ILE A 1 313 ? 50.096 -3.446 -0.500 1.00 24.60 358 ILE A O 1
ATOM 2324 N N . THR A 1 314 ? 50.535 -4.839 -2.220 1.00 24.54 359 THR A N 1
ATOM 2325 C CA . THR A 1 314 ? 51.751 -4.163 -2.638 1.00 24.75 359 THR A CA 1
ATOM 2326 C C . THR A 1 314 ? 51.371 -3.187 -3.750 1.00 23.95 359 THR A C 1
ATOM 2327 O O . THR A 1 314 ? 50.847 -3.595 -4.778 1.00 24.50 359 THR A O 1
ATOM 2331 N N . TYR A 1 315 ? 51.629 -1.901 -3.529 1.00 23.38 360 TYR A N 1
ATOM 2332 C CA . TYR A 1 315 ? 51.236 -0.858 -4.472 1.00 22.63 360 TYR A CA 1
ATOM 2333 C C . TYR A 1 315 ? 52.319 -0.599 -5.514 1.00 22.41 360 TYR A C 1
ATOM 2334 O O . TYR A 1 315 ? 53.488 -0.445 -5.156 1.00 22.93 360 TYR A O 1
ATOM 2343 N N . PRO A 1 316 ? 51.939 -0.527 -6.804 1.00 22.06 361 PRO A N 1
ATOM 2344 C CA . PRO A 1 316 ? 52.901 -0.152 -7.838 1.00 22.06 361 PRO A CA 1
ATOM 2345 C C . PRO A 1 316 ? 53.076 1.364 -7.897 1.00 22.22 361 PRO A C 1
ATOM 2346 O O . PRO A 1 316 ? 52.186 2.106 -7.477 1.00 21.96 361 PRO A O 1
ATOM 2350 N N . LEU A 1 317 ? 54.219 1.816 -8.399 1.00 21.72 362 LEU A N 1
ATOM 2351 C CA . LEU A 1 317 ? 54.366 3.216 -8.774 1.00 21.62 362 LEU A CA 1
ATOM 2352 C C . LEU A 1 317 ? 53.655 3.361 -10.113 1.00 21.36 362 LEU A C 1
ATOM 2353 O O . LEU A 1 317 ? 54.058 2.753 -11.102 1.00 21.25 362 LEU A O 1
ATOM 2358 N N . ALA A 1 318 ? 52.563 4.119 -10.136 1.00 20.67 363 ALA A N 1
ATOM 2359 C CA . ALA A 1 318 ? 51.715 4.170 -11.322 1.00 20.61 363 ALA A CA 1
ATOM 2360 C C . ALA A 1 318 ? 50.752 5.343 -11.294 1.00 20.41 363 ALA A C 1
ATOM 2361 O O . ALA A 1 318 ? 50.555 5.975 -10.261 1.00 20.04 363 ALA A O 1
ATOM 2363 N N . VAL A 1 319 ? 50.157 5.617 -12.451 1.00 20.75 364 VAL A N 1
ATOM 2364 C CA . VAL A 1 319 ? 49.026 6.522 -12.540 1.00 20.66 364 VAL A CA 1
ATOM 2365 C C . VAL A 1 319 ? 47.812 5.650 -12.840 1.00 20.79 364 VAL A C 1
ATOM 2366 O O . VAL A 1 319 ? 47.856 4.827 -13.746 1.00 21.47 364 VAL A O 1
ATOM 2370 N N . HIS A 1 320 ? 46.749 5.817 -12.062 1.00 20.84 365 HIS A N 1
ATOM 2371 C CA . HIS A 1 320 ? 45.542 5.005 -12.194 1.00 21.41 365 HIS A CA 1
ATOM 2372 C C . HIS A 1 320 ? 44.385 5.875 -12.551 1.00 21.52 365 HIS A C 1
ATOM 2373 O O . HIS A 1 320 ? 44.292 7.002 -12.063 1.00 20.87 365 HIS A O 1
ATOM 2380 N N . SER A 1 321 ? 43.468 5.363 -13.367 1.00 21.45 366 SER A N 1
ATOM 2381 C CA . SER A 1 321 ? 42.228 6.096 -13.621 1.00 22.07 366 SER A CA 1
ATOM 2382 C C . SER A 1 321 ? 40.997 5.206 -13.618 1.00 22.28 366 SER A C 1
ATOM 2383 O O . SER A 1 321 ? 41.020 4.082 -14.119 1.00 22.28 366 SER A O 1
ATOM 2386 N N . ALA A 1 322 ? 39.928 5.736 -13.042 1.00 21.35 367 ALA A N 1
ATOM 2387 C CA . ALA A 1 322 ? 38.626 5.109 -13.079 1.00 21.13 367 ALA A CA 1
ATOM 2388 C C . ALA A 1 322 ? 37.757 6.056 -13.899 1.00 21.31 367 ALA A C 1
ATOM 2389 O O . ALA A 1 322 ? 37.336 7.109 -13.407 1.00 21.20 367 ALA A O 1
ATOM 2391 N N . ASP A 1 323 ? 37.513 5.687 -15.156 1.00 21.70 368 ASP A N 1
ATOM 2392 C CA . ASP A 1 323 ? 36.960 6.618 -16.148 1.00 22.24 368 ASP A CA 1
ATOM 2393 C C . ASP A 1 323 ? 35.452 6.846 -16.046 1.00 22.68 368 ASP A C 1
ATOM 2394 O O . ASP A 1 323 ? 34.943 7.844 -16.571 1.00 22.05 368 ASP A O 1
ATOM 2399 N N . TYR A 1 324 ? 34.749 5.914 -15.401 1.00 22.65 369 TYR A N 1
ATOM 2400 C CA . TYR A 1 324 ? 33.302 6.022 -15.200 1.00 23.29 369 TYR A CA 1
ATOM 2401 C C . TYR A 1 324 ? 32.967 6.632 -13.840 1.00 23.26 369 TYR A C 1
ATOM 2402 O O . TYR A 1 324 ? 32.107 7.516 -13.738 1.00 23.03 369 TYR A O 1
ATOM 2411 N N . SER A 1 325 ? 33.646 6.149 -12.800 1.00 22.99 370 SER A N 1
ATOM 2412 C CA . SER A 1 325 ? 33.393 6.571 -11.423 1.00 22.90 370 SER A CA 1
ATOM 2413 C C . SER A 1 325 ? 34.119 7.877 -11.080 1.00 22.67 370 SER A C 1
ATOM 2414 O O . SER A 1 325 ? 33.806 8.518 -10.079 1.00 22.35 370 SER A O 1
ATOM 2417 N N . LYS A 1 326 ? 35.084 8.248 -11.925 1.00 22.34 371 LYS A N 1
ATOM 2418 C CA . LYS A 1 326 ? 35.761 9.566 -11.903 1.00 21.79 371 LYS A CA 1
ATOM 2419 C C . LYS A 1 326 ? 36.784 9.735 -10.777 1.00 20.86 371 LYS A C 1
ATOM 2420 O O . LYS A 1 326 ? 36.595 10.546 -9.864 1.00 20.80 371 LYS A O 1
ATOM 2426 N N . VAL A 1 327 ? 37.864 8.966 -10.850 1.00 20.40 372 VAL A N 1
ATOM 2427 C CA . VAL A 1 327 ? 38.981 9.103 -9.918 1.00 20.26 372 VAL A CA 1
ATOM 2428 C C . VAL A 1 327 ? 40.278 9.021 -10.706 1.00 20.08 372 VAL A C 1
ATOM 2429 O O . VAL A 1 327 ? 40.463 8.102 -11.508 1.00 19.77 372 VAL A O 1
ATOM 2433 N N . LEU A 1 328 ? 41.163 9.989 -10.486 1.00 19.87 373 LEU A N 1
ATOM 2434 C CA . LEU A 1 328 ? 42.522 9.923 -11.007 1.00 20.24 373 LEU A CA 1
ATOM 2435 C C . LEU A 1 328 ? 43.485 9.896 -9.831 1.00 19.90 373 LEU A C 1
ATOM 2436 O O . LEU A 1 328 ? 43.419 10.755 -8.961 1.00 20.04 373 LEU A O 1
ATOM 2441 N N . THR A 1 329 ? 44.383 8.917 -9.810 1.00 19.97 374 THR A N 1
ATOM 2442 C CA . THR A 1 329 ? 45.279 8.744 -8.667 1.00 20.08 374 THR A CA 1
ATOM 2443 C C . THR A 1 329 ? 46.688 8.460 -9.158 1.00 20.16 374 THR A C 1
ATOM 2444 O O . THR A 1 329 ? 46.876 7.671 -10.080 1.00 20.61 374 THR A O 1
ATOM 2448 N N . LYS A 1 330 ? 47.670 9.122 -8.556 1.00 19.74 375 LYS A N 1
ATOM 2449 C CA . LYS A 1 330 ? 49.069 8.881 -8.893 1.00 19.94 375 LYS A CA 1
ATOM 2450 C C . LYS A 1 330 ? 49.865 8.561 -7.637 1.00 20.01 375 LYS A C 1
ATOM 2451 O O . LYS A 1 330 ? 49.756 9.254 -6.623 1.00 19.88 375 LYS A O 1
ATOM 2457 N N . LEU A 1 331 ? 50.653 7.494 -7.718 1.00 20.09 376 LEU A N 1
ATOM 2458 C CA . LEU A 1 331 ? 51.606 7.170 -6.682 1.00 20.24 376 LEU A CA 1
ATOM 2459 C C . LEU A 1 331 ? 52.977 7.122 -7.327 1.00 20.09 376 LEU A C 1
ATOM 2460 O O . LEU A 1 331 ? 53.233 6.295 -8.200 1.00 20.23 376 LEU A O 1
ATOM 2465 N N . SER A 1 332 ? 53.841 8.042 -6.915 1.00 20.65 377 SER A N 1
ATOM 2466 C CA . SER A 1 332 ? 55.209 8.097 -7.410 1.00 20.79 377 SER A CA 1
ATOM 2467 C C . SER A 1 332 ? 56.142 7.770 -6.260 1.00 20.60 377 SER A C 1
ATOM 2468 O O . SER A 1 332 ? 55.684 7.445 -5.162 1.00 20.74 377 SER A O 1
ATOM 2471 N N . LYS A 1 333 ? 57.447 7.860 -6.510 1.00 20.66 378 LYS A N 1
ATOM 2472 C CA . LYS A 1 333 ? 58.443 7.671 -5.460 1.00 20.79 378 LYS A CA 1
ATOM 2473 C C . LYS A 1 333 ? 58.379 8.795 -4.432 1.00 21.29 378 LYS A C 1
ATOM 2474 O O . LYS A 1 333 ? 58.825 8.622 -3.301 1.00 22.09 378 LYS A O 1
ATOM 2480 N N . THR A 1 334 ? 57.828 9.943 -4.819 1.00 20.53 379 THR A N 1
ATOM 2481 C CA . THR A 1 334 ? 57.864 11.107 -3.938 1.00 20.38 379 THR A CA 1
ATOM 2482 C C . THR A 1 334 ? 56.514 11.538 -3.372 1.00 20.23 379 THR A C 1
ATOM 2483 O O . THR A 1 334 ? 56.474 12.167 -2.313 1.00 20.56 379 THR A O 1
ATOM 2487 N N . TYR A 1 335 ? 55.421 11.221 -4.068 1.00 19.93 380 TYR A N 1
ATOM 2488 C CA . TYR A 1 335 ? 54.108 11.695 -3.630 1.00 19.84 380 TYR A CA 1
ATOM 2489 C C . TYR A 1 335 ? 52.933 10.784 -3.939 1.00 19.67 380 TYR A C 1
ATOM 2490 O O . TYR A 1 335 ? 53.023 9.883 -4.776 1.00 19.93 380 TYR A O 1
ATOM 2499 N N . TYR A 1 336 ? 51.846 11.021 -3.211 1.00 19.75 381 TYR A N 1
ATOM 2500 C CA . TYR A 1 336 ? 50.537 10.482 -3.527 1.00 20.31 381 TYR A CA 1
ATOM 2501 C C . TYR A 1 336 ? 49.650 11.676 -3.866 1.00 20.30 381 TYR A C 1
ATOM 2502 O O . TYR A 1 336 ? 49.626 12.671 -3.133 1.00 20.63 381 TYR A O 1
ATOM 2511 N N . GLY A 1 337 ? 48.934 11.573 -4.979 1.00 20.68 382 GLY A N 1
ATOM 2512 C CA . GLY A 1 337 ? 48.017 12.627 -5.412 1.00 20.87 382 GLY A CA 1
ATOM 2513 C C . GLY A 1 337 ? 46.789 12.004 -6.039 1.00 21.18 382 GLY A C 1
ATOM 2514 O O . GLY A 1 337 ? 46.885 10.970 -6.690 1.00 21.40 382 GLY A O 1
ATOM 2515 N N . SER A 1 338 ? 45.635 12.633 -5.844 1.00 20.71 383 SER A N 1
ATOM 2516 C CA . SER A 1 338 ? 44.383 12.093 -6.352 1.00 20.86 383 SER A CA 1
ATOM 2517 C C . SER A 1 338 ? 43.336 13.188 -6.487 1.00 20.90 383 SER A C 1
ATOM 2518 O O . SER A 1 338 ? 43.352 14.166 -5.738 1.00 20.68 383 SER A O 1
ATOM 2521 N N . VAL A 1 339 ? 42.441 13.018 -7.456 1.00 20.50 384 VAL A N 1
ATOM 2522 C CA . VAL A 1 339 ? 41.291 13.892 -7.621 1.00 20.74 384 VAL A CA 1
ATOM 2523 C C . VAL A 1 339 ? 40.058 13.014 -7.776 1.00 20.54 384 VAL A C 1
ATOM 2524 O O . VAL A 1 339 ? 40.038 12.106 -8.615 1.00 20.52 384 VAL A O 1
ATOM 2528 N N . VAL A 1 340 ? 39.046 13.268 -6.952 1.00 20.43 385 VAL A N 1
ATOM 2529 C CA . VAL A 1 340 ? 37.728 12.678 -7.167 1.00 20.53 385 VAL A CA 1
ATOM 2530 C C . VAL A 1 340 ? 36.992 13.646 -8.087 1.00 20.83 385 VAL A C 1
ATOM 2531 O O . VAL A 1 340 ? 36.817 14.824 -7.755 1.00 21.12 385 VAL A O 1
ATOM 2535 N N . GLY A 1 341 ? 36.610 13.152 -9.260 1.00 20.96 386 GLY A N 1
ATOM 2536 C CA . GLY A 1 341 ? 35.863 13.938 -10.230 1.00 21.16 386 GLY A CA 1
ATOM 2537 C C . GLY A 1 341 ? 34.387 13.910 -9.904 1.00 21.67 386 GLY A C 1
ATOM 2538 O O . GLY A 1 341 ? 33.987 13.520 -8.800 1.00 21.93 386 GLY A O 1
ATOM 2539 N N . VAL A 1 342 ? 33.578 14.324 -10.871 1.00 21.90 387 VAL A N 1
ATOM 2540 C CA . VAL A 1 342 ? 32.144 14.478 -10.669 1.00 22.07 387 VAL A CA 1
ATOM 2541 C C . VAL A 1 342 ? 31.384 13.937 -11.882 1.00 22.09 387 VAL A C 1
ATOM 2542 O O . VAL A 1 342 ? 31.660 14.312 -13.027 1.00 21.27 387 VAL A O 1
ATOM 2546 N N . THR A 1 343 ? 30.445 13.034 -11.614 1.00 22.70 388 THR A N 1
ATOM 2547 C CA . THR A 1 343 ? 29.500 12.545 -12.617 1.00 23.40 388 THR A CA 1
ATOM 2548 C C . THR A 1 343 ? 28.091 12.653 -12.040 1.00 23.77 388 THR A C 1
ATOM 2549 O O . THR A 1 343 ? 27.891 12.463 -10.838 1.00 23.79 388 THR A O 1
ATOM 2553 N N . ASN A 1 344 ? 27.120 12.976 -12.888 1.00 24.74 389 ASN A N 1
ATOM 2554 C CA . ASN A 1 344 ? 25.718 13.030 -12.456 1.00 25.59 389 ASN A CA 1
ATOM 2555 C C . ASN A 1 344 ? 25.203 11.674 -11.959 1.00 25.33 389 ASN A C 1
ATOM 2556 O O . ASN A 1 344 ? 24.190 11.605 -11.268 1.00 26.41 389 ASN A O 1
ATOM 2561 N N . ARG A 1 345 ? 25.921 10.603 -12.294 1.00 25.04 390 ARG A N 1
ATOM 2562 C CA . ARG A 1 345 ? 25.532 9.242 -11.905 1.00 25.05 390 ARG A CA 1
ATOM 2563 C C . ARG A 1 345 ? 25.806 8.919 -10.436 1.00 25.48 390 ARG A C 1
ATOM 2564 O O . ARG A 1 345 ? 25.193 8.012 -9.872 1.00 25.95 390 ARG A O 1
ATOM 2572 N N . LEU A 1 346 ? 26.730 9.649 -9.817 1.00 24.85 391 LEU A N 1
ATOM 2573 C CA . LEU A 1 346 ? 27.125 9.352 -8.440 1.00 25.10 391 LEU A CA 1
ATOM 2574 C C . LEU A 1 346 ? 27.032 10.577 -7.542 1.00 25.27 391 LEU A C 1
ATOM 2575 O O . LEU A 1 346 ? 27.148 11.717 -8.014 1.00 25.17 391 LEU A O 1
ATOM 2580 N N . ALA A 1 347 ? 26.820 10.340 -6.246 1.00 24.82 392 ALA A N 1
ATOM 2581 C CA . ALA A 1 347 ? 26.819 11.424 -5.265 1.00 24.53 392 ALA A CA 1
ATOM 2582 C C . ALA A 1 347 ? 28.158 12.150 -5.249 1.00 24.66 392 ALA A C 1
ATOM 2583 O O . ALA A 1 347 ? 29.217 11.527 -5.371 1.00 24.48 392 ALA A O 1
ATOM 2585 N N . TYR A 1 348 ? 28.108 13.468 -5.097 1.00 24.43 393 TYR A N 1
ATOM 2586 C CA . TYR A 1 348 ? 29.325 14.232 -4.868 1.00 24.53 393 TYR A CA 1
ATOM 2587 C C . TYR A 1 348 ? 29.577 14.364 -3.372 1.00 24.50 393 TYR A C 1
ATOM 2588 O O . TYR A 1 348 ? 30.672 14.731 -2.948 1.00 24.00 393 TYR A O 1
ATOM 2597 N N . TYR A 1 349 ? 28.555 14.059 -2.574 1.00 24.13 394 TYR A N 1
ATOM 2598 C CA . TYR A 1 349 ? 28.650 14.199 -1.129 1.00 24.53 394 TYR A CA 1
ATOM 2599 C C . TYR A 1 349 ? 27.632 13.333 -0.404 1.00 25.12 394 TYR A C 1
ATOM 2600 O O . TYR A 1 349 ? 26.554 13.053 -0.932 1.00 25.46 394 TYR A O 1
ATOM 2609 N N . GLU A 1 350 ? 27.993 12.917 0.807 1.00 25.32 395 GLU A N 1
ATOM 2610 C CA . GLU A 1 350 ? 27.075 12.247 1.714 1.00 26.09 395 GLU A CA 1
ATOM 2611 C C . GLU A 1 350 ? 27.255 12.797 3.125 1.00 26.79 395 GLU A C 1
ATOM 2612 O O . GLU A 1 350 ? 28.367 12.809 3.662 1.00 26.83 395 GLU A O 1
ATOM 2618 N N . SER A 1 351 ? 26.155 13.262 3.710 1.00 27.32 396 SER A N 1
ATOM 2619 C CA . SER A 1 351 ? 26.155 13.778 5.070 1.00 27.69 396 SER A CA 1
ATOM 2620 C C . SER A 1 351 ? 25.391 12.849 6.017 1.00 28.63 396 SER A C 1
ATOM 2621 O O . SER A 1 351 ? 24.669 11.949 5.575 1.00 27.59 396 SER A O 1
ATOM 2624 N N . ASP A 1 352 ? 25.571 13.074 7.317 1.00 29.45 397 ASP A N 1
ATOM 2625 C CA . ASP A 1 352 ? 24.789 12.400 8.360 1.00 30.09 397 ASP A CA 1
ATOM 2626 C C . ASP A 1 352 ? 24.410 13.430 9.438 1.00 31.08 397 ASP A C 1
ATOM 2627 O O . ASP A 1 352 ? 24.771 14.604 9.300 1.00 31.60 397 ASP A O 1
ATOM 2632 N N . PRO A 1 353 ? 23.681 13.016 10.502 1.00 32.03 398 PRO A N 1
ATOM 2633 C CA . PRO A 1 353 ? 23.246 13.998 11.509 1.00 32.24 398 PRO A CA 1
ATOM 2634 C C . PRO A 1 353 ? 24.377 14.766 12.205 1.00 32.65 398 PRO A C 1
ATOM 2635 O O . PRO A 1 353 ? 24.140 15.861 12.724 1.00 32.58 398 PRO A O 1
ATOM 2639 N N . THR A 1 354 ? 25.584 14.202 12.212 1.00 31.82 399 THR A N 1
ATOM 2640 C CA . THR A 1 354 ? 26.744 14.843 12.839 1.00 32.04 399 THR A CA 1
ATOM 2641 C C . THR A 1 354 ? 27.629 15.556 11.809 1.00 31.17 399 THR A C 1
ATOM 2642 O O . THR A 1 354 ? 27.941 16.738 11.963 1.00 30.53 399 THR A O 1
ATOM 2646 N N . ASN A 1 355 ? 28.017 14.832 10.762 1.00 29.26 400 ASN A N 1
ATOM 2647 C CA . ASN A 1 355 ? 28.930 15.342 9.740 1.00 28.69 400 ASN A CA 1
ATOM 2648 C C . ASN A 1 355 ? 28.194 15.950 8.551 1.00 27.79 400 ASN A C 1
ATOM 2649 O O . ASN A 1 355 ? 27.476 15.246 7.844 1.00 27.98 400 ASN A O 1
ATOM 2654 N N . ASN A 1 356 ? 28.375 17.253 8.326 1.00 26.90 401 ASN A N 1
ATOM 2655 C CA . ASN A 1 356 ? 27.709 17.930 7.200 1.00 26.26 401 ASN A CA 1
ATOM 2656 C C . ASN A 1 356 ? 28.487 19.093 6.575 1.00 25.41 401 ASN A C 1
ATOM 2657 O O . ASN A 1 356 ? 27.920 19.890 5.828 1.00 25.28 401 ASN A O 1
ATOM 2662 N N . ILE A 1 357 ? 29.784 19.176 6.863 1.00 24.85 402 ILE A N 1
ATOM 2663 C CA . ILE A 1 357 ? 30.614 20.287 6.370 1.00 24.89 402 ILE A CA 1
ATOM 2664 C C . ILE A 1 357 ? 31.746 19.823 5.442 1.00 24.73 402 ILE A C 1
ATOM 2665 O O . ILE A 1 357 ? 32.657 20.593 5.114 1.00 23.87 402 ILE A O 1
ATOM 2670 N N . GLN A 1 358 ? 31.664 18.570 5.001 1.00 24.21 403 GLN A N 1
ATOM 2671 C CA . GLN A 1 358 ? 32.765 17.927 4.285 1.00 23.94 403 GLN A CA 1
ATOM 2672 C C . GLN A 1 358 ? 32.689 17.980 2.751 1.00 23.39 403 GLN A C 1
ATOM 2673 O O . GLN A 1 358 ? 33.592 17.474 2.077 1.00 22.74 403 GLN A O 1
ATOM 2679 N N . ALA A 1 359 ? 31.638 18.592 2.200 1.00 22.70 404 ALA A N 1
ATOM 2680 C CA . ALA A 1 359 ? 31.473 18.643 0.741 1.00 22.71 404 ALA A CA 1
ATOM 2681 C C . ALA A 1 359 ? 32.587 19.383 -0.009 1.00 22.16 404 ALA A C 1
ATOM 2682 O O . ALA A 1 359 ? 33.037 18.892 -1.039 1.00 21.84 404 ALA A O 1
ATOM 2684 N N . PRO A 1 360 ? 33.029 20.562 0.496 1.00 22.08 405 PRO A N 1
ATOM 2685 C CA . PRO A 1 360 ? 34.150 21.214 -0.193 1.00 21.61 405 PRO A CA 1
ATOM 2686 C C . PRO A 1 360 ? 35.368 20.302 -0.331 1.00 21.29 405 PRO A C 1
ATOM 2687 O O . PRO A 1 360 ? 35.976 20.247 -1.400 1.00 21.18 405 PRO A O 1
ATOM 2691 N N . LEU A 1 361 ? 35.702 19.580 0.734 1.00 22.04 406 LEU A N 1
ATOM 2692 C CA . LEU A 1 361 ? 36.840 18.668 0.713 1.00 22.30 406 LEU A CA 1
ATOM 2693 C C . LEU A 1 361 ? 36.614 17.537 -0.298 1.00 22.36 406 LEU A C 1
ATOM 2694 O O . LEU A 1 361 ? 37.519 17.178 -1.054 1.00 21.70 406 LEU A O 1
ATOM 2699 N N . TRP A 1 362 ? 35.394 17.004 -0.329 1.00 22.40 407 TRP A N 1
ATOM 2700 C CA . TRP A 1 362 ? 35.059 15.908 -1.243 1.00 22.27 407 TRP A CA 1
ATOM 2701 C C . TRP A 1 362 ? 35.014 16.297 -2.695 1.00 22.04 407 TRP A C 1
ATOM 2702 O O . TRP A 1 362 ? 35.206 15.449 -3.568 1.00 22.21 407 TRP A O 1
ATOM 2713 N N . THR A 1 363 ? 34.757 17.574 -2.972 1.00 21.23 408 THR A N 1
ATOM 2714 C CA . THR A 1 363 ? 34.567 18.034 -4.346 1.00 20.76 408 THR A CA 1
ATOM 2715 C C . THR A 1 363 ? 35.742 18.820 -4.915 1.00 20.28 408 THR A C 1
ATOM 2716 O O . THR A 1 363 ? 35.868 18.945 -6.131 1.00 20.55 408 THR A O 1
ATOM 2720 N N . MET A 1 364 ? 36.594 19.356 -4.047 1.00 20.51 409 MET A N 1
ATOM 2721 C CA . MET A 1 364 ? 37.576 20.347 -4.491 1.00 20.37 409 MET A CA 1
ATOM 2722 C C . MET A 1 364 ? 39.005 20.153 -3.989 1.00 20.63 409 MET A C 1
ATOM 2723 O O . MET A 1 364 ? 39.851 21.018 -4.220 1.00 20.02 409 MET A O 1
ATOM 2728 N N . ALA A 1 365 ? 39.280 19.036 -3.315 1.00 20.40 410 ALA A N 1
ATOM 2729 C CA . ALA A 1 365 ? 40.658 18.715 -2.938 1.00 20.96 410 ALA A CA 1
ATOM 2730 C C . ALA A 1 365 ? 41.517 18.555 -4.195 1.00 20.80 410 ALA A C 1
ATOM 2731 O O . ALA A 1 365 ? 41.230 17.723 -5.067 1.00 20.31 410 ALA A O 1
ATOM 2733 N N . ARG A 1 366 ? 42.543 19.395 -4.310 1.00 20.39 411 ARG A N 1
ATOM 2734 C CA . ARG A 1 366 ? 43.490 19.316 -5.417 1.00 19.94 411 ARG A CA 1
ATOM 2735 C C . ARG A 1 366 ? 44.877 19.424 -4.811 1.00 20.26 411 ARG A C 1
ATOM 2736 O O . ARG A 1 366 ? 45.482 20.506 -4.774 1.00 19.83 411 ARG A O 1
ATOM 2744 N N . ARG A 1 367 ? 45.366 18.289 -4.316 1.00 20.04 412 ARG A N 1
ATOM 2745 C CA . ARG A 1 367 ? 46.526 18.275 -3.438 1.00 20.30 412 ARG A CA 1
ATOM 2746 C C . ARG A 1 367 ? 47.423 17.069 -3.705 1.00 20.51 412 ARG A C 1
ATOM 2747 O O . ARG A 1 367 ? 46.939 15.982 -4.023 1.00 20.22 412 ARG A O 1
ATOM 2755 N N . ILE A 1 368 ? 48.731 17.284 -3.598 1.00 20.23 413 ILE A N 1
ATOM 2756 C CA . ILE A 1 368 ? 49.689 16.185 -3.564 1.00 20.76 413 ILE A CA 1
ATOM 2757 C C . ILE A 1 368 ? 50.268 16.118 -2.157 1.00 21.00 413 ILE A C 1
ATOM 2758 O O . ILE A 1 368 ? 50.533 17.157 -1.543 1.00 20.88 413 ILE A O 1
ATOM 2763 N N . TRP A 1 369 ? 50.430 14.903 -1.636 1.00 20.64 414 TRP A N 1
ATOM 2764 C CA . TRP A 1 369 ? 51.023 14.708 -0.318 1.00 20.31 414 TRP A CA 1
ATOM 2765 C C . TRP A 1 369 ? 52.371 14.067 -0.456 1.00 20.64 414 TRP A C 1
ATOM 2766 O O . TRP A 1 369 ? 52.494 12.987 -1.035 1.00 19.89 414 TRP A O 1
ATOM 2777 N N . ASN A 1 370 ? 53.400 14.745 0.048 1.00 20.66 415 ASN A N 1
ATOM 2778 C CA . ASN A 1 370 ? 54.749 14.193 0.074 1.00 21.36 415 ASN A CA 1
ATOM 2779 C C . ASN A 1 370 ? 54.735 12.897 0.876 1.00 21.80 415 ASN A C 1
ATOM 2780 O O . ASN A 1 370 ? 54.256 12.879 2.009 1.00 21.08 415 ASN A O 1
ATOM 2785 N N . ARG A 1 371 ? 55.241 11.816 0.281 1.00 22.19 416 ARG A N 1
ATOM 2786 C CA . ARG A 1 371 ? 55.223 10.504 0.940 1.00 22.86 416 ARG A CA 1
ATOM 2787 C C . ARG A 1 371 ? 56.079 10.462 2.201 1.00 23.62 416 ARG A C 1
ATOM 2788 O O . ARG A 1 371 ? 55.820 9.667 3.104 1.00 24.20 416 ARG A O 1
ATOM 2796 N N . ARG A 1 372 ? 57.078 11.341 2.262 1.00 24.62 417 ARG A N 1
ATOM 2797 C CA . ARG A 1 372 ? 57.923 11.484 3.438 1.00 26.32 417 ARG A CA 1
ATOM 2798 C C . ARG A 1 372 ? 57.392 12.557 4.387 1.00 26.78 417 ARG A C 1
ATOM 2799 O O . ARG A 1 372 ? 57.985 12.812 5.439 1.00 26.63 417 ARG A O 1
ATOM 2807 N N . GLY A 1 373 ? 56.275 13.180 4.014 1.00 26.46 418 GLY A N 1
ATOM 2808 C CA . GLY A 1 373 ? 55.667 14.224 4.836 1.00 26.60 418 GLY A CA 1
ATOM 2809 C C . GLY A 1 373 ? 54.957 13.671 6.057 1.00 27.30 418 GLY A C 1
ATOM 2810 O O . GLY A 1 373 ? 54.748 12.460 6.174 1.00 26.30 418 GLY A O 1
ATOM 2811 N N . ARG A 1 374 ? 54.589 14.561 6.975 1.00 27.36 419 ARG A N 1
ATOM 2812 C CA . ARG A 1 374 ? 53.772 14.179 8.127 1.00 28.51 419 ARG A CA 1
ATOM 2813 C C . ARG A 1 374 ? 52.346 13.937 7.683 1.00 26.71 419 ARG A C 1
ATOM 2814 O O . ARG A 1 374 ? 51.807 14.709 6.891 1.00 26.17 419 ARG A O 1
ATOM 2822 N N . ILE A 1 375 ? 51.732 12.872 8.184 1.00 25.55 420 ILE A N 1
ATOM 2823 C CA . ILE A 1 375 ? 50.320 12.635 7.901 1.00 25.26 420 ILE A CA 1
ATOM 2824 C C . ILE A 1 375 ? 49.483 13.440 8.892 1.00 25.13 420 ILE A C 1
ATOM 2825 O O . ILE A 1 375 ? 49.283 13.035 10.039 1.00 25.15 420 ILE A O 1
ATOM 2830 N N . ILE A 1 376 ? 49.027 14.603 8.440 1.00 24.68 421 ILE A N 1
ATOM 2831 C CA . ILE A 1 376 ? 48.160 15.462 9.242 1.00 24.59 421 ILE A CA 1
ATOM 2832 C C . ILE A 1 376 ? 46.730 15.228 8.782 1.00 23.94 421 ILE A C 1
ATOM 2833 O O . ILE A 1 376 ? 46.372 15.548 7.649 1.00 23.44 421 ILE A O 1
ATOM 2838 N N . ASN A 1 377 ? 45.919 14.642 9.651 1.00 24.47 422 ASN A N 1
ATOM 2839 C CA . ASN A 1 377 ? 44.534 14.393 9.308 1.00 24.57 422 ASN A CA 1
ATOM 2840 C C . ASN A 1 377 ? 43.663 15.581 9.701 1.00 24.76 422 ASN A C 1
ATOM 2841 O O . ASN A 1 377 ? 44.076 16.410 10.507 1.00 24.79 422 ASN A O 1
ATOM 2846 N N . TYR A 1 378 ? 42.473 15.663 9.115 1.00 24.96 423 TYR A N 1
ATOM 2847 C CA . TYR A 1 378 ? 41.576 16.796 9.327 1.00 25.32 423 TYR A CA 1
ATOM 2848 C C . TYR A 1 378 ? 40.897 16.704 10.682 1.00 26.52 423 TYR A C 1
ATOM 2849 O O . TYR A 1 378 ? 40.782 15.624 11.251 1.00 26.59 423 TYR A O 1
ATOM 2858 N N . ASN A 1 379 ? 40.465 17.849 11.198 1.00 27.28 424 ASN A N 1
ATOM 2859 C CA . ASN A 1 379 ? 39.570 17.895 12.347 1.00 28.02 424 ASN A CA 1
ATOM 2860 C C . ASN A 1 379 ? 38.466 18.912 12.043 1.00 28.22 424 ASN A C 1
ATOM 2861 O O . ASN A 1 379 ? 38.491 19.547 10.987 1.00 27.33 424 ASN A O 1
ATOM 2866 N N . ALA A 1 380 ? 37.501 19.059 12.946 1.00 28.41 425 ALA A N 1
ATOM 2867 C CA . ALA A 1 380 ? 36.373 19.976 12.741 1.00 28.72 425 ALA A CA 1
ATOM 2868 C C . ALA A 1 380 ? 36.784 21.385 12.286 1.00 28.98 425 ALA A C 1
ATOM 2869 O O . ALA A 1 380 ? 36.066 22.023 11.515 1.00 29.03 425 ALA A O 1
ATOM 2871 N N . ASN A 1 381 ? 37.935 21.857 12.763 1.00 28.55 426 ASN A N 1
ATOM 2872 C CA . ASN A 1 381 ? 38.402 23.214 12.476 1.00 28.53 426 ASN A CA 1
ATOM 2873 C C . ASN A 1 381 ? 39.194 23.359 11.175 1.00 27.57 426 ASN A C 1
ATOM 2874 O O . ASN A 1 381 ? 39.389 24.478 10.689 1.00 27.18 426 ASN A O 1
ATOM 2879 N N . THR A 1 382 ? 39.657 22.238 10.623 1.00 25.69 427 THR A N 1
ATOM 2880 C CA . THR A 1 382 ? 40.536 22.262 9.452 1.00 24.12 427 THR A CA 1
ATOM 2881 C C . THR A 1 382 ? 39.934 21.576 8.218 1.00 23.82 427 THR A C 1
ATOM 2882 O O . THR A 1 382 ? 40.467 21.705 7.113 1.00 22.58 427 THR A O 1
ATOM 2886 N N . VAL A 1 383 ? 38.829 20.857 8.407 1.00 22.95 428 VAL A N 1
ATOM 2887 C CA . VAL A 1 383 ? 38.242 20.035 7.344 1.00 23.26 428 VAL A CA 1
ATOM 2888 C C . VAL A 1 383 ? 37.652 20.845 6.170 1.00 23.39 428 VAL A C 1
ATOM 2889 O O . VAL A 1 383 ? 37.432 20.302 5.077 1.00 22.88 428 VAL A O 1
ATOM 2893 N N . SER A 1 384 ? 37.415 22.137 6.393 1.00 23.29 429 SER A N 1
ATOM 2894 C CA . SER A 1 384 ? 36.920 23.028 5.340 1.00 23.34 429 SER A CA 1
ATOM 2895 C C . SER A 1 384 ? 38.042 23.573 4.456 1.00 23.40 429 SER A C 1
ATOM 2896 O O . SER A 1 384 ? 37.776 24.318 3.511 1.00 23.25 429 SER A O 1
ATOM 2899 N N . PHE A 1 385 ? 39.285 23.196 4.757 1.00 22.90 430 PHE A N 1
ATOM 2900 C CA . PHE A 1 385 ? 40.452 23.783 4.100 1.00 22.82 430 PHE A CA 1
ATOM 2901 C C . PHE A 1 385 ? 41.422 22.733 3.572 1.00 22.54 430 PHE A C 1
ATOM 2902 O O . PHE A 1 385 ? 41.837 21.832 4.304 1.00 22.42 430 PHE A O 1
ATOM 2910 N N . GLU A 1 386 ? 41.758 22.874 2.291 1.00 22.22 431 GLU A N 1
ATOM 2911 C CA . GLU A 1 386 ? 42.748 22.053 1.595 1.00 21.66 431 GLU A CA 1
ATOM 2912 C C . GLU A 1 386 ? 43.093 22.787 0.311 1.00 21.09 431 GLU A C 1
ATOM 2913 O O . GLU A 1 386 ? 42.275 23.555 -0.199 1.00 21.15 431 GLU A O 1
ATOM 2919 N N A SER A 1 387 ? 44.304 22.575 -0.200 0.50 21.51 432 SER A N 1
ATOM 2920 N N B SER A 1 387 ? 44.284 22.530 -0.233 0.50 20.39 432 SER A N 1
ATOM 2921 C CA A SER A 1 387 ? 44.658 23.024 -1.559 0.00 16.85 432 SER A CA 1
ATOM 2922 C CA B SER A 1 387 ? 44.623 22.994 -1.575 0.50 19.38 432 SER A CA 1
ATOM 2923 C C A SER A 1 387 ? 43.700 22.548 -2.791 0.50 20.23 432 SER A C 1
ATOM 2924 C C B SER A 1 387 ? 43.501 22.617 -2.537 0.50 19.73 432 SER A C 1
ATOM 2925 O O A SER A 1 387 ? 43.112 21.514 -2.448 0.50 19.88 432 SER A O 1
ATOM 2926 O O B SER A 1 387 ? 43.016 21.481 -2.527 0.50 19.41 432 SER A O 1
ATOM 2931 N N . GLY A 1 388 ? 43.080 23.588 -3.343 1.00 19.65 433 GLY A N 1
ATOM 2932 C CA . GLY A 1 388 ? 42.036 23.394 -4.341 1.00 20.16 433 GLY A CA 1
ATOM 2933 C C . GLY A 1 388 ? 40.641 23.829 -3.930 1.00 20.32 433 GLY A C 1
ATOM 2934 O O . GLY A 1 388 ? 39.782 24.019 -4.784 1.00 20.69 433 GLY A O 1
ATOM 2935 N N . ILE A 1 389 ? 40.393 23.972 -2.631 1.00 20.90 434 ILE A N 1
ATOM 2936 C CA . ILE A 1 389 ? 39.051 24.336 -2.167 1.00 21.07 434 ILE A CA 1
ATOM 2937 C C . ILE A 1 389 ? 38.741 25.803 -2.482 1.00 21.80 434 ILE A C 1
ATOM 2938 O O . ILE A 1 389 ? 39.515 26.708 -2.135 1.00 21.28 434 ILE A O 1
ATOM 2943 N N . ILE A 1 390 ? 37.618 26.016 -3.164 1.00 21.70 435 ILE A N 1
ATOM 2944 C CA . ILE A 1 390 ? 37.104 27.360 -3.426 1.00 22.62 435 ILE A CA 1
ATOM 2945 C C . ILE A 1 390 ? 36.218 27.777 -2.251 1.00 22.87 435 ILE A C 1
ATOM 2946 O O . ILE A 1 390 ? 35.224 27.111 -1.955 1.00 22.97 435 ILE A O 1
ATOM 2951 N N . LEU A 1 391 ? 36.585 28.869 -1.585 1.00 23.07 436 LEU A N 1
ATOM 2952 C CA . LEU A 1 391 ? 35.832 29.373 -0.432 1.00 24.08 4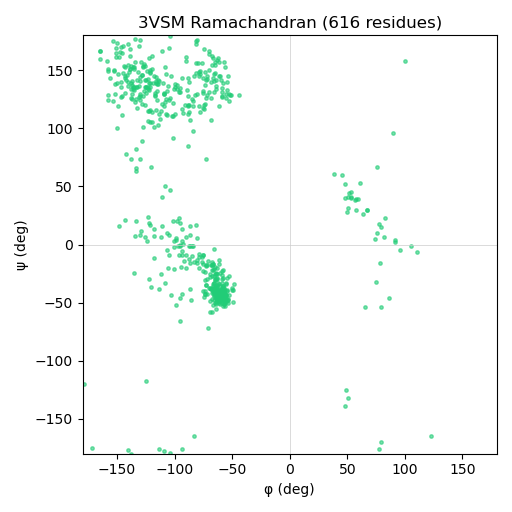36 LEU A CA 1
ATOM 2953 C C . LEU A 1 391 ? 34.879 30.501 -0.812 1.00 25.13 436 LEU A C 1
ATOM 2954 O O . LEU A 1 391 ? 35.263 31.433 -1.516 1.00 25.62 436 LEU A O 1
ATOM 2959 N N . GLN A 1 392 ? 33.644 30.418 -0.326 1.00 25.59 437 GLN A N 1
ATOM 2960 C CA . GLN A 1 392 ? 32.635 31.452 -0.587 1.00 27.29 437 GLN A CA 1
ATOM 2961 C C . GLN A 1 392 ? 32.469 32.399 0.594 1.00 28.19 437 GLN A C 1
ATOM 2962 O O . GLN A 1 392 ? 31.680 33.342 0.537 1.00 28.52 437 GLN A O 1
ATOM 2968 N N . SER A 1 393 ? 33.205 32.126 1.666 1.00 29.68 438 SER A N 1
ATOM 2969 C CA . SER A 1 393 ? 33.190 32.952 2.866 1.00 31.16 438 SER A CA 1
ATOM 2970 C C . SER A 1 393 ? 34.548 32.844 3.541 1.00 32.06 438 SER A C 1
ATOM 2971 O O . SER A 1 393 ? 35.331 31.935 3.236 1.00 31.14 438 SER A O 1
ATOM 2974 N N . LEU A 1 394 ? 34.815 33.764 4.465 1.00 32.68 439 LEU A N 1
ATOM 2975 C CA . LEU A 1 394 ? 36.087 33.793 5.182 1.00 33.63 439 LEU A CA 1
ATOM 2976 C C . LEU A 1 394 ? 36.303 32.575 6.078 1.00 33.46 439 LEU A C 1
ATOM 2977 O O . LEU A 1 394 ? 37.407 32.033 6.112 1.00 34.21 439 LEU A O 1
ATOM 2982 N N . ASN A 1 395 ? 35.257 32.129 6.776 1.00 33.51 440 ASN A N 1
ATOM 2983 C CA . ASN A 1 395 ? 35.374 30.938 7.631 1.00 33.40 440 ASN A CA 1
ATOM 2984 C C . ASN A 1 395 ? 35.286 29.596 6.893 1.00 32.34 440 ASN A C 1
ATOM 2985 O O . ASN A 1 395 ? 35.636 28.552 7.446 1.00 32.32 440 ASN A O 1
ATOM 2990 N N . GLY A 1 396 ? 34.800 29.631 5.654 1.00 31.01 441 GLY A N 1
ATOM 2991 C CA . GLY A 1 396 ? 34.787 28.457 4.785 1.00 29.59 441 GLY A CA 1
ATOM 2992 C C . GLY A 1 396 ? 33.764 27.376 5.094 1.00 29.33 441 GLY A C 1
ATOM 2993 O O . GLY A 1 396 ? 33.758 26.332 4.445 1.00 28.42 441 GLY A O 1
ATOM 2994 N N . ILE A 1 397 ? 32.892 27.616 6.070 1.00 28.39 442 ILE A N 1
ATOM 2995 C CA . ILE A 1 397 ? 31.907 26.605 6.462 1.00 28.91 442 ILE A CA 1
ATOM 2996 C C . ILE A 1 397 ? 30.799 26.514 5.417 1.00 28.58 442 ILE A C 1
ATOM 2997 O O . ILE A 1 397 ? 30.116 27.495 5.137 1.00 28.01 442 ILE A O 1
ATOM 3002 N N . MET A 1 398 ? 30.650 25.332 4.830 1.00 28.21 443 MET A N 1
ATOM 3003 C CA . MET A 1 398 ? 29.609 25.085 3.845 1.00 29.60 443 MET A CA 1
ATOM 3004 C C . MET A 1 398 ? 28.841 23.846 4.271 1.00 30.49 443 MET A C 1
ATOM 3005 O O . MET A 1 398 ? 29.297 22.717 4.075 1.00 29.97 443 MET A O 1
ATOM 3010 N N . ARG A 1 399 ? 27.675 24.072 4.862 1.00 29.95 444 ARG A N 1
ATOM 3011 C CA . ARG A 1 399 ? 26.913 23.005 5.490 1.00 30.66 444 ARG A CA 1
ATOM 3012 C C . ARG A 1 399 ? 25.863 22.436 4.537 1.00 29.74 444 ARG A C 1
ATOM 3013 O O . ARG A 1 399 ? 25.126 23.185 3.895 1.00 29.72 444 ARG A O 1
ATOM 3021 N N . ILE A 1 400 ? 25.824 21.109 4.428 1.00 28.89 445 ILE A N 1
ATOM 3022 C CA . ILE A 1 400 ? 24.767 20.412 3.682 1.00 28.77 445 ILE A CA 1
ATOM 3023 C C . ILE A 1 400 ? 24.169 19.329 4.586 1.00 29.48 445 ILE A C 1
ATOM 3024 O O . ILE A 1 400 ? 24.639 18.190 4.586 1.00 29.88 445 ILE A O 1
ATOM 3029 N N . PRO A 1 401 ? 23.135 19.685 5.371 1.00 30.47 446 PRO A N 1
ATOM 3030 C CA . PRO A 1 401 ? 22.629 18.758 6.388 1.00 30.41 446 PRO A CA 1
ATOM 3031 C C . PRO A 1 401 ? 21.911 17.556 5.796 1.00 31.05 446 PRO A C 1
ATOM 3032 O O . PRO A 1 401 ? 21.343 17.650 4.710 1.00 30.99 446 PRO A O 1
ATOM 3036 N N . SER A 1 402 ? 21.957 16.430 6.504 1.00 32.32 447 SER A N 1
ATOM 3037 C CA . SER A 1 402 ? 21.157 15.272 6.140 1.00 34.58 447 SER A CA 1
ATOM 3038 C C . SER A 1 402 ? 19.696 15.560 6.468 1.00 36.50 447 SER A C 1
ATOM 3039 O O . SER A 1 402 ? 19.378 15.987 7.578 1.00 36.42 447 SER A O 1
ATOM 3042 N N . GLY A 1 403 ? 18.822 15.342 5.489 1.00 38.55 448 GLY A N 1
ATOM 3043 C CA . GLY A 1 403 ? 17.388 15.569 5.657 1.00 41.96 448 GLY A CA 1
ATOM 3044 C C . GLY A 1 403 ? 16.637 14.320 6.079 1.00 44.53 448 GLY A C 1
ATOM 3045 O O . GLY A 1 403 ? 15.411 14.333 6.198 1.00 45.20 448 GLY A O 1
ATOM 3046 N N . THR A 1 404 ? 17.377 13.234 6.288 1.00 46.21 449 THR A N 1
ATOM 3047 C CA . THR A 1 404 ? 16.819 11.998 6.828 1.00 46.46 449 THR A CA 1
ATOM 3048 C C . THR A 1 404 ? 17.249 11.902 8.291 1.00 46.87 449 THR A C 1
ATOM 3049 O O . THR A 1 404 ? 17.960 12.783 8.785 1.00 47.64 449 THR A O 1
ATOM 3053 N N . THR A 1 405 ? 16.826 10.845 8.982 1.00 46.24 450 THR A N 1
ATOM 3054 C CA . THR A 1 405 ? 17.257 10.624 10.369 1.00 45.52 450 THR A CA 1
ATOM 3055 C C . THR A 1 405 ? 18.649 9.988 10.447 1.00 43.81 450 THR A C 1
ATOM 3056 O O . THR A 1 405 ? 19.258 9.947 11.517 1.00 44.76 450 THR A O 1
ATOM 3060 N N . SER A 1 406 ? 19.142 9.490 9.314 1.00 40.89 451 SER A N 1
ATOM 3061 C CA . SER A 1 406 ? 20.528 9.041 9.220 1.00 38.30 451 SER A CA 1
ATOM 3062 C C . SER A 1 406 ? 21.255 9.749 8.068 1.00 37.11 451 SER A C 1
ATOM 3063 O O . SER A 1 406 ? 21.382 10.975 8.081 1.00 36.89 451 SER A O 1
ATOM 3066 N N . THR A 1 407 ? 21.704 8.995 7.070 1.00 35.46 452 THR A N 1
ATOM 3067 C CA . THR A 1 407 ? 22.543 9.551 6.006 1.00 33.82 452 THR A CA 1
ATOM 3068 C C . THR A 1 407 ? 21.736 10.088 4.829 1.00 33.18 452 THR A C 1
ATOM 3069 O O . THR A 1 407 ? 20.581 9.705 4.623 1.00 33.31 452 THR A O 1
ATOM 3073 N N . GLN A 1 408 ? 22.348 10.985 4.064 1.00 31.53 453 GLN A N 1
ATOM 3074 C CA . GLN A 1 408 ? 21.793 11.403 2.782 1.00 30.71 453 GLN A CA 1
ATOM 3075 C C . GLN A 1 408 ? 22.927 11.711 1.821 1.00 29.67 453 GLN A C 1
ATOM 3076 O O . GLN A 1 408 ? 23.897 12.373 2.194 1.00 28.38 453 GLN A O 1
ATOM 3082 N N . SER A 1 409 ? 22.791 11.232 0.589 1.00 28.36 454 SER A N 1
ATOM 3083 C CA . SER A 1 409 ? 23.752 11.523 -0.467 1.00 28.61 454 SER A CA 1
ATOM 3084 C C . SER A 1 409 ? 23.138 12.473 -1.492 1.00 28.23 454 SER A C 1
ATOM 3085 O O . SER A 1 409 ? 21.923 12.488 -1.675 1.00 28.60 454 SER A O 1
ATOM 3088 N N . PHE A 1 410 ? 23.984 13.257 -2.159 1.00 27.72 455 PHE A N 1
ATOM 3089 C CA . PHE A 1 410 ? 23.519 14.312 -3.060 1.00 27.07 455 PHE A CA 1
ATOM 3090 C C . PHE A 1 410 ? 24.166 14.192 -4.437 1.00 27.08 455 PHE A C 1
ATOM 3091 O O . PHE A 1 410 ? 25.393 14.104 -4.547 1.00 26.31 455 PHE A O 1
ATOM 3099 N N . ARG A 1 411 ? 23.334 14.174 -5.477 1.00 26.57 456 ARG A N 1
ATOM 3100 C CA . ARG A 1 411 ? 23.804 14.180 -6.864 1.00 26.98 456 ARG A CA 1
ATOM 3101 C C . ARG A 1 411 ? 24.112 15.610 -7.292 1.00 26.29 456 ARG A C 1
ATOM 3102 O O . ARG A 1 411 ? 23.414 16.533 -6.881 1.00 26.50 456 ARG A O 1
ATOM 3110 N N . PRO A 1 412 ? 25.147 15.801 -8.131 1.00 26.12 457 PRO A N 1
ATOM 3111 C CA . PRO A 1 412 ? 25.431 17.147 -8.626 1.00 25.73 457 PRO A CA 1
ATOM 3112 C C . PRO A 1 412 ? 24.466 17.525 -9.741 1.00 25.98 457 PRO A C 1
ATOM 3113 O O . PRO A 1 412 ? 24.017 16.647 -10.482 1.00 26.41 457 PRO A O 1
ATOM 3117 N N . THR A 1 413 ? 24.156 18.814 -9.866 1.00 25.73 458 THR A N 1
ATOM 3118 C CA . THR A 1 413 ? 23.326 19.303 -10.974 1.00 26.02 458 THR A CA 1
ATOM 3119 C C . THR A 1 413 ? 23.977 18.991 -12.321 1.00 25.62 458 THR A C 1
ATOM 3120 O O . THR A 1 413 ? 23.320 18.511 -13.243 1.00 24.52 458 THR A O 1
ATOM 3124 N N . ILE A 1 414 ? 25.270 19.286 -12.426 1.00 24.96 459 ILE A N 1
ATOM 3125 C CA . ILE A 1 414 ? 26.061 18.927 -13.593 1.00 24.59 459 ILE A CA 1
ATOM 3126 C C . ILE A 1 414 ? 27.255 18.119 -13.101 1.00 24.03 459 ILE A C 1
ATOM 3127 O O . ILE A 1 414 ? 27.872 18.469 -12.095 1.00 23.59 459 ILE A O 1
ATOM 3132 N N . GLY A 1 415 ? 27.556 17.023 -13.791 1.00 23.56 460 GLY A N 1
ATOM 3133 C CA . GLY A 1 415 ? 28.753 16.244 -13.504 1.00 23.33 460 GLY A CA 1
ATOM 3134 C C . GLY A 1 415 ? 29.253 15.580 -14.767 1.00 22.91 460 GLY A C 1
ATOM 3135 O O . GLY A 1 415 ? 28.703 14.567 -15.193 1.00 22.74 460 GLY A O 1
ATOM 3136 N N . GLN A 1 416 ? 30.277 16.168 -15.382 1.00 22.43 461 GLN A N 1
ATOM 3137 C CA . GLN A 1 416 ? 30.907 15.593 -16.570 1.00 22.24 461 GLN A CA 1
ATOM 3138 C C . GLN A 1 416 ? 32.414 15.671 -16.374 1.00 21.91 461 GLN A C 1
ATOM 3139 O O . GLN A 1 416 ? 32.958 16.757 -16.148 1.00 21.32 461 GLN A O 1
ATOM 3145 N N . THR A 1 417 ? 33.077 14.519 -16.443 1.00 20.89 462 THR A N 1
ATOM 3146 C CA . THR A 1 417 ? 34.505 14.439 -16.150 1.00 21.03 462 THR A CA 1
ATOM 3147 C C . THR A 1 417 ? 35.230 13.572 -17.175 1.00 20.98 462 THR A C 1
ATOM 3148 O O . THR A 1 417 ? 34.762 12.479 -17.523 1.00 20.89 462 THR A O 1
ATOM 3152 N N . ALA A 1 418 ? 36.365 14.080 -17.656 1.00 20.46 463 ALA A N 1
ATOM 3153 C CA . ALA A 1 418 ? 37.259 13.337 -18.531 1.00 20.52 463 ALA A CA 1
ATOM 3154 C C . ALA A 1 418 ? 38.607 13.120 -17.842 1.00 20.68 463 ALA A C 1
ATOM 3155 O O . ALA A 1 418 ? 39.082 13.975 -17.087 1.00 20.93 463 ALA A O 1
ATOM 3157 N N . ILE A 1 419 ? 39.211 11.964 -18.093 1.00 20.64 464 ILE A N 1
ATOM 3158 C CA . ILE A 1 419 ? 40.524 11.640 -17.539 1.00 20.28 464 ILE A CA 1
ATOM 3159 C C . ILE A 1 419 ? 41.390 11.073 -18.654 1.00 20.09 464 ILE A C 1
ATOM 3160 O O . ILE A 1 419 ? 40.921 10.247 -19.435 1.00 20.34 464 ILE A O 1
ATOM 3165 N N . ALA A 1 420 ? 42.644 11.519 -18.729 1.00 19.79 465 ALA A N 1
ATOM 3166 C CA . ALA A 1 420 ? 43.619 10.925 -19.641 1.00 20.22 465 ALA A CA 1
ATOM 3167 C C . ALA A 1 420 ? 44.952 10.728 -18.923 1.00 20.26 465 ALA A C 1
ATOM 3168 O O . ALA A 1 420 ? 45.408 11.614 -18.206 1.00 20.24 465 ALA A O 1
ATOM 3170 N N . LYS A 1 421 ? 45.565 9.562 -19.105 1.00 20.13 466 LYS A N 1
ATOM 3171 C CA . LYS A 1 421 ? 46.822 9.258 -18.427 1.00 20.66 466 LYS A CA 1
ATOM 3172 C C . LYS A 1 421 ? 47.831 8.596 -19.355 1.00 20.77 466 LYS A C 1
ATOM 3173 O O . LYS A 1 421 ? 47.468 7.938 -20.339 1.00 21.19 466 LYS A O 1
ATOM 3179 N N . THR A 1 422 ? 49.101 8.799 -19.039 1.00 20.97 467 THR A N 1
ATOM 3180 C CA . THR A 1 422 ? 50.202 8.146 -19.736 1.00 21.47 467 THR A CA 1
ATOM 3181 C C . THR A 1 422 ? 51.011 7.443 -18.650 1.00 21.62 467 THR A C 1
ATOM 3182 O O . THR A 1 422 ? 50.502 7.229 -17.549 1.00 22.17 467 THR A O 1
ATOM 3186 N N A ASP A 1 423 ? 52.248 7.067 -18.961 0.50 21.95 468 ASP A N 1
ATOM 3187 N N B ASP A 1 423 ? 52.272 7.130 -18.937 0.50 22.11 468 ASP A N 1
ATOM 3188 C CA A ASP A 1 423 ? 53.122 6.411 -17.975 0.00 20.03 468 ASP A CA 1
ATOM 3189 C CA B ASP A 1 423 ? 53.139 6.415 -17.998 0.50 21.95 468 ASP A CA 1
ATOM 3190 C C A ASP A 1 423 ? 53.360 7.067 -16.663 0.50 21.96 468 ASP A C 1
ATOM 3191 C C B ASP A 1 423 ? 53.272 7.086 -16.625 0.50 22.00 468 ASP A C 1
ATOM 3192 O O A ASP A 1 423 ? 53.144 6.378 -15.663 0.50 22.24 468 ASP A O 1
ATOM 3193 O O B ASP A 1 423 ? 53.041 6.445 -15.597 0.50 21.92 468 ASP A O 1
ATOM 3202 N N . THR A 1 424 ? 53.645 8.366 -16.600 1.00 21.36 469 THR A N 1
ATOM 3203 C CA . THR A 1 424 ? 53.911 9.040 -15.326 1.00 20.95 469 THR A CA 1
ATOM 3204 C C . THR A 1 424 ? 53.019 10.254 -15.088 1.00 20.15 469 THR A C 1
ATOM 3205 O O . THR A 1 424 ? 53.103 10.886 -14.039 1.00 19.57 469 THR A O 1
ATOM 3209 N N . ALA A 1 425 ? 52.168 10.575 -16.055 1.00 19.54 470 ALA A N 1
ATOM 3210 C CA . ALA A 1 425 ? 51.320 11.756 -15.945 1.00 19.75 470 ALA A CA 1
ATOM 3211 C C . ALA A 1 425 ? 49.856 11.413 -16.125 1.00 19.57 470 ALA A C 1
ATOM 3212 O O . ALA A 1 425 ? 49.513 10.429 -16.782 1.00 20.16 470 ALA A O 1
ATOM 3214 N N . GLY A 1 426 ? 48.997 12.227 -15.528 1.00 19.82 471 GLY A N 1
ATOM 3215 C CA . GLY A 1 426 ? 47.562 12.046 -15.662 1.00 20.26 471 GLY A CA 1
ATOM 3216 C C . GLY A 1 426 ? 46.863 13.375 -15.519 1.00 20.39 471 GLY A C 1
ATOM 3217 O O . GLY A 1 426 ? 47.229 14.183 -14.658 1.00 20.53 471 GLY A O 1
ATOM 3218 N N . ALA A 1 427 ? 45.860 13.598 -16.365 1.00 20.40 472 ALA A N 1
ATOM 3219 C CA . ALA A 1 427 ? 45.059 14.817 -16.304 1.00 20.32 472 ALA A CA 1
ATOM 3220 C C . ALA A 1 427 ? 43.592 14.494 -16.085 1.00 20.37 472 ALA A C 1
ATOM 3221 O O . ALA A 1 427 ? 43.089 13.466 -16.550 1.00 20.47 472 ALA A O 1
ATOM 3223 N N . ILE A 1 428 ? 42.907 15.389 -15.381 1.00 20.07 473 ILE A N 1
ATOM 3224 C CA . ILE A 1 428 ? 41.481 15.238 -15.141 1.00 20.00 473 ILE A CA 1
ATOM 3225 C C . ILE A 1 428 ? 40.780 16.579 -15.369 1.00 20.24 473 ILE A C 1
ATOM 3226 O O . ILE A 1 428 ? 41.245 17.633 -14.925 1.00 20.04 473 ILE A O 1
ATOM 3231 N N . LEU A 1 429 ? 39.685 16.521 -16.113 1.00 20.45 474 LEU A N 1
ATOM 3232 C CA . LEU A 1 429 ? 38.950 17.709 -16.504 1.00 20.33 474 LEU A CA 1
ATOM 3233 C C . LEU A 1 429 ? 37.529 17.535 -16.010 1.00 20.50 474 LEU A C 1
ATOM 3234 O O . LEU A 1 429 ? 36.829 16.627 -16.451 1.00 20.55 474 LEU A O 1
ATOM 3239 N N . VAL A 1 430 ? 37.123 18.395 -15.077 1.00 20.84 475 VAL A N 1
ATOM 3240 C CA . VAL A 1 430 ? 35.829 18.278 -14.405 1.00 20.85 475 VAL A CA 1
ATOM 3241 C C . VAL A 1 430 ? 34.962 19.500 -14.716 1.00 21.11 475 VAL A C 1
ATOM 3242 O O . VAL A 1 430 ? 35.428 20.635 -14.611 1.00 21.40 475 VAL A O 1
ATOM 3246 N N . TYR A 1 431 ? 33.718 19.250 -15.125 1.00 21.06 476 TYR A N 1
ATOM 3247 C CA . TYR A 1 431 ? 32.674 20.279 -15.202 1.00 21.81 476 TYR A CA 1
ATOM 3248 C C . TYR A 1 431 ? 31.599 19.885 -14.207 1.00 21.89 476 TYR A C 1
ATOM 3249 O O . TYR A 1 431 ? 30.968 18.829 -14.344 1.00 21.71 476 TYR A O 1
ATOM 3258 N N . ALA A 1 432 ? 31.407 20.725 -13.192 1.00 22.01 477 ALA A N 1
ATOM 3259 C CA . ALA A 1 432 ? 30.478 20.411 -12.120 1.00 22.60 477 ALA A CA 1
ATOM 3260 C C . ALA A 1 432 ? 29.667 21.624 -11.687 1.00 23.47 477 ALA A C 1
ATOM 3261 O O . ALA A 1 432 ? 30.137 22.765 -11.754 1.00 22.76 477 ALA A O 1
ATOM 3263 N N . LYS A 1 433 ? 28.440 21.355 -11.254 1.00 23.76 478 LYS A N 1
ATOM 3264 C CA . LYS A 1 433 ? 27.609 22.356 -10.601 1.00 23.73 478 LYS A CA 1
ATOM 3265 C C . LYS A 1 433 ? 26.902 21.707 -9.414 1.00 23.62 478 LYS A C 1
ATOM 3266 O O . LYS A 1 433 ? 26.348 20.610 -9.535 1.00 23.32 478 LYS A O 1
ATOM 3272 N N . PHE A 1 434 ? 26.929 22.391 -8.273 1.00 23.22 479 PHE A N 1
ATOM 3273 C CA . PHE A 1 434 ? 26.410 21.848 -7.024 1.00 23.92 479 PHE A CA 1
ATOM 3274 C C . PHE A 1 434 ? 25.300 22.742 -6.458 1.00 24.78 479 PHE A C 1
ATOM 3275 O O . PHE A 1 434 ? 25.577 23.820 -5.925 1.00 24.20 479 PHE A O 1
ATOM 3283 N N . ALA A 1 435 ? 24.048 22.293 -6.578 1.00 25.38 480 ALA A N 1
ATOM 3284 C CA . ALA A 1 435 ? 22.902 23.069 -6.090 1.00 25.73 480 ALA A CA 1
ATOM 3285 C C . ALA A 1 435 ? 23.019 23.418 -4.607 1.00 26.00 480 ALA A C 1
ATOM 3286 O O . ALA A 1 435 ? 22.772 24.558 -4.211 1.00 25.99 480 ALA A O 1
ATOM 3288 N N . GLU A 1 436 ? 23.430 22.442 -3.800 1.00 26.16 481 GLU A N 1
ATOM 3289 C CA . GLU A 1 436 ? 23.506 22.621 -2.351 1.00 26.94 481 GLU A CA 1
ATOM 3290 C C . GLU A 1 436 ? 24.696 23.454 -1.878 1.00 27.14 481 GLU A C 1
ATOM 3291 O O . GLU A 1 436 ? 24.770 23.807 -0.702 1.00 27.12 481 GLU A O 1
ATOM 3297 N N . MET A 1 437 ? 25.627 23.765 -2.778 1.00 26.85 482 MET A N 1
ATOM 3298 C CA . MET A 1 437 ? 26.719 24.671 -2.428 1.00 26.49 482 MET A CA 1
ATOM 3299 C C . MET A 1 437 ? 26.547 26.024 -3.114 1.00 25.92 482 MET A C 1
ATOM 3300 O O . MET A 1 437 ? 27.469 26.535 -3.750 1.00 25.12 482 MET A O 1
ATOM 3305 N N . ASN A 1 438 ? 25.348 26.596 -2.972 1.00 25.79 483 ASN A N 1
ATOM 3306 C CA . ASN A 1 438 ? 25.022 27.912 -3.528 1.00 25.55 483 ASN A CA 1
ATOM 3307 C C . ASN A 1 438 ? 25.226 27.974 -5.048 1.00 25.52 483 ASN A C 1
ATOM 3308 O O . ASN A 1 438 ? 25.693 28.979 -5.583 1.00 25.44 483 ASN A O 1
ATOM 3313 N N . ASN A 1 439 ? 24.864 26.887 -5.732 1.00 24.88 484 ASN A N 1
ATOM 3314 C CA . ASN A 1 439 ? 25.017 26.771 -7.184 1.00 25.33 484 ASN A CA 1
ATOM 3315 C C . ASN A 1 439 ? 26.456 26.953 -7.676 1.00 24.76 484 ASN A C 1
ATOM 3316 O O . ASN A 1 439 ? 26.684 27.409 -8.800 1.00 25.41 484 ASN A O 1
ATOM 3321 N N . LEU A 1 440 ? 27.417 26.593 -6.829 1.00 24.33 485 LEU A N 1
ATOM 3322 C CA . LEU A 1 440 ? 28.824 26.633 -7.204 1.00 24.03 485 LEU A CA 1
ATOM 3323 C C . LEU A 1 440 ? 29.029 25.800 -8.459 1.00 24.09 485 LEU A C 1
ATOM 3324 O O . LEU A 1 440 ? 28.579 24.658 -8.524 1.00 23.76 485 LEU A O 1
ATOM 3329 N N . GLN A 1 441 ? 29.690 26.388 -9.452 1.00 23.80 486 GLN A N 1
ATOM 3330 C CA . GLN A 1 441 ? 30.083 25.666 -10.659 1.00 23.78 486 GLN A CA 1
ATOM 3331 C C . GLN A 1 441 ? 31.529 25.977 -11.012 1.00 22.99 486 GLN A C 1
ATOM 3332 O O . GLN A 1 441 ? 32.066 27.012 -10.608 1.00 23.84 486 GLN A O 1
ATOM 3338 N N . PHE A 1 442 ? 32.157 25.076 -11.760 1.00 22.37 487 PHE A N 1
ATOM 3339 C CA . PHE A 1 442 ? 33.501 25.316 -12.283 1.00 22.14 487 PHE A CA 1
ATOM 3340 C C . PHE A 1 442 ? 33.877 24.348 -13.392 1.00 22.00 487 PHE A C 1
ATOM 3341 O O . PHE A 1 442 ? 33.269 23.284 -13.538 1.00 21.48 487 PHE A O 1
ATOM 3349 N N . LYS A 1 443 ? 34.872 24.749 -14.178 1.00 21.66 488 LYS A N 1
ATOM 3350 C CA . LYS A 1 443 ? 35.654 23.821 -14.973 1.00 22.29 488 LYS A CA 1
ATOM 3351 C C . LYS A 1 443 ? 36.993 23.676 -14.251 1.00 22.43 488 LYS A C 1
ATOM 3352 O O . LYS A 1 443 ? 37.657 24.678 -13.961 1.00 22.38 488 LYS A O 1
ATOM 3358 N N . SER A 1 444 ? 37.373 22.436 -13.948 1.00 21.44 489 SER A N 1
ATOM 3359 C CA . SER A 1 444 ? 38.586 22.169 -13.187 1.00 21.16 489 SER A CA 1
ATOM 3360 C C . SER A 1 444 ? 39.557 21.381 -14.048 1.00 20.91 489 SER A C 1
ATOM 3361 O O . SER A 1 444 ? 39.182 20.362 -14.634 1.00 20.58 489 SER A O 1
ATOM 3364 N N . CYS A 1 445 ? 40.794 21.867 -14.123 1.00 20.30 490 CYS A N 1
ATOM 3365 C CA . CYS A 1 445 ? 41.849 21.239 -14.911 1.00 20.63 490 CYS A CA 1
ATOM 3366 C C . CYS A 1 445 ? 42.983 20.845 -13.976 1.00 20.23 490 CYS A C 1
ATOM 3367 O O . CYS A 1 445 ? 43.641 21.714 -13.408 1.00 19.89 490 CYS A O 1
ATOM 3370 N N . THR A 1 446 ? 43.225 19.548 -13.814 1.00 20.16 491 THR A N 1
ATOM 3371 C CA . THR A 1 446 ? 44.334 19.102 -12.965 1.00 19.96 491 THR A CA 1
ATOM 3372 C C . THR A 1 446 ? 45.268 18.215 -13.768 1.00 19.95 491 THR A C 1
ATOM 3373 O O . THR A 1 446 ? 44.807 17.343 -14.510 1.00 19.38 491 THR A O 1
ATOM 3377 N N . LEU A 1 447 ? 46.573 18.442 -13.623 1.00 19.86 492 LEU A N 1
ATOM 3378 C CA . LEU A 1 447 ? 47.584 17.570 -14.223 1.00 19.87 492 LEU A CA 1
ATOM 3379 C C . LEU A 1 447 ? 48.609 17.135 -13.178 1.00 20.23 492 LEU A C 1
ATOM 3380 O O . LEU A 1 447 ? 49.267 17.981 -12.568 1.00 20.81 492 LEU A O 1
ATOM 3385 N N . PHE A 1 448 ? 48.734 15.820 -12.978 1.00 20.32 493 PHE A N 1
ATOM 3386 C CA . PHE A 1 448 ? 49.768 15.239 -12.113 1.00 20.68 493 PHE A CA 1
ATOM 3387 C C . PHE A 1 448 ? 50.939 14.783 -12.971 1.00 20.49 493 PHE A C 1
ATOM 3388 O O . PHE A 1 448 ? 50.737 14.189 -14.031 1.00 20.07 493 PHE A O 1
ATOM 3396 N N . TYR A 1 449 ? 52.157 15.056 -12.508 1.00 20.39 494 TYR A N 1
ATOM 3397 C CA . TYR A 1 449 ? 53.374 14.644 -13.207 1.00 20.49 494 TYR A CA 1
ATOM 3398 C C . TYR A 1 449 ? 54.500 14.494 -12.179 1.00 20.53 494 TYR A C 1
ATOM 3399 O O . TYR A 1 449 ? 54.309 14.798 -11.004 1.00 20.17 494 TYR A O 1
ATOM 3408 N N . ASP A 1 450 ? 55.664 14.026 -12.617 1.00 21.52 495 ASP A N 1
ATOM 3409 C CA . ASP A 1 450 ? 56.850 14.014 -11.758 1.00 21.62 495 ASP A CA 1
ATOM 3410 C C . ASP A 1 450 ? 57.567 15.367 -11.905 1.00 21.51 495 ASP A C 1
ATOM 3411 O O . ASP A 1 450 ? 58.079 15.662 -12.983 1.00 21.38 495 ASP A O 1
ATOM 3416 N N . HIS A 1 451 ? 57.630 16.191 -10.855 1.00 21.62 496 HIS A N 1
ATOM 3417 C CA . HIS A 1 451 ? 57.158 15.892 -9.506 1.00 21.49 496 HIS A CA 1
ATOM 3418 C C . HIS A 1 451 ? 56.288 17.024 -9.020 1.00 21.52 496 HIS A C 1
ATOM 3419 O O . HIS A 1 451 ? 56.700 17.828 -8.170 1.00 21.25 496 HIS A O 1
ATOM 3426 N N . GLY A 1 452 ? 55.072 17.107 -9.551 1.00 20.88 497 GLY A N 1
ATOM 3427 C CA . GLY A 1 452 ? 54.188 18.217 -9.216 1.00 20.69 497 GLY A CA 1
ATOM 3428 C C . GLY A 1 452 ? 52.783 18.067 -9.753 1.00 20.65 497 GLY A C 1
ATOM 3429 O O . GLY A 1 452 ? 52.444 17.047 -10.346 1.00 19.95 497 GLY A O 1
ATOM 3430 N N . MET A 1 453 ? 51.976 19.104 -9.547 1.00 20.75 498 MET A N 1
ATOM 3431 C CA . MET A 1 453 ? 50.584 19.113 -9.961 1.00 20.85 498 MET A CA 1
ATOM 3432 C C . MET A 1 453 ? 50.180 20.516 -10.394 1.00 20.77 498 MET A C 1
ATOM 3433 O O . MET A 1 453 ? 50.383 21.472 -9.652 1.00 21.17 498 MET A O 1
ATOM 3438 N N . PHE A 1 454 ? 49.615 20.621 -11.593 1.00 20.65 499 PHE A N 1
ATOM 3439 C CA . PHE A 1 454 ? 49.066 21.871 -12.122 1.00 20.68 499 PHE A CA 1
ATOM 3440 C C . PHE A 1 454 ? 47.569 21.891 -11.826 1.00 20.86 499 PHE A C 1
ATOM 3441 O O . PHE A 1 454 ? 46.888 20.887 -12.038 1.00 20.32 499 PHE A O 1
ATOM 3449 N N . GLN A 1 455 ? 47.064 23.021 -11.334 1.00 20.57 500 GLN A N 1
ATOM 3450 C CA . GLN A 1 455 ? 45.622 23.196 -11.152 1.00 20.79 500 GLN A CA 1
ATOM 3451 C C . GLN A 1 455 ? 45.136 24.509 -11.770 1.00 21.10 500 GLN A C 1
ATOM 3452 O O . GLN A 1 455 ? 45.648 25.577 -11.441 1.00 21.44 500 GLN A O 1
ATOM 3458 N N . LEU A 1 456 ? 44.157 24.411 -12.667 1.00 20.69 501 LEU A N 1
ATOM 3459 C CA . LEU A 1 456 ? 43.466 25.584 -13.193 1.00 21.09 501 LEU A CA 1
ATOM 3460 C C . LEU A 1 456 ? 41.965 25.427 -13.001 1.00 21.34 501 LEU A C 1
ATOM 3461 O O . LEU A 1 456 ? 41.361 24.477 -13.508 1.00 21.63 501 LEU A O 1
ATOM 3466 N N . TYR A 1 457 ? 41.365 26.352 -12.261 1.00 21.56 502 TYR A N 1
ATOM 3467 C CA . TYR A 1 457 ? 39.915 26.489 -12.279 1.00 21.49 502 TYR A CA 1
ATOM 3468 C C . TYR A 1 457 ? 39.590 27.649 -13.201 1.00 21.77 502 TYR A C 1
ATOM 3469 O O . TYR A 1 457 ? 40.238 28.693 -13.133 1.00 20.89 502 TYR A O 1
ATOM 3478 N N . TYR A 1 458 ? 38.599 27.472 -14.068 1.00 22.07 503 TYR A N 1
ATOM 3479 C CA . TYR A 1 458 ? 38.062 28.600 -14.829 1.00 22.69 503 TYR A CA 1
ATOM 3480 C C . TYR A 1 458 ? 36.544 28.484 -14.886 1.00 23.14 503 TYR A C 1
ATOM 3481 O O . TYR A 1 458 ? 35.983 27.445 -14.514 1.00 23.10 503 TYR A O 1
ATOM 3490 N N . ASN A 1 459 ? 35.878 29.548 -15.329 1.00 23.41 504 ASN A N 1
ATOM 3491 C CA . ASN A 1 459 ? 34.420 29.629 -15.241 1.00 23.20 504 ASN A CA 1
ATOM 3492 C C . ASN A 1 459 ? 33.879 29.248 -13.854 1.00 22.94 504 ASN A C 1
ATOM 3493 O O . ASN A 1 459 ? 32.870 28.549 -13.755 1.00 22.98 504 ASN A O 1
ATOM 3498 N N . ILE A 1 460 ? 34.566 29.684 -12.793 1.00 22.21 505 ILE A N 1
ATOM 3499 C CA . ILE A 1 460 ? 34.070 29.519 -11.425 1.00 22.45 505 ILE A CA 1
ATOM 3500 C C . ILE A 1 460 ? 32.852 30.424 -11.282 1.00 23.30 505 ILE A C 1
ATOM 3501 O O . ILE A 1 460 ? 32.930 31.620 -11.564 1.00 23.48 505 ILE A O 1
ATOM 3506 N N . GLY A 1 461 ? 31.729 29.852 -10.861 1.00 23.56 506 GLY A N 1
ATOM 3507 C CA . GLY A 1 461 ? 30.519 30.635 -10.666 1.00 24.06 506 GLY A CA 1
ATOM 3508 C C . GLY A 1 461 ? 29.779 30.229 -9.418 1.00 24.56 506 GLY A C 1
ATOM 3509 O O . GLY A 1 461 ? 29.898 29.090 -8.970 1.00 23.87 506 GLY A O 1
ATOM 3510 N N . VAL A 1 462 ? 29.056 31.185 -8.832 1.00 24.77 507 VAL A N 1
ATOM 3511 C CA . VAL A 1 462 ? 28.020 30.895 -7.840 1.00 24.70 507 VAL A CA 1
ATOM 3512 C C . VAL A 1 462 ? 26.767 31.670 -8.255 1.00 25.87 507 VAL A C 1
ATOM 3513 O O . VAL A 1 462 ? 26.824 32.507 -9.162 1.00 25.20 507 VAL A O 1
ATOM 3517 N N . GLU A 1 463 ? 25.644 31.398 -7.597 1.00 26.38 508 GLU A N 1
ATOM 3518 C CA . GLU A 1 463 ? 24.398 32.093 -7.909 1.00 27.76 508 GLU A CA 1
ATOM 3519 C C . GLU A 1 463 ? 24.637 33.605 -7.909 1.00 27.46 508 GLU A C 1
ATOM 3520 O O . GLU A 1 463 ? 25.220 34.137 -6.960 1.00 27.19 508 GLU A O 1
ATOM 3526 N N . PRO A 1 464 ? 24.225 34.302 -8.988 1.00 27.97 509 PRO A N 1
ATOM 3527 C CA . PRO A 1 464 ? 24.459 35.745 -8.998 1.00 28.19 509 PRO A CA 1
ATOM 3528 C C . PRO A 1 464 ? 23.888 36.407 -7.751 1.00 28.45 509 PRO A C 1
ATOM 3529 O O . PRO A 1 464 ? 22.867 35.952 -7.220 1.00 27.52 509 PRO A O 1
ATOM 3533 N N . ASN A 1 465 ? 24.586 37.437 -7.273 1.00 29.23 510 ASN A N 1
ATOM 3534 C CA . ASN A 1 465 ? 24.132 38.299 -6.170 1.00 30.21 510 ASN A CA 1
ATOM 3535 C C . ASN A 1 465 ? 23.958 37.618 -4.812 1.00 30.30 510 ASN A C 1
ATOM 3536 O O . ASN A 1 465 ? 23.189 38.092 -3.977 1.00 30.63 510 ASN A O 1
ATOM 3541 N N . SER A 1 466 ? 24.695 36.529 -4.584 1.00 29.36 511 SER A N 1
ATOM 3542 C CA . SER A 1 466 ? 24.501 35.695 -3.395 1.00 29.21 511 SER A CA 1
ATOM 3543 C C . SER A 1 466 ? 25.588 35.825 -2.326 1.00 29.09 511 SER A C 1
ATOM 3544 O O . SER A 1 466 ? 25.460 35.241 -1.251 1.00 29.01 511 SER A O 1
ATOM 3547 N N . LEU A 1 467 ? 26.639 36.591 -2.613 1.00 28.92 512 LEU A N 1
ATOM 3548 C CA . LEU A 1 467 ? 27.826 36.612 -1.751 1.00 29.79 512 LEU A CA 1
ATOM 3549 C C . LEU A 1 467 ? 27.981 37.849 -0.863 1.00 30.99 512 LEU A C 1
ATOM 3550 O O . LEU A 1 467 ? 29.023 38.023 -0.222 1.00 30.69 512 LEU A O 1
ATOM 3555 N N . ASN A 1 468 ? 26.961 38.704 -0.825 1.00 31.97 513 ASN A N 1
ATOM 3556 C CA . ASN A 1 468 ? 26.981 39.889 0.041 1.00 34.08 513 ASN A CA 1
ATOM 3557 C C . ASN A 1 468 ? 28.305 40.664 -0.092 1.00 33.36 513 ASN A C 1
ATOM 3558 O O . ASN A 1 468 ? 28.988 40.939 0.896 1.00 33.89 513 ASN A O 1
ATOM 3563 N N . ASN A 1 469 ? 28.660 40.981 -1.337 1.00 33.41 514 ASN A N 1
ATOM 3564 C CA . ASN A 1 469 ? 29.896 41.709 -1.682 1.00 33.45 514 ASN A CA 1
ATOM 3565 C C . ASN A 1 469 ? 31.195 41.157 -1.071 1.00 32.13 514 ASN A C 1
ATOM 3566 O O . ASN A 1 469 ? 32.135 41.909 -0.807 1.00 31.48 514 ASN A O 1
ATOM 3571 N N . THR A 1 470 ? 31.242 39.843 -0.869 1.00 30.32 515 THR A N 1
ATOM 3572 C CA . THR A 1 470 ? 32.423 39.176 -0.325 1.00 29.48 515 THR A CA 1
ATOM 3573 C C . THR A 1 470 ? 33.162 38.438 -1.439 1.00 28.12 515 THR A C 1
ATOM 3574 O O . THR A 1 470 ? 32.572 37.603 -2.130 1.00 27.34 515 THR A O 1
ATOM 3578 N N . ASN A 1 471 ? 34.447 38.743 -1.607 1.00 26.34 516 ASN A N 1
ATOM 3579 C CA . ASN A 1 471 ? 35.275 38.051 -2.588 1.00 25.76 516 ASN A CA 1
ATOM 3580 C C . ASN A 1 471 ? 35.460 36.581 -2.216 1.00 25.04 516 ASN A C 1
ATOM 3581 O O . ASN A 1 471 ? 35.603 36.240 -1.041 1.00 25.01 516 ASN A O 1
ATOM 3586 N N . GLY A 1 472 ? 35.432 35.716 -3.221 1.00 24.62 517 GLY A N 1
ATOM 3587 C CA . GLY A 1 472 ? 35.743 34.315 -3.023 1.00 24.26 517 GLY A CA 1
ATOM 3588 C C . GLY A 1 472 ? 37.251 34.156 -2.998 1.00 24.56 517 GLY A C 1
ATOM 3589 O O . GLY A 1 472 ? 37.994 35.121 -3.195 1.00 23.15 517 GLY A O 1
ATOM 3590 N N . ARG A 1 473 ? 37.707 32.935 -2.747 1.00 24.68 518 ARG A N 1
ATOM 3591 C CA . ARG A 1 473 ? 39.136 32.647 -2.719 1.00 24.98 518 ARG A CA 1
ATOM 3592 C C . ARG A 1 473 ? 39.379 31.178 -2.997 1.00 24.39 518 ARG A C 1
ATOM 3593 O O . ARG A 1 473 ? 38.597 30.322 -2.576 1.00 24.54 518 ARG A O 1
ATOM 3601 N N . VAL A 1 474 ? 40.457 30.895 -3.719 1.00 22.94 519 VAL A N 1
ATOM 3602 C CA . VAL A 1 474 ? 40.834 29.517 -4.037 1.00 22.15 519 VAL A CA 1
ATOM 3603 C C . VAL A 1 474 ? 42.083 29.203 -3.222 1.00 21.67 519 VAL A C 1
ATOM 3604 O O . VAL A 1 474 ? 43.108 29.879 -3.371 1.00 21.51 519 VAL A O 1
ATOM 3608 N N . ILE A 1 475 ? 41.984 28.206 -2.344 1.00 21.30 520 ILE A N 1
ATOM 3609 C CA . ILE A 1 475 ? 43.106 27.815 -1.492 1.00 20.87 520 ILE A CA 1
ATOM 3610 C C . ILE A 1 475 ? 44.205 27.156 -2.321 1.00 20.94 520 ILE A C 1
ATOM 3611 O O . ILE A 1 475 ? 43.941 26.263 -3.132 1.00 20.61 520 ILE A O 1
ATOM 3616 N N . VAL A 1 476 ? 45.435 27.619 -2.110 1.00 20.89 521 VAL A N 1
ATOM 3617 C CA . VAL A 1 476 ? 46.601 27.064 -2.780 1.00 21.45 521 VAL A CA 1
ATOM 3618 C C . VAL A 1 476 ? 47.387 26.165 -1.815 1.00 21.90 521 VAL A C 1
ATOM 3619 O O . VAL A 1 476 ? 47.812 25.073 -2.192 1.00 21.68 521 VAL A O 1
ATOM 3623 N N . LEU A 1 477 ? 47.564 26.638 -0.580 1.00 22.63 522 LEU A N 1
ATOM 3624 C CA . LEU A 1 477 ? 48.197 25.882 0.504 1.00 23.72 522 LEU A CA 1
ATOM 3625 C C . LEU A 1 477 ? 47.446 26.103 1.811 1.00 24.00 522 LEU A C 1
ATOM 3626 O O . LEU A 1 477 ? 46.958 27.207 2.085 1.00 23.59 522 LEU A O 1
ATOM 3631 N N A SER A 1 478 ? 47.372 25.054 2.619 0.50 23.93 523 SER A N 1
ATOM 3632 N N B SER A 1 478 ? 47.362 25.049 2.620 0.50 24.15 523 SER A N 1
ATOM 3633 C CA A SER A 1 478 ? 46.714 25.127 3.912 0.50 23.93 523 SER A CA 1
ATOM 3634 C CA B SER A 1 478 ? 46.675 25.105 3.909 0.50 24.28 523 SER A CA 1
ATOM 3635 C C A SER A 1 478 ? 47.559 24.406 4.946 0.50 24.55 523 SER A C 1
ATOM 3636 C C B SER A 1 478 ? 47.457 24.342 4.971 0.50 24.79 523 SER A C 1
ATOM 3637 O O A SER A 1 478 ? 48.257 23.439 4.624 0.50 24.15 523 SER A O 1
ATOM 3638 O O B SER A 1 478 ? 48.008 23.274 4.693 0.50 24.46 523 SER A O 1
ATOM 3643 N N . ARG A 1 479 ? 47.506 24.892 6.181 1.00 24.49 524 ARG A N 1
ATOM 3644 C CA . ARG A 1 479 ? 48.146 24.210 7.296 1.00 25.60 524 ARG A CA 1
ATOM 3645 C C . ARG A 1 479 ? 47.339 24.286 8.579 1.00 25.76 524 ARG A C 1
ATOM 3646 O O . ARG A 1 479 ? 46.739 25.319 8.905 1.00 25.12 524 ARG A O 1
ATOM 3654 N N . ASP A 1 480 ? 47.316 23.157 9.277 1.00 25.90 525 ASP A N 1
ATOM 3655 C CA . ASP A 1 480 ? 46.840 23.072 10.647 1.00 27.00 525 ASP A CA 1
ATOM 3656 C C . ASP A 1 480 ? 47.941 23.684 11.515 1.00 27.32 525 ASP A C 1
ATOM 3657 O O . ASP A 1 480 ? 49.053 23.150 11.561 1.00 26.60 525 ASP A O 1
ATOM 3662 N N . THR A 1 481 ? 47.629 24.781 12.207 1.00 27.09 526 THR A N 1
ATOM 3663 C CA . THR A 1 481 ? 48.650 25.558 12.923 1.00 29.00 526 THR A CA 1
ATOM 3664 C C . THR A 1 481 ? 49.189 24.872 14.186 1.00 31.14 526 THR A C 1
ATOM 3665 O O . THR A 1 481 ? 50.258 25.239 14.685 1.00 31.49 526 THR A O 1
ATOM 3669 N N . SER A 1 482 ? 48.456 23.876 14.685 1.00 33.18 527 SER A N 1
ATOM 3670 C CA . SER A 1 482 ? 48.851 23.133 15.885 1.00 35.53 527 SER A CA 1
ATOM 3671 C C . SER A 1 482 ? 49.989 22.148 15.618 1.00 37.91 527 SER A C 1
ATOM 3672 O O . SER A 1 482 ? 50.645 21.671 16.550 1.00 38.59 527 SER A O 1
ATOM 3675 N N . VAL A 1 483 ? 50.224 21.849 14.343 1.00 39.53 528 VAL A N 1
ATOM 3676 C CA . VAL A 1 483 ? 51.229 20.867 13.967 1.00 41.56 528 VAL A CA 1
ATOM 3677 C C . VAL A 1 483 ? 52.580 21.528 13.733 1.00 43.61 528 VAL A C 1
ATOM 3678 O O . VAL A 1 483 ? 52.733 22.398 12.872 1.00 43.54 528 VAL A O 1
ATOM 3682 N N . ASN A 1 484 ? 53.561 21.105 14.514 1.00 45.50 529 ASN A N 1
ATOM 3683 C CA . ASN A 1 484 ? 54.902 21.623 14.372 1.00 47.97 529 ASN A CA 1
ATOM 3684 C C . ASN A 1 484 ? 55.703 20.816 13.353 1.00 47.81 529 ASN A C 1
ATOM 3685 O O . ASN A 1 484 ? 56.406 19.859 13.701 1.00 51.23 529 ASN A O 1
ATOM 3690 N N . THR A 1 485 ? 55.547 21.183 12.081 1.00 46.65 530 THR A N 1
ATOM 3691 C CA . THR A 1 485 ? 56.492 20.778 11.044 1.00 46.89 530 THR A CA 1
ATOM 3692 C C . THR A 1 485 ? 57.613 21.782 11.226 1.00 46.58 530 THR A C 1
ATOM 3693 O O . THR A 1 485 ? 57.487 22.703 12.033 1.00 50.24 530 THR A O 1
ATOM 3697 N N . ASN A 1 486 ? 58.706 21.651 10.496 1.00 45.30 531 ASN A N 1
ATOM 3698 C CA . ASN A 1 486 ? 59.739 22.662 10.670 1.00 42.85 531 ASN A CA 1
ATOM 3699 C C . ASN A 1 486 ? 59.790 23.671 9.513 1.00 42.02 531 ASN A C 1
ATOM 3700 O O . ASN A 1 486 ? 60.847 23.979 8.955 1.00 43.50 531 ASN A O 1
ATOM 3705 N N . ASP A 1 487 ? 58.599 24.157 9.162 1.00 38.26 532 ASP A N 1
ATOM 3706 C CA . ASP A 1 487 ? 58.421 25.280 8.255 1.00 34.52 532 ASP A CA 1
ATOM 3707 C C . ASP A 1 487 ? 58.080 26.497 9.103 1.00 31.35 532 ASP A C 1
ATOM 3708 O O . ASP A 1 487 ? 57.389 26.374 10.118 1.00 31.08 532 ASP A O 1
ATOM 3713 N N . LEU A 1 488 ? 58.549 27.669 8.690 1.00 28.51 533 LEU A N 1
ATOM 3714 C CA . LEU A 1 488 ? 58.075 28.914 9.290 1.00 27.49 533 LEU A CA 1
ATOM 3715 C C . LEU A 1 488 ? 56.631 29.121 8.840 1.00 25.98 533 LEU A C 1
ATOM 3716 O O . LEU A 1 488 ? 56.164 28.436 7.923 1.00 25.61 533 LEU A O 1
ATOM 3721 N N . SER A 1 489 ? 55.916 30.040 9.480 1.00 24.87 534 SER A N 1
ATOM 3722 C CA . SER A 1 489 ? 54.537 30.313 9.082 1.00 24.10 534 SER A CA 1
ATOM 3723 C C . SER A 1 489 ? 54.493 30.842 7.645 1.00 23.17 534 SER A C 1
ATOM 3724 O O . SER A 1 489 ? 55.508 31.318 7.116 1.00 22.84 534 SER A O 1
ATOM 3727 N N . PHE A 1 490 ? 53.326 30.761 7.013 1.00 22.48 535 PHE A N 1
ATOM 3728 C CA . PHE A 1 490 ? 53.188 31.243 5.640 1.00 22.29 535 PHE A CA 1
ATOM 3729 C C . PHE A 1 490 ? 53.493 32.740 5.553 1.00 22.37 535 PHE A C 1
ATOM 3730 O O . PHE A 1 490 ? 54.148 33.189 4.614 1.00 22.31 535 PHE A O 1
ATOM 3738 N N . GLU A 1 491 ? 53.037 33.505 6.540 1.00 22.54 536 GLU A N 1
ATOM 3739 C CA . GLU A 1 491 ? 53.295 34.942 6.561 1.00 22.78 536 GLU A CA 1
ATOM 3740 C C . GLU A 1 491 ? 54.786 35.259 6.726 1.00 22.37 536 GLU A C 1
ATOM 3741 O O . GLU A 1 491 ? 55.309 36.131 6.035 1.00 22.59 536 GLU A O 1
ATOM 3747 N N . ALA A 1 492 ? 55.462 34.540 7.624 1.00 22.34 537 ALA A N 1
ATOM 3748 C CA . ALA A 1 492 ? 56.908 34.704 7.844 1.00 22.04 537 ALA A CA 1
ATOM 3749 C C . ALA A 1 492 ? 57.735 34.334 6.608 1.00 22.14 537 ALA A C 1
ATOM 3750 O O . ALA A 1 492 ? 58.705 35.026 6.268 1.00 21.75 537 ALA A O 1
ATOM 3752 N N . GLN A 1 493 ? 57.339 33.252 5.934 1.00 21.56 538 GLN A N 1
ATOM 3753 C CA . GLN A 1 493 ? 57.968 32.836 4.682 1.00 21.05 538 GLN A CA 1
ATOM 3754 C C . GLN A 1 493 ? 57.776 33.898 3.608 1.00 21.49 538 GLN A C 1
ATOM 3755 O O . GLN A 1 493 ? 58.711 34.239 2.884 1.00 20.72 538 GLN A O 1
ATOM 3761 N N . ARG A 1 494 ? 56.555 34.417 3.505 1.00 21.07 539 ARG A N 1
ATOM 3762 C CA . ARG A 1 494 ? 56.273 35.466 2.541 1.00 21.62 539 ARG A CA 1
ATOM 3763 C C . ARG A 1 494 ? 57.206 36.658 2.760 1.00 21.86 539 ARG A C 1
ATOM 3764 O O . ARG A 1 494 ? 57.887 37.104 1.835 1.00 22.23 539 ARG A O 1
ATOM 3772 N N . ILE A 1 495 ? 57.243 37.155 3.991 1.00 22.65 540 ILE A N 1
ATOM 3773 C CA . ILE A 1 495 ? 58.018 38.357 4.313 1.00 22.66 540 ILE A CA 1
ATOM 3774 C C . ILE A 1 495 ? 59.528 38.139 4.138 1.00 23.15 540 ILE A C 1
ATOM 3775 O O . ILE A 1 495 ? 60.216 38.983 3.562 1.00 23.04 540 ILE A O 1
ATOM 3780 N N A ASN A 1 496 ? 60.032 37.028 4.667 0.50 22.81 541 ASN A N 1
ATOM 3781 N N B ASN A 1 496 ? 60.028 36.981 4.565 0.50 23.20 541 ASN A N 1
ATOM 3782 C CA A ASN A 1 496 ? 61.389 36.562 4.281 0.00 20.71 541 ASN A CA 1
ATOM 3783 C CA B ASN A 1 496 ? 61.412 36.591 4.271 0.50 23.34 541 ASN A CA 1
ATOM 3784 C C A ASN A 1 496 ? 61.787 36.394 2.788 0.50 24.06 541 ASN A C 1
ATOM 3785 C C B ASN A 1 496 ? 61.718 36.599 2.768 0.50 23.52 541 ASN A C 1
ATOM 3786 O O A ASN A 1 496 ? 62.958 36.520 2.411 0.50 24.43 541 ASN A O 1
ATOM 3787 O O B ASN A 1 496 ? 62.773 37.082 2.349 0.50 23.30 541 ASN A O 1
ATOM 3796 N N . ASN A 1 497 ? 60.784 36.084 1.965 1.00 23.39 542 ASN A N 1
ATOM 3797 C CA . ASN A 1 497 ? 60.941 36.027 0.505 1.00 23.87 542 ASN A CA 1
ATOM 3798 C C . ASN A 1 497 ? 60.574 37.337 -0.214 1.00 24.24 542 ASN A C 1
ATOM 3799 O O . ASN A 1 497 ? 59.879 37.324 -1.232 1.00 23.99 542 ASN A O 1
ATOM 3804 N N . ASN A 1 498 ? 61.053 38.466 0.314 1.00 24.84 543 ASN A N 1
ATOM 3805 C CA . ASN A 1 498 ? 60.786 39.784 -0.279 1.00 25.25 543 ASN A CA 1
ATOM 3806 C C . ASN A 1 498 ? 59.277 40.060 -0.409 1.00 24.56 543 ASN A C 1
ATOM 3807 O O . ASN A 1 498 ? 58.825 40.648 -1.388 1.00 25.08 543 ASN A O 1
ATOM 3812 N N . ASN A 1 499 ? 58.509 39.632 0.593 1.00 23.83 544 ASN A N 1
ATOM 3813 C CA . ASN A 1 499 ? 57.048 39.800 0.609 1.00 23.49 544 ASN A CA 1
ATOM 3814 C C . ASN A 1 499 ? 56.343 39.121 -0.577 1.00 23.25 544 ASN A C 1
ATOM 3815 O O . ASN A 1 499 ? 55.390 39.660 -1.143 1.00 22.35 544 ASN A O 1
ATOM 3820 N N . SER A 1 500 ? 56.823 37.935 -0.947 1.00 22.65 545 SER A N 1
ATOM 3821 C CA . SER A 1 500 ? 56.174 37.130 -1.979 1.00 22.61 545 SER A CA 1
ATOM 3822 C C . SER A 1 500 ? 55.869 35.738 -1.444 1.00 22.33 545 SER A C 1
ATOM 3823 O O . SER A 1 500 ? 56.708 35.119 -0.792 1.00 22.26 545 SER A O 1
ATOM 3826 N N . SER A 1 501 ? 54.665 35.253 -1.725 1.00 22.30 546 SER A N 1
ATOM 3827 C CA . SER A 1 501 ? 54.268 33.912 -1.316 1.00 22.74 546 SER A CA 1
ATOM 3828 C C . SER A 1 501 ? 54.668 32.828 -2.322 1.00 23.15 546 SER A C 1
ATOM 3829 O O . SER A 1 501 ? 54.416 31.644 -2.085 1.00 23.81 546 SER A O 1
ATOM 3832 N N . GLU A 1 502 ? 55.292 33.226 -3.432 1.00 23.20 547 GLU A N 1
ATOM 3833 C CA . GLU A 1 502 ? 55.857 32.261 -4.380 1.00 23.81 547 GLU A CA 1
ATOM 3834 C C . GLU A 1 502 ? 56.892 31.384 -3.673 1.00 23.67 547 GLU A C 1
ATOM 3835 O O . GLU A 1 502 ? 57.765 31.889 -2.961 1.00 22.93 547 GLU A O 1
ATOM 3841 N N . GLY A 1 503 ? 56.779 30.073 -3.855 1.00 23.57 548 GLY A N 1
ATOM 3842 C CA . GLY A 1 503 ? 57.729 29.142 -3.251 1.00 23.31 548 GLY A CA 1
ATOM 3843 C C . GLY A 1 503 ? 57.473 28.862 -1.782 1.00 23.56 548 GLY A C 1
ATOM 3844 O O . GLY A 1 503 ? 58.340 28.327 -1.091 1.00 23.31 548 GLY A O 1
ATOM 3845 N N . THR A 1 504 ? 56.285 29.218 -1.294 1.00 23.33 549 THR A N 1
ATOM 3846 C CA . THR A 1 504 ? 55.919 28.896 0.083 1.00 23.90 549 THR A CA 1
ATOM 3847 C C . THR A 1 504 ? 55.860 27.378 0.235 1.00 24.19 549 THR A C 1
ATOM 3848 O O . THR A 1 504 ? 55.343 26.684 -0.639 1.00 23.39 549 THR A O 1
ATOM 3852 N N . THR A 1 505 ? 56.417 26.886 1.338 1.00 25.14 550 THR A N 1
ATOM 3853 C CA . THR A 1 505 ? 56.565 25.457 1.581 1.00 25.80 550 THR A CA 1
ATOM 3854 C C . THR A 1 505 ? 55.746 25.026 2.799 1.00 25.13 550 THR A C 1
ATOM 3855 O O . THR A 1 505 ? 55.693 25.738 3.803 1.00 25.67 550 THR A O 1
ATOM 3859 N N . PHE A 1 506 ? 55.094 23.869 2.697 1.00 24.31 551 PHE A N 1
ATOM 3860 C CA . PHE A 1 506 ? 54.492 23.224 3.863 1.00 24.08 551 PHE A CA 1
ATOM 3861 C C . PHE A 1 506 ? 54.538 21.711 3.763 1.00 23.48 551 PHE A C 1
ATOM 3862 O O . PHE A 1 506 ? 54.076 21.135 2.775 1.00 23.08 551 PHE A O 1
ATOM 3870 N N . ASN A 1 507 ? 55.085 21.075 4.795 1.00 23.77 552 ASN A N 1
ATOM 3871 C CA . ASN A 1 507 ? 55.024 19.616 4.924 1.00 23.72 552 ASN A CA 1
ATOM 3872 C C . ASN A 1 507 ? 55.516 18.916 3.647 1.00 23.35 552 ASN A C 1
ATOM 3873 O O . ASN A 1 507 ? 54.889 17.982 3.145 1.00 23.26 552 ASN A O 1
ATOM 3878 N N . GLY A 1 508 ? 56.632 19.408 3.112 1.00 22.85 553 GLY A N 1
ATOM 3879 C CA . GLY A 1 508 ? 57.264 18.820 1.930 1.00 22.70 553 GLY A CA 1
ATOM 3880 C C . GLY A 1 508 ? 56.633 19.122 0.578 1.00 22.31 553 GLY A C 1
ATOM 3881 O O . GLY A 1 508 ? 56.899 18.419 -0.401 1.00 21.92 553 GLY A O 1
ATOM 3882 N N . VAL A 1 509 ? 55.802 20.163 0.520 1.00 22.40 554 VAL A N 1
ATOM 3883 C CA . VAL A 1 509 ? 55.146 20.582 -0.721 1.00 22.74 554 VAL A CA 1
ATOM 3884 C C . VAL A 1 509 ? 55.366 22.087 -0.886 1.00 23.17 554 VAL A C 1
ATOM 3885 O O . VAL A 1 509 ? 55.323 22.827 0.096 1.00 24.09 554 VAL A O 1
ATOM 3889 N N . VAL A 1 510 ? 55.611 22.521 -2.121 1.00 23.24 555 VAL A N 1
ATOM 3890 C CA . VAL A 1 510 ? 55.922 23.923 -2.424 1.00 23.76 555 VAL A CA 1
ATOM 3891 C C . VAL A 1 510 ? 54.894 24.460 -3.421 1.00 23.76 555 VAL A C 1
ATOM 3892 O O . VAL A 1 510 ? 54.550 23.773 -4.385 1.00 23.87 555 VAL A O 1
ATOM 3896 N N . CYS A 1 511 ? 54.391 25.674 -3.185 1.00 23.14 556 CYS A N 1
ATOM 3897 C CA . CYS A 1 511 ? 53.401 26.262 -4.090 1.00 23.17 556 CYS A CA 1
ATOM 3898 C C . CYS A 1 511 ? 53.948 27.403 -4.954 1.00 22.99 556 CYS A C 1
ATOM 3899 O O . CYS A 1 511 ? 54.834 28.155 -4.533 1.00 22.37 556 CYS A O 1
ATOM 3902 N N . HIS A 1 512 ? 53.409 27.504 -6.166 1.00 22.75 557 HIS A N 1
ATOM 3903 C CA . HIS A 1 512 ? 53.683 28.615 -7.074 1.00 23.41 557 HIS A CA 1
ATOM 3904 C C . HIS A 1 512 ? 52.436 28.989 -7.805 1.00 23.11 557 HIS A C 1
ATOM 3905 O O . HIS A 1 512 ? 51.615 28.132 -8.140 1.00 21.91 557 HIS A O 1
ATOM 3912 N N . ARG A 1 513 ? 52.292 30.281 -8.073 1.00 22.60 558 ARG A N 1
ATOM 3913 C CA . ARG A 1 513 ? 51.258 30.772 -8.972 1.00 23.05 558 ARG A CA 1
ATOM 3914 C C . ARG A 1 513 ? 51.675 30.460 -10.410 1.00 22.57 558 ARG A C 1
ATOM 3915 O O . ARG A 1 513 ? 52.864 30.504 -10.742 1.00 22.60 558 ARG A O 1
ATOM 3923 N N . VAL A 1 514 ? 50.703 30.110 -11.249 1.00 22.24 559 VAL A N 1
ATOM 3924 C CA . VAL A 1 514 ? 50.958 29.861 -12.672 1.00 21.87 559 VAL A CA 1
ATOM 3925 C C . VAL A 1 514 ? 50.185 30.857 -13.539 1.00 22.60 559 VAL A C 1
ATOM 3926 O O . VAL A 1 514 ? 48.973 30.691 -13.748 1.00 22.44 559 VAL A O 1
ATOM 3930 N N . PRO A 1 515 ? 50.879 31.896 -14.052 1.00 22.96 560 PRO A N 1
ATOM 3931 C CA . PRO A 1 515 ? 50.196 32.859 -14.918 1.00 23.48 560 PRO A CA 1
ATOM 3932 C C . PRO A 1 515 ? 49.876 32.270 -16.292 1.00 23.35 560 PRO A C 1
ATOM 3933 O O . PRO A 1 515 ? 50.629 31.440 -16.809 1.00 23.37 560 PRO A O 1
ATOM 3937 N N . ILE A 1 516 ? 48.746 32.671 -16.860 1.00 23.29 561 ILE A N 1
ATOM 3938 C CA . ILE A 1 516 ? 48.399 32.300 -18.228 1.00 22.55 561 ILE A CA 1
ATOM 3939 C C . ILE A 1 516 ? 47.949 33.561 -18.950 1.00 23.07 561 ILE A C 1
ATOM 3940 O O . ILE A 1 516 ? 46.954 34.179 -18.561 1.00 23.06 561 ILE A O 1
ATOM 3945 N N . THR A 1 517 ? 48.679 33.947 -19.992 1.00 23.75 562 THR A N 1
ATOM 3946 C CA . THR A 1 517 ? 48.339 35.164 -20.738 1.00 24.64 562 THR A CA 1
ATOM 3947 C C . THR A 1 517 ? 46.871 35.136 -21.183 1.00 25.16 562 THR A C 1
ATOM 3948 O O . THR A 1 517 ? 46.400 34.140 -21.741 1.00 25.07 562 THR A O 1
ATOM 3952 N N . ASN A 1 518 ? 46.157 36.223 -20.883 1.00 26.78 563 ASN A N 1
ATOM 3953 C CA . ASN A 1 518 ? 44.727 36.404 -21.206 1.00 27.55 563 ASN A CA 1
ATOM 3954 C C . ASN A 1 518 ? 43.753 35.629 -20.315 1.00 28.09 563 ASN A C 1
ATOM 3955 O O . ASN A 1 518 ? 42.560 35.553 -20.611 1.00 28.30 563 ASN A O 1
ATOM 3960 N N . ILE A 1 519 ? 44.264 35.054 -19.232 1.00 26.59 564 ILE A N 1
ATOM 3961 C CA . ILE A 1 519 ? 43.419 34.469 -18.200 1.00 26.90 564 ILE A CA 1
ATOM 3962 C C . ILE A 1 519 ? 43.781 35.150 -16.888 1.00 26.37 564 ILE A C 1
ATOM 3963 O O . ILE A 1 519 ? 44.963 35.334 -16.586 1.00 25.29 564 ILE A O 1
ATOM 3968 N N . ASN A 1 520 ? 42.776 35.556 -16.120 1.00 26.20 565 ASN A N 1
ATOM 3969 C CA . ASN A 1 520 ? 43.062 36.211 -14.855 1.00 26.42 565 ASN A CA 1
ATOM 3970 C C . ASN A 1 520 ? 43.543 35.227 -13.793 1.00 25.32 565 ASN A C 1
ATOM 3971 O O . ASN A 1 520 ? 42.821 34.300 -13.418 1.00 26.29 565 ASN A O 1
ATOM 3976 N N . VAL A 1 521 ? 44.777 35.411 -13.338 1.00 23.73 566 VAL A N 1
ATOM 3977 C CA . VAL A 1 521 ? 45.332 34.583 -12.268 1.00 23.38 566 VAL A CA 1
ATOM 3978 C C . VAL A 1 521 ? 45.783 35.492 -11.126 1.00 23.50 566 VAL A C 1
ATOM 3979 O O . VAL A 1 521 ? 46.806 36.177 -11.238 1.00 23.22 566 VAL A O 1
ATOM 3983 N N . PRO A 1 522 ? 45.014 35.509 -10.021 1.00 23.54 567 PRO A N 1
ATOM 3984 C CA . PRO A 1 522 ? 45.345 36.402 -8.910 1.00 23.32 567 PRO A CA 1
ATOM 3985 C C . PRO A 1 522 ? 46.676 36.045 -8.265 1.00 23.70 567 PRO A C 1
ATOM 3986 O O . PRO A 1 522 ? 47.129 34.899 -8.360 1.00 22.51 567 PRO A O 1
ATOM 3990 N N . SER A 1 523 ? 47.293 37.018 -7.601 1.00 23.98 568 SER A N 1
ATOM 3991 C CA . SER A 1 523 ? 48.523 36.752 -6.867 1.00 24.98 568 SER A CA 1
ATOM 3992 C C . SER A 1 523 ? 48.240 35.899 -5.633 1.00 24.26 568 SER A C 1
ATOM 3993 O O . SER A 1 523 ? 47.091 35.751 -5.207 1.00 23.75 568 SER A O 1
ATOM 3996 N N . LEU A 1 524 ? 49.296 35.321 -5.077 1.00 23.76 569 LEU A N 1
ATOM 3997 C CA . LEU A 1 524 ? 49.184 34.546 -3.851 1.00 23.32 569 LEU A CA 1
ATOM 3998 C C . LEU A 1 524 ? 49.196 35.487 -2.650 1.00 23.51 569 LEU A C 1
ATOM 3999 O O . LEU A 1 524 ? 50.072 36.350 -2.548 1.00 23.96 569 LEU A O 1
ATOM 4004 N N . THR A 1 525 ? 48.205 35.334 -1.770 1.00 22.78 570 THR A N 1
ATOM 4005 C CA . THR A 1 525 ? 48.145 36.075 -0.509 1.00 22.85 570 THR A CA 1
ATOM 4006 C C . THR A 1 525 ? 47.920 35.133 0.683 1.00 22.89 570 THR A C 1
ATOM 4007 O O . THR A 1 525 ? 47.391 34.023 0.528 1.00 22.18 570 THR A O 1
ATOM 4011 N N . VAL A 1 526 ? 48.318 35.592 1.867 1.00 23.09 571 VAL A N 1
ATOM 4012 C CA . VAL A 1 526 ? 48.262 34.787 3.090 1.00 23.24 571 VAL A CA 1
ATOM 4013 C C . VAL A 1 526 ? 47.117 35.272 3.965 1.00 24.48 571 VAL A C 1
ATOM 4014 O O . VAL A 1 526 ? 46.931 36.474 4.130 1.00 23.46 571 VAL A O 1
ATOM 4018 N N . ARG A 1 527 ? 46.351 34.335 4.521 1.00 25.28 572 ARG A N 1
ATOM 4019 C CA . ARG A 1 527 ? 45.261 34.670 5.433 1.00 26.58 572 ARG A CA 1
ATOM 4020 C C . ARG A 1 527 ? 45.047 33.547 6.450 1.00 28.75 572 ARG A C 1
ATOM 4021 O O . ARG A 1 527 ? 45.123 32.363 6.103 1.00 28.65 572 ARG A O 1
ATOM 4029 N N . SER A 1 528 ? 44.799 33.930 7.702 1.00 30.44 573 SER A N 1
ATOM 4030 C CA . SER A 1 528 ? 44.370 32.994 8.732 1.00 32.28 573 SER A CA 1
ATOM 4031 C C . SER A 1 528 ? 42.869 33.164 8.920 1.00 33.67 573 SER A C 1
ATOM 4032 O O . SER A 1 528 ? 42.424 34.204 9.413 1.00 34.31 573 SER A O 1
ATOM 4035 N N . PRO A 1 529 ? 42.079 32.154 8.511 1.00 33.96 574 PRO A N 1
ATOM 4036 C CA . PRO A 1 529 ? 40.630 32.230 8.699 1.00 35.01 574 PRO A CA 1
ATOM 4037 C C . PRO A 1 529 ? 40.256 32.082 10.178 1.00 37.67 574 PRO A C 1
ATOM 4038 O O . PRO A 1 529 ? 39.869 33.068 10.817 1.00 38.63 574 PRO A O 1
ATOM 4042 N N . ASN A 1 530 ? 40.387 30.874 10.719 1.00 38.52 575 ASN A N 1
ATOM 4043 C CA . ASN A 1 530 ? 40.192 30.652 12.150 1.00 38.66 575 ASN A CA 1
ATOM 4044 C C . ASN A 1 530 ? 41.543 30.471 12.853 1.00 39.59 575 ASN A C 1
ATOM 4045 O O . ASN A 1 530 ? 42.598 30.541 12.208 1.00 40.65 575 ASN A O 1
ATOM 4050 N N . SER A 1 531 ? 41.515 30.248 14.165 1.00 38.97 576 SER A N 1
ATOM 4051 C CA . SER A 1 531 ? 42.746 30.135 14.956 1.00 37.77 576 SER A CA 1
ATOM 4052 C C . SER A 1 531 ? 43.596 28.908 14.593 1.00 35.78 576 SER A C 1
ATOM 4053 O O . SER A 1 531 ? 44.800 28.874 14.851 1.00 35.15 576 SER A O 1
ATOM 4056 N N . SER A 1 532 ? 42.961 27.912 13.987 1.00 35.18 577 SER A N 1
ATOM 4057 C CA . SER A 1 532 ? 43.590 26.618 13.752 1.00 33.10 577 SER A CA 1
ATOM 4058 C C . SER A 1 532 ? 44.253 26.480 12.385 1.00 31.15 577 SER A C 1
ATOM 4059 O O . SER A 1 532 ? 44.896 25.463 12.111 1.00 29.06 577 SER A O 1
ATOM 4062 N N . VAL A 1 533 ? 44.093 27.491 11.532 1.00 28.54 578 VAL A N 1
ATOM 4063 C CA . VAL A 1 533 ? 44.416 27.346 10.107 1.00 27.79 578 VAL A CA 1
ATOM 4064 C C . VAL A 1 533 ? 45.145 28.568 9.546 1.00 26.25 578 VAL A C 1
ATOM 4065 O O . VAL A 1 533 ? 44.797 29.706 9.873 1.00 25.19 578 VAL A O 1
ATOM 4069 N N . GLU A 1 534 ? 46.153 28.324 8.709 1.00 25.20 579 GLU A N 1
ATOM 4070 C CA . GLU A 1 534 ? 46.754 29.380 7.884 1.00 24.64 579 GLU A CA 1
ATOM 4071 C C . GLU A 1 534 ? 46.710 28.980 6.406 1.00 24.17 579 GLU A C 1
ATOM 4072 O O . GLU A 1 534 ? 46.913 27.806 6.062 1.00 23.69 579 GLU A O 1
ATOM 4078 N N . LEU A 1 535 ? 46.452 29.961 5.541 1.00 22.95 580 LEU A N 1
ATOM 4079 C CA . LEU A 1 535 ? 46.258 29.714 4.113 1.00 22.58 580 LEU A CA 1
ATOM 4080 C C . LEU A 1 535 ? 47.128 30.580 3.223 1.00 22.29 580 LEU A C 1
ATOM 4081 O O . LEU A 1 535 ? 47.412 31.729 3.552 1.00 22.48 580 LEU A O 1
ATOM 4086 N N . VAL A 1 536 ? 47.547 30.011 2.096 1.00 21.81 581 VAL A N 1
ATOM 4087 C CA . VAL A 1 536 ? 47.943 30.799 0.931 1.00 21.79 581 VAL A CA 1
ATOM 4088 C C . VAL A 1 536 ? 46.796 30.607 -0.049 1.00 21.60 581 VAL A C 1
ATOM 4089 O O . VAL A 1 536 ? 46.348 29.478 -0.265 1.00 21.55 581 VAL A O 1
ATOM 4093 N N . GLU A 1 537 ? 46.304 31.703 -0.618 1.00 21.47 582 GLU A N 1
ATOM 4094 C CA . GLU A 1 537 ? 45.121 31.643 -1.476 1.00 21.99 582 GLU A CA 1
ATOM 4095 C C . GLU A 1 537 ? 45.172 32.652 -2.620 1.00 22.00 582 GLU A C 1
ATOM 4096 O O . GLU A 1 537 ? 45.986 33.588 -2.611 1.00 21.77 582 GLU A O 1
ATOM 4102 N N . GLN A 1 538 ? 44.306 32.441 -3.609 1.00 22.09 583 GLN A N 1
ATOM 4103 C CA . GLN A 1 538 ? 44.114 33.399 -4.692 1.00 22.28 583 GLN A CA 1
ATOM 4104 C C . GLN A 1 538 ? 42.701 33.968 -4.589 1.00 22.42 583 GLN A C 1
ATOM 4105 O O . GLN A 1 538 ? 41.712 33.251 -4.780 1.00 22.09 583 GLN A O 1
ATOM 4111 N N . ILE A 1 539 ? 42.614 35.253 -4.259 1.00 22.06 584 ILE A N 1
ATOM 4112 C CA . ILE A 1 539 ? 41.317 35.911 -4.077 1.00 22.09 584 ILE A CA 1
ATOM 4113 C C . ILE A 1 539 ? 40.676 36.169 -5.438 1.00 21.93 584 ILE A C 1
ATOM 4114 O O . ILE A 1 539 ? 41.330 36.663 -6.349 1.00 21.65 584 ILE A O 1
ATOM 4119 N N . ILE A 1 540 ? 39.404 35.809 -5.575 1.00 22.17 585 ILE A N 1
ATOM 4120 C CA . ILE A 1 540 ? 38.676 36.002 -6.832 1.00 22.97 585 ILE A CA 1
ATOM 4121 C C . ILE A 1 540 ? 37.490 36.937 -6.603 1.00 23.58 585 ILE A C 1
ATOM 4122 O O . ILE A 1 540 ? 36.813 36.843 -5.581 1.00 24.23 585 ILE A O 1
ATOM 4127 N N . SER A 1 541 ? 37.252 37.853 -7.539 1.00 24.24 586 SER A N 1
ATOM 4128 C CA . SER A 1 541 ? 36.219 38.870 -7.338 1.00 24.43 586 SER A CA 1
ATOM 4129 C C . SER A 1 541 ? 34.836 38.240 -7.347 1.00 24.67 586 SER A C 1
ATOM 4130 O O . SER A 1 541 ? 34.565 37.347 -8.143 1.00 24.61 586 SER A O 1
ATOM 4133 N N . PHE A 1 542 ? 33.957 38.704 -6.464 1.00 25.55 587 PHE A N 1
ATOM 4134 C CA . PHE A 1 542 ? 32.586 38.208 -6.475 1.00 25.62 587 PHE A CA 1
ATOM 4135 C C . PHE A 1 542 ? 31.864 38.550 -7.785 1.00 26.09 587 PHE A C 1
ATOM 4136 O O . PHE A 1 542 ? 30.986 37.802 -8.213 1.00 25.87 587 PHE A O 1
ATOM 4144 N N . GLN A 1 543 ? 32.249 39.657 -8.430 1.00 26.13 588 GLN A N 1
ATOM 4145 C CA . GLN A 1 543 ? 31.645 40.040 -9.715 1.00 26.42 588 GLN A CA 1
ATOM 4146 C C . GLN A 1 543 ? 31.836 38.962 -10.781 1.00 26.14 588 GLN A C 1
ATOM 4147 O O . GLN A 1 543 ? 30.883 38.589 -11.467 1.00 25.34 588 GLN A O 1
ATOM 4153 N N . THR A 1 544 ? 33.059 38.449 -10.905 1.00 25.77 589 THR A N 1
ATOM 4154 C CA . THR A 1 544 ? 33.343 37.409 -11.892 1.00 25.28 589 THR A CA 1
ATOM 4155 C C . THR A 1 544 ? 32.730 36.066 -11.493 1.00 25.00 589 THR A C 1
ATOM 4156 O O . THR A 1 544 ? 32.368 35.263 -12.356 1.00 25.76 589 THR A O 1
ATOM 4160 N N . MET A 1 545 ? 32.607 35.828 -10.190 1.00 24.92 590 MET A N 1
ATOM 4161 C CA . MET A 1 545 ? 31.914 34.639 -9.696 1.00 25.04 590 MET A CA 1
ATOM 4162 C C . MET A 1 545 ? 30.444 34.677 -10.106 1.00 25.11 590 MET A C 1
ATOM 4163 O O . MET A 1 545 ? 29.873 33.657 -10.487 1.00 24.38 590 MET A O 1
ATOM 4168 N N . TYR A 1 546 ? 29.845 35.864 -10.063 1.00 25.14 591 TYR A N 1
ATOM 4169 C CA . TYR A 1 546 ? 28.446 36.018 -10.469 1.00 25.77 591 TYR A CA 1
ATOM 4170 C C . TYR A 1 546 ? 28.226 35.710 -11.948 1.00 26.04 591 TYR A C 1
ATOM 4171 O O . TYR A 1 546 ? 27.196 35.148 -12.318 1.00 27.10 591 TYR A O 1
ATOM 4180 N N . THR A 1 547 ? 29.193 36.074 -12.784 1.00 26.27 592 THR A N 1
ATOM 4181 C CA . THR A 1 547 ? 29.112 35.805 -14.222 1.00 26.84 592 THR A CA 1
ATOM 4182 C C . THR A 1 547 ? 29.720 34.453 -14.615 1.00 25.69 592 THR A C 1
ATOM 4183 O O . THR A 1 547 ? 29.826 34.138 -15.795 1.00 25.97 592 THR A O 1
ATOM 4187 N N . ALA A 1 548 ? 30.106 33.654 -13.622 1.00 26.07 593 ALA A N 1
ATOM 4188 C CA . ALA A 1 548 ? 30.733 32.349 -13.859 1.00 25.34 593 ALA A CA 1
ATOM 4189 C C . ALA A 1 548 ? 31.944 32.449 -14.794 1.00 25.61 593 ALA A C 1
ATOM 4190 O O . ALA A 1 548 ? 32.106 31.641 -15.711 1.00 25.30 593 ALA A O 1
ATOM 4192 N N . THR A 1 549 ? 32.791 33.448 -14.542 1.00 25.29 594 THR A N 1
ATOM 4193 C CA . THR A 1 549 ? 34.006 33.672 -15.328 1.00 25.21 594 THR A CA 1
ATOM 4194 C C . THR A 1 549 ? 35.258 33.818 -14.454 1.00 24.75 594 THR A C 1
ATOM 4195 O O . THR A 1 549 ? 36.313 34.230 -14.945 1.00 25.09 594 THR A O 1
ATOM 4199 N N . ALA A 1 550 ? 35.144 33.497 -13.166 1.00 24.17 595 ALA A N 1
ATOM 4200 C CA . ALA A 1 550 ? 36.284 33.604 -12.253 1.00 23.65 595 ALA A CA 1
ATOM 4201 C C . ALA A 1 550 ? 37.285 32.481 -12.524 1.00 23.32 595 ALA A C 1
ATOM 4202 O O . ALA A 1 550 ? 36.903 31.385 -12.941 1.00 22.41 595 ALA A O 1
ATOM 4204 N N . SER A 1 551 ? 38.563 32.765 -12.290 1.00 23.37 596 SER A N 1
ATOM 4205 C CA . SER A 1 551 ? 39.624 31.801 -12.568 1.00 22.85 596 SER A CA 1
ATOM 4206 C C . SER A 1 551 ? 40.753 31.867 -11.542 1.00 22.81 596 SER A C 1
ATOM 4207 O O . SER A 1 551 ? 40.975 32.902 -10.910 1.00 21.87 596 SER A O 1
ATOM 4210 N N . ALA A 1 552 ? 41.452 30.747 -11.373 1.00 22.01 597 ALA A N 1
ATOM 4211 C CA . ALA A 1 552 ? 42.609 30.669 -10.485 1.00 21.66 597 ALA A CA 1
ATOM 4212 C C . ALA A 1 552 ? 43.544 29.579 -10.995 1.00 21.42 597 ALA A C 1
ATOM 4213 O O . ALA A 1 552 ? 43.090 28.601 -11.589 1.00 20.86 597 ALA A O 1
ATOM 4215 N N . CYS A 1 553 ? 44.843 29.741 -10.759 1.00 21.46 598 CYS A N 1
ATOM 4216 C CA . CYS A 1 553 ? 45.815 28.814 -11.321 1.00 21.49 598 CYS A CA 1
ATOM 4217 C C . CYS A 1 553 ? 47.089 28.735 -10.495 1.00 21.36 598 CYS A C 1
ATOM 4218 O O . CYS A 1 553 ? 47.745 29.749 -10.257 1.00 21.88 598 CYS A O 1
ATOM 4221 N N . TYR A 1 554 ? 47.434 27.525 -10.064 1.00 20.81 599 TYR A N 1
ATOM 4222 C CA . TYR A 1 554 ? 48.647 27.307 -9.277 1.00 21.01 599 TYR A CA 1
ATOM 4223 C C . TYR A 1 554 ? 49.251 25.946 -9.586 1.00 20.97 599 TYR A C 1
ATOM 4224 O O . TYR A 1 554 ? 48.636 25.115 -10.264 1.00 20.98 599 TYR A O 1
ATOM 4233 N N . LYS A 1 555 ? 50.460 25.727 -9.086 1.00 20.93 600 LYS A N 1
ATOM 4234 C CA . LYS A 1 555 ? 51.063 24.409 -9.132 1.00 21.38 600 LYS A CA 1
ATOM 4235 C C . LYS A 1 555 ? 51.703 24.084 -7.789 1.00 21.56 600 LYS A C 1
ATOM 4236 O O . LYS A 1 555 ? 52.123 24.986 -7.050 1.00 21.86 600 LYS A O 1
ATOM 4242 N N . LEU A 1 556 ? 51.739 22.795 -7.473 1.00 20.51 601 LEU A N 1
ATOM 4243 C CA . LEU A 1 556 ? 52.455 22.309 -6.308 1.00 20.98 601 LEU A CA 1
ATOM 4244 C C . LEU A 1 556 ? 53.614 21.449 -6.780 1.00 21.06 601 LEU A C 1
ATOM 4245 O O . LEU A 1 556 ? 53.491 20.718 -7.767 1.00 20.46 601 LEU A O 1
ATOM 4250 N N . ASN A 1 557 ? 54.738 21.568 -6.081 1.00 22.26 602 ASN A N 1
ATOM 4251 C CA . ASN A 1 557 ? 55.899 20.712 -6.298 1.00 23.05 602 ASN A CA 1
ATOM 4252 C C . ASN A 1 557 ? 56.235 19.941 -5.038 1.00 22.70 602 ASN A C 1
ATOM 4253 O O . ASN A 1 557 ? 55.988 20.410 -3.923 1.00 22.86 602 ASN A O 1
ATOM 4258 N N . VAL A 1 558 ? 56.810 18.758 -5.220 1.00 21.89 603 VAL A N 1
ATOM 4259 C CA . VAL A 1 558 ? 57.471 18.066 -4.125 1.00 21.75 603 VAL A CA 1
ATOM 4260 C C . VAL A 1 558 ? 58.670 18.935 -3.760 1.00 22.05 603 VAL A C 1
ATOM 4261 O O . VAL A 1 558 ? 59.424 19.358 -4.643 1.00 22.33 603 VAL A O 1
ATOM 4265 N N . GLU A 1 559 ? 58.829 19.219 -2.471 1.00 23.03 604 GLU A N 1
ATOM 4266 C CA . GLU A 1 559 ? 59.960 20.013 -2.001 1.00 24.66 604 GLU A CA 1
ATOM 4267 C C . GLU A 1 559 ? 61.273 19.388 -2.491 1.00 25.73 604 GLU A C 1
ATOM 4268 O O . GLU A 1 559 ? 61.458 18.172 -2.401 1.00 25.46 604 GLU A O 1
ATOM 4274 N N . GLY A 1 560 ? 62.154 20.223 -3.037 1.00 26.02 605 GLY A N 1
ATOM 4275 C CA . GLY A 1 560 ? 63.429 19.770 -3.589 1.00 26.95 605 GLY A CA 1
ATOM 4276 C C . GLY A 1 560 ? 63.370 19.539 -5.090 1.00 27.53 605 GLY A C 1
ATOM 4277 O O . GLY A 1 560 ? 64.385 19.231 -5.714 1.00 27.98 605 GLY A O 1
ATOM 4278 N N . HIS A 1 561 ? 62.174 19.680 -5.663 1.00 26.78 606 HIS A N 1
ATOM 4279 C CA . HIS A 1 561 ? 61.965 19.540 -7.101 1.00 26.96 606 HIS A CA 1
ATOM 4280 C C . HIS A 1 561 ? 61.382 20.795 -7.687 1.00 27.23 606 HIS A C 1
ATOM 4281 O O . HIS A 1 561 ? 60.500 21.422 -7.099 1.00 27.19 606 HIS A O 1
ATOM 4288 N N . SER A 1 562 ? 61.875 21.180 -8.854 1.00 27.05 607 SER A N 1
ATOM 4289 C CA . SER A 1 562 ? 61.299 22.310 -9.569 1.00 27.75 607 SER A CA 1
ATOM 4290 C C . SER A 1 562 ? 61.235 21.989 -11.045 1.00 27.29 607 SER A C 1
ATOM 4291 O O . SER A 1 562 ? 61.907 21.077 -11.519 1.00 27.54 607 SER A O 1
ATOM 4294 N N . ASP A 1 563 ? 60.421 22.743 -11.772 1.00 26.46 608 ASP A N 1
ATOM 4295 C CA . ASP A 1 563 ? 60.270 22.537 -13.203 1.00 26.03 608 ASP A CA 1
ATOM 4296 C C . ASP A 1 563 ? 59.936 23.864 -13.868 1.00 25.77 608 ASP A C 1
ATOM 4297 O O . ASP A 1 563 ? 59.703 24.864 -13.190 1.00 26.38 608 ASP A O 1
ATOM 4302 N N . SER A 1 564 ? 59.894 23.861 -15.193 1.00 26.21 609 SER A N 1
ATOM 4303 C CA . SER A 1 564 ? 59.598 25.067 -15.948 1.00 25.98 609 SER A CA 1
ATOM 4304 C C . SER A 1 564 ? 58.238 24.981 -16.626 1.00 24.56 609 SER A C 1
ATOM 4305 O O . SER A 1 564 ? 58.087 25.409 -17.766 1.00 24.78 609 SER A O 1
ATOM 4308 N N . LEU A 1 565 ? 57.248 24.438 -15.919 1.00 23.14 610 LEU A N 1
ATOM 4309 C CA . LEU A 1 565 ? 55.899 24.300 -16.475 1.00 22.56 610 LEU A CA 1
ATOM 4310 C C . LEU A 1 565 ? 55.360 25.645 -16.949 1.00 22.29 610 LEU A C 1
ATOM 4311 O O . LEU A 1 565 ? 55.476 26.653 -16.241 1.00 22.56 610 LEU A O 1
ATOM 4316 N N A ARG A 1 566 ? 54.770 25.642 -18.143 0.50 22.11 611 ARG A N 1
ATOM 4317 N N B ARG A 1 566 ? 54.812 25.660 -18.160 0.50 21.94 611 ARG A N 1
ATOM 4318 C CA A ARG A 1 566 ? 54.097 26.810 -18.706 0.50 22.18 611 ARG A CA 1
ATOM 4319 C CA B ARG A 1 566 ? 54.072 26.809 -18.667 0.50 21.89 611 ARG A CA 1
ATOM 4320 C C A ARG A 1 566 ? 52.749 26.391 -19.291 0.50 22.01 611 ARG A C 1
ATOM 4321 C C B ARG A 1 566 ? 52.694 26.330 -19.098 0.50 21.83 611 ARG A C 1
ATOM 4322 O O A ARG A 1 566 ? 52.620 25.293 -19.846 0.50 21.38 611 ARG A O 1
ATOM 4323 O O B ARG A 1 566 ? 52.491 25.140 -19.359 0.50 21.31 611 ARG A O 1
ATOM 4338 N N . ALA A 1 567 ? 51.752 27.263 -19.159 1.00 21.49 612 ALA A N 1
ATOM 4339 C CA . ALA A 1 567 ? 50.414 26.995 -19.680 1.00 21.79 612 ALA A CA 1
ATOM 4340 C C . ALA A 1 567 ? 49.982 28.168 -20.548 1.00 22.14 612 ALA A C 1
ATOM 4341 O O . ALA A 1 567 ? 50.377 29.313 -20.302 1.00 22.04 612 ALA A O 1
ATOM 4343 N N . PHE A 1 568 ? 49.189 27.866 -21.572 1.00 22.28 613 PHE A N 1
ATOM 4344 C CA . PHE A 1 568 ? 48.841 28.829 -22.605 1.00 23.23 613 PHE A CA 1
ATOM 4345 C C . PHE A 1 568 ? 47.385 28.671 -23.013 1.00 24.22 613 PHE A C 1
ATOM 4346 O O . PHE A 1 568 ? 46.881 27.548 -23.143 1.00 23.68 613 PHE A O 1
ATOM 4354 N N . ARG A 1 569 ? 46.722 29.805 -23.221 1.00 24.96 614 ARG A N 1
ATOM 4355 C CA . ARG A 1 569 ? 45.419 29.841 -23.868 1.00 26.53 614 ARG A CA 1
ATOM 4356 C C . ARG A 1 569 ? 45.663 29.875 -25.378 1.00 26.43 614 ARG A C 1
ATOM 4357 O O . ARG A 1 569 ? 46.404 30.735 -25.875 1.00 25.51 614 ARG A O 1
ATOM 4365 N N . VAL A 1 570 ? 45.066 28.925 -26.100 1.00 26.15 615 VAL A N 1
ATOM 4366 C CA . VAL A 1 570 ? 45.254 28.812 -27.553 1.00 27.25 615 VAL A CA 1
ATOM 4367 C C . VAL A 1 570 ? 43.917 28.962 -28.296 1.00 29.00 615 VAL A C 1
ATOM 4368 O O . VAL A 1 570 ? 43.085 28.051 -28.275 1.00 28.00 615 VAL A O 1
ATOM 4372 N N . ASN A 1 571 ? 43.714 30.119 -28.934 1.00 30.78 616 ASN A N 1
ATOM 4373 C CA . ASN A 1 571 ? 42.524 30.400 -29.774 1.00 32.32 616 ASN A CA 1
ATOM 4374 C C . ASN A 1 571 ? 41.222 30.676 -29.030 1.00 33.55 616 ASN A C 1
ATOM 4375 O O . ASN A 1 571 ? 40.374 31.431 -29.508 1.00 34.38 616 ASN A O 1
ATOM 4380 N N . SER A 1 572 ? 41.056 30.046 -27.874 1.00 33.90 617 SER A N 1
ATOM 4381 C CA . SER A 1 572 ? 39.786 30.056 -27.169 1.00 34.55 617 SER A CA 1
ATOM 4382 C C . SER A 1 572 ? 40.024 29.895 -25.681 1.00 34.39 617 SER A C 1
ATOM 4383 O O . SER A 1 572 ? 40.980 29.232 -25.266 1.00 32.35 617 SER A O 1
ATOM 4386 N N . ASP A 1 573 ? 39.136 30.485 -24.884 1.00 34.28 618 ASP A N 1
ATOM 4387 C CA . ASP A 1 573 ? 39.260 30.463 -23.431 1.00 34.54 618 ASP A CA 1
ATOM 4388 C C . ASP A 1 573 ? 39.312 29.060 -22.847 1.00 32.75 618 ASP A C 1
ATOM 4389 O O . ASP A 1 573 ? 39.920 28.848 -21.801 1.00 33.11 618 ASP A O 1
ATOM 4394 N N . GLU A 1 574 ? 38.690 28.100 -23.524 1.00 30.97 619 GLU A N 1
ATOM 4395 C CA . GLU A 1 574 ? 38.628 26.737 -23.004 1.00 29.90 619 GLU A CA 1
ATOM 4396 C C . GLU A 1 574 ? 39.715 25.814 -23.552 1.00 29.24 619 GLU A C 1
ATOM 4397 O O . GLU A 1 574 ? 39.793 24.651 -23.161 1.00 30.76 619 GLU A O 1
ATOM 4403 N N . ASN A 1 575 ? 40.561 26.339 -24.433 1.00 26.66 620 ASN A N 1
ATOM 4404 C CA . ASN A 1 575 ? 41.618 25.547 -25.054 1.00 25.20 620 ASN A CA 1
ATOM 4405 C C . ASN A 1 575 ? 42.951 25.848 -24.364 1.00 24.49 620 ASN A C 1
ATOM 4406 O O . ASN A 1 575 ? 43.659 26.790 -24.737 1.00 24.00 620 ASN A O 1
ATOM 4411 N N . ILE A 1 576 ? 43.267 25.052 -23.344 1.00 23.21 621 ILE A N 1
ATOM 4412 C CA . ILE A 1 576 ? 44.416 25.302 -22.472 1.00 22.78 621 ILE A CA 1
ATOM 4413 C C . ILE A 1 576 ? 45.492 24.239 -22.656 1.00 22.41 621 ILE A C 1
ATOM 4414 O O . ILE A 1 576 ? 45.282 23.066 -22.336 1.00 22.14 621 ILE A O 1
ATOM 4419 N N . TYR A 1 577 ? 46.644 24.676 -23.157 1.00 21.77 622 TYR A N 1
ATOM 4420 C CA . TYR A 1 577 ? 47.785 23.806 -23.425 1.00 21.72 622 TYR A CA 1
ATOM 4421 C C . TYR A 1 577 ? 48.819 23.949 -22.312 1.00 21.81 622 TYR A C 1
ATOM 4422 O O . TYR A 1 577 ? 49.313 25.049 -22.051 1.00 21.97 622 TYR A O 1
ATOM 4431 N N . VAL A 1 578 ? 49.127 22.833 -21.652 1.00 21.51 623 VAL A N 1
ATOM 4432 C CA . VAL A 1 578 ? 50.147 22.802 -20.607 1.00 21.20 623 VAL A CA 1
ATOM 4433 C C . VAL A 1 578 ? 51.370 22.054 -21.125 1.00 21.53 623 VAL A C 1
ATOM 4434 O O . VAL A 1 578 ? 51.266 20.902 -21.555 1.00 21.16 623 VAL A O 1
ATOM 4438 N N . ASN A 1 579 ? 52.522 22.718 -21.101 1.00 21.29 624 ASN A N 1
ATOM 4439 C CA . ASN A 1 579 ? 53.789 22.052 -21.375 1.00 21.51 624 ASN A CA 1
ATOM 4440 C C . ASN A 1 579 ? 54.607 22.030 -20.094 1.00 21.50 624 ASN A C 1
ATOM 4441 O O . ASN A 1 579 ? 55.091 23.071 -19.645 1.00 20.93 624 ASN A O 1
ATOM 4446 N N . VAL A 1 580 ? 54.743 20.848 -19.492 1.00 21.28 625 VAL A N 1
ATOM 4447 C CA . VAL A 1 580 ? 55.490 20.711 -18.235 1.00 21.55 625 VAL A CA 1
ATOM 4448 C C . VAL A 1 580 ? 56.970 21.016 -18.471 1.00 22.07 625 VAL A C 1
ATOM 4449 O O . VAL A 1 580 ? 57.673 21.463 -17.566 1.00 22.44 625 VAL A O 1
ATOM 4453 N N . GLY A 1 581 ? 57.422 20.782 -19.701 1.00 23.46 626 GLY A N 1
ATOM 4454 C CA . GLY A 1 581 ? 58.782 21.122 -20.120 1.00 24.74 626 GLY A CA 1
ATOM 4455 C C . GLY A 1 581 ? 59.763 19.986 -19.912 1.00 25.76 626 GLY A C 1
ATOM 4456 O O . GLY A 1 581 ? 60.951 20.128 -20.193 1.00 26.48 626 GLY A O 1
ATOM 4457 N N . ASN A 1 582 ? 59.257 18.855 -19.426 1.00 26.05 627 ASN A N 1
ATOM 4458 C CA . ASN A 1 582 ? 60.078 17.688 -19.135 1.00 26.81 627 ASN A CA 1
ATOM 4459 C C . ASN A 1 582 ? 59.640 16.446 -19.922 1.00 26.20 627 ASN A C 1
ATOM 4460 O O . ASN A 1 582 ? 59.997 15.323 -19.567 1.00 26.76 627 ASN A O 1
ATOM 4465 N N . GLY A 1 583 ? 58.854 16.657 -20.975 1.00 25.27 628 GLY A N 1
ATOM 4466 C CA . GLY A 1 583 ? 58.380 15.563 -21.827 1.00 24.74 628 GLY A CA 1
ATOM 4467 C C . GLY A 1 583 ? 56.893 15.274 -21.715 1.00 24.16 628 GLY A C 1
ATOM 4468 O O . GLY A 1 583 ? 56.360 14.461 -22.468 1.00 24.80 628 GLY A O 1
ATOM 4469 N N . VAL A 1 584 ? 56.221 15.936 -20.776 1.00 23.40 629 VAL A N 1
ATOM 4470 C CA . VAL A 1 584 ? 54.776 15.783 -20.604 1.00 23.15 629 VAL A CA 1
ATOM 4471 C C . VAL A 1 584 ? 54.054 17.034 -21.100 1.00 22.73 629 VAL A C 1
ATOM 4472 O O . VAL A 1 584 ? 54.370 18.147 -20.678 1.00 22.18 629 VAL A O 1
ATOM 4476 N N . LYS A 1 585 ? 53.101 16.842 -22.008 1.00 21.83 630 LYS A N 1
ATOM 4477 C CA . LYS A 1 585 ? 52.203 17.912 -22.428 1.00 21.29 630 LYS A CA 1
ATOM 4478 C C . LYS A 1 585 ? 50.785 17.465 -22.138 1.00 21.56 630 LYS A C 1
ATOM 4479 O O . LYS A 1 585 ? 50.494 16.270 -22.160 1.00 21.18 630 LYS A O 1
ATOM 4485 N N . ALA A 1 586 ? 49.906 18.420 -21.858 1.00 21.00 631 ALA A N 1
ATOM 4486 C CA . ALA A 1 586 ? 48.492 18.113 -21.691 1.00 20.86 631 ALA A CA 1
ATOM 4487 C C . ALA A 1 586 ? 47.664 19.183 -22.384 1.00 20.86 631 ALA A C 1
ATOM 4488 O O . ALA A 1 586 ? 48.122 20.313 -22.565 1.00 20.86 631 ALA A O 1
ATOM 4490 N N . LEU A 1 587 ? 46.459 18.816 -22.799 1.00 20.23 632 LEU A N 1
ATOM 4491 C CA . LEU A 1 587 ? 45.554 19.780 -23.388 1.00 21.20 632 LEU A CA 1
ATOM 4492 C C . LEU A 1 587 ? 44.179 19.616 -22.772 1.00 21.31 632 LEU A C 1
ATOM 4493 O O . LEU A 1 587 ? 43.625 18.514 -22.752 1.00 21.48 632 LEU A O 1
ATOM 4498 N N . PHE A 1 588 ? 43.655 20.717 -22.243 1.00 20.94 633 PHE A N 1
ATOM 4499 C CA . PHE A 1 588 ? 42.285 20.768 -21.756 1.00 21.33 633 PHE A CA 1
ATOM 4500 C C . PHE A 1 588 ? 41.482 21.569 -22.757 1.00 22.08 633 PHE A C 1
ATOM 4501 O O . PHE A 1 588 ? 41.694 22.780 -22.913 1.00 22.67 633 PHE A O 1
ATOM 4509 N N . ASN A 1 589 ? 40.583 20.887 -23.458 1.00 22.42 634 ASN A N 1
ATOM 4510 C CA . ASN A 1 589 ? 39.733 21.540 -24.443 1.00 22.52 634 ASN A CA 1
ATOM 4511 C C . ASN A 1 589 ? 38.325 20.997 -24.321 1.00 22.03 634 ASN A C 1
ATOM 4512 O O . ASN A 1 589 ? 37.882 20.216 -25.160 1.00 22.25 634 ASN A O 1
ATOM 4517 N N . TYR A 1 590 ? 37.638 21.417 -23.262 1.00 22.29 635 TYR A N 1
ATOM 4518 C CA . TYR A 1 590 ? 36.343 20.853 -22.896 1.00 22.04 635 TYR A CA 1
ATOM 4519 C C . TYR A 1 590 ? 35.437 20.679 -24.121 1.00 21.94 635 TYR A C 1
ATOM 4520 O O . TYR A 1 590 ? 35.237 21.635 -24.872 1.00 20.79 635 TYR A O 1
ATOM 4529 N N . PRO A 1 591 ? 34.864 19.469 -24.314 1.00 21.65 636 PRO A N 1
ATOM 4530 C CA . PRO A 1 591 ? 34.826 18.306 -23.407 1.00 21.99 636 PRO A CA 1
ATOM 4531 C C . PRO A 1 591 ? 36.029 17.353 -23.430 1.00 21.75 636 PRO A C 1
ATOM 4532 O O . PRO A 1 591 ? 36.050 16.381 -22.661 1.00 21.67 636 PRO A O 1
ATOM 4536 N N . TRP A 1 592 ? 37.014 17.627 -24.282 1.00 21.66 637 TRP A N 1
ATOM 4537 C CA . TRP A 1 592 ? 38.145 16.716 -24.467 1.00 21.69 637 TRP A CA 1
ATOM 4538 C C . TRP A 1 592 ? 39.323 17.046 -23.595 1.00 21.72 637 TRP A C 1
ATOM 4539 O O . TRP A 1 592 ? 39.617 18.219 -23.353 1.00 21.30 637 TRP A O 1
ATOM 4550 N N . VAL A 1 593 ? 40.000 16.005 -23.113 1.00 21.53 638 VAL A N 1
ATOM 4551 C CA . VAL A 1 593 ? 41.283 16.155 -22.419 1.00 21.38 638 VAL A CA 1
ATOM 4552 C C . VAL A 1 593 ? 42.309 15.215 -23.061 1.00 22.07 638 VAL A C 1
ATOM 4553 O O . VAL A 1 593 ? 41.955 14.125 -23.530 1.00 22.18 638 VAL A O 1
ATOM 4557 N N . MET A 1 594 ? 43.569 15.649 -23.099 1.00 21.90 639 MET A N 1
ATOM 4558 C CA . MET A 1 594 ? 44.635 14.888 -23.739 1.00 22.01 639 MET A CA 1
ATOM 4559 C C . MET A 1 594 ? 45.929 15.000 -22.938 1.00 21.39 639 MET A C 1
ATOM 4560 O O . MET A 1 594 ? 46.236 16.062 -22.394 1.00 21.20 639 MET A O 1
ATOM 4565 N N . VAL A 1 595 ? 46.670 13.898 -22.858 1.00 20.93 640 VAL A N 1
ATOM 4566 C CA . VAL A 1 595 ? 48.016 13.897 -22.281 1.00 21.39 640 VAL A CA 1
ATOM 4567 C C . VAL A 1 595 ? 48.942 13.184 -23.260 1.00 22.06 640 VAL A C 1
ATOM 4568 O O . VAL A 1 595 ? 48.583 12.147 -23.825 1.00 22.62 640 VAL A O 1
ATOM 4572 N N . LYS A 1 596 ? 50.122 13.760 -23.470 1.00 22.18 641 LYS A N 1
ATOM 4573 C CA . LYS A 1 596 ? 51.134 13.179 -24.338 1.00 22.09 641 LYS A CA 1
ATOM 4574 C C . LYS A 1 596 ? 52.427 13.019 -23.549 1.00 22.26 641 LYS A C 1
ATOM 4575 O O . LYS A 1 596 ? 52.874 13.954 -22.887 1.00 21.54 641 LYS A O 1
ATOM 4581 N N . GLU A 1 597 ? 53.018 11.829 -23.613 1.00 22.64 642 GLU A N 1
ATOM 4582 C CA . GLU A 1 597 ? 54.290 11.565 -22.946 1.00 23.46 642 GLU A CA 1
ATOM 4583 C C . GLU A 1 597 ? 55.036 10.480 -23.708 1.00 24.37 642 GLU A C 1
ATOM 4584 O O . GLU A 1 597 ? 54.470 9.417 -23.995 1.00 23.25 642 GLU A O 1
ATOM 4590 N N . ASN A 1 598 ? 56.302 10.751 -24.023 1.00 25.10 643 ASN A N 1
ATOM 4591 C CA . ASN A 1 598 ? 57.100 9.868 -24.875 1.00 26.69 643 ASN A CA 1
ATOM 4592 C C . ASN A 1 598 ? 56.317 9.498 -26.148 1.00 26.97 643 ASN A C 1
ATOM 4593 O O . ASN A 1 598 ? 55.834 10.388 -26.851 1.00 27.25 643 ASN A O 1
ATOM 4598 N N . ASN A 1 599 ? 56.150 8.210 -26.428 1.00 27.99 644 ASN A N 1
ATOM 4599 C CA . ASN A 1 599 ? 55.454 7.790 -27.648 1.00 28.59 644 ASN A CA 1
ATOM 4600 C C . ASN A 1 599 ? 53.956 7.523 -27.470 1.00 27.83 644 ASN A C 1
ATOM 4601 O O . ASN A 1 599 ? 53.313 6.953 -28.357 1.00 26.92 644 ASN A O 1
ATOM 4606 N N . LYS A 1 600 ? 53.404 7.951 -26.338 1.00 26.90 645 LYS A N 1
ATOM 4607 C CA . LYS A 1 600 ? 52.010 7.676 -26.002 1.00 26.89 645 LYS A CA 1
ATOM 4608 C C . LYS A 1 600 ? 51.162 8.944 -25.918 1.00 24.67 645 LYS A C 1
ATOM 4609 O O . LYS A 1 600 ? 51.598 9.961 -25.379 1.00 23.71 645 LYS A O 1
ATOM 4615 N N . VAL A 1 601 ? 49.949 8.867 -26.453 1.00 23.74 646 VAL A N 1
ATOM 4616 C CA . VAL A 1 601 ? 48.955 9.925 -26.292 1.00 23.34 646 VAL A CA 1
ATOM 4617 C C . VAL A 1 601 ? 47.632 9.289 -25.883 1.00 22.90 646 VAL A C 1
ATOM 4618 O O . VAL A 1 601 ? 47.229 8.277 -26.451 1.00 22.70 646 VAL A O 1
ATOM 4622 N N . SER A 1 602 ? 46.970 9.898 -24.902 1.00 22.48 647 SER A N 1
ATOM 4623 C CA . SER A 1 602 ? 45.650 9.475 -24.456 1.00 22.60 647 SER A CA 1
ATOM 4624 C C . SER A 1 602 ? 44.659 10.641 -24.518 1.00 21.77 647 SER A C 1
ATOM 4625 O O . SER A 1 602 ? 44.989 11.762 -24.113 1.00 21.15 647 SER A O 1
ATOM 4628 N N . PHE A 1 603 ? 43.458 10.361 -25.034 1.00 21.05 648 PHE A N 1
ATOM 4629 C CA . PHE A 1 603 ? 42.339 11.314 -25.088 1.00 20.83 648 PHE A CA 1
ATOM 4630 C C . PHE A 1 603 ? 41.135 10.741 -24.341 1.00 21.07 648 PHE A C 1
ATOM 4631 O O . PHE A 1 603 ? 40.924 9.526 -24.352 1.00 20.64 648 PHE A O 1
ATOM 4639 N N . MET A 1 604 ? 40.326 11.615 -23.744 1.00 20.75 649 MET A N 1
ATOM 4640 C CA . MET A 1 604 ? 38.992 11.239 -23.272 1.00 21.28 649 MET A CA 1
ATOM 4641 C C . MET A 1 604 ? 38.038 12.425 -23.347 1.00 21.38 649 MET A C 1
ATOM 4642 O O . MET A 1 604 ? 38.449 13.566 -23.159 1.00 21.43 649 MET A O 1
ATOM 4647 N N . SER A 1 605 ? 36.767 12.137 -23.627 1.00 21.73 650 SER A N 1
ATOM 4648 C CA . SER A 1 605 ? 35.713 13.150 -23.628 1.00 21.72 650 SER A CA 1
ATOM 4649 C C . SER A 1 605 ? 34.912 13.107 -22.331 1.00 21.73 650 SER A C 1
ATOM 4650 O O . SER A 1 605 ? 34.550 12.026 -21.849 1.00 21.20 650 SER A O 1
ATOM 4653 N N . ALA A 1 606 ? 34.605 14.284 -21.790 1.00 21.57 651 ALA A N 1
ATOM 4654 C CA . ALA A 1 606 ? 33.779 14.390 -20.588 1.00 21.89 651 ALA A CA 1
ATOM 4655 C C . ALA A 1 606 ? 32.340 13.935 -20.843 1.00 22.49 651 ALA A C 1
ATOM 4656 O O . ALA A 1 606 ? 31.593 13.669 -19.903 1.00 22.48 651 ALA A O 1
ATOM 4658 N N . ASN A 1 607 ? 31.962 13.851 -22.116 1.00 23.23 652 ASN A N 1
ATOM 4659 C CA . ASN A 1 607 ? 30.660 13.298 -22.511 1.00 24.48 652 ASN A CA 1
ATOM 4660 C C . ASN A 1 607 ? 30.712 11.783 -22.681 1.00 24.75 652 ASN A C 1
ATOM 4661 O O . ASN A 1 607 ? 29.700 11.145 -22.989 1.00 24.28 652 ASN A O 1
ATOM 4666 N N . GLU A 1 608 ? 31.905 11.223 -22.482 1.00 24.59 653 GLU A N 1
ATOM 4667 C CA . GLU A 1 608 ? 32.124 9.773 -22.478 1.00 24.98 653 GLU A CA 1
ATOM 4668 C C . GLU A 1 608 ? 31.897 9.135 -23.847 1.00 25.32 653 GLU A C 1
ATOM 4669 O O . GLU A 1 608 ? 31.523 7.968 -23.939 1.00 24.28 653 GLU A O 1
ATOM 4675 N N . ASP A 1 609 ? 32.151 9.910 -24.905 1.00 25.96 654 ASP A N 1
ATOM 4676 C CA . ASP A 1 609 ? 32.038 9.428 -26.283 1.00 26.82 654 ASP A CA 1
ATOM 4677 C C . ASP A 1 609 ? 32.942 8.225 -26.520 1.00 25.91 654 ASP A C 1
ATOM 4678 O O . ASP A 1 609 ? 34.091 8.207 -26.068 1.00 25.63 654 ASP A O 1
ATOM 4683 N N . THR A 1 610 ? 32.430 7.236 -27.246 1.00 24.57 655 THR A N 1
ATOM 4684 C CA . THR A 1 610 ? 33.211 6.038 -27.565 1.00 24.75 655 THR A CA 1
ATOM 4685 C C . THR A 1 610 ? 33.858 6.110 -28.952 1.00 24.24 655 THR A C 1
ATOM 4686 O O . THR A 1 610 ? 34.548 5.177 -29.367 1.00 23.76 655 THR A O 1
ATOM 4690 N N . THR A 1 611 ? 33.616 7.209 -29.668 1.00 24.17 656 THR A N 1
ATOM 4691 C CA . THR A 1 611 ? 34.358 7.523 -30.889 1.00 24.41 656 THR A CA 1
ATOM 4692 C C . THR A 1 611 ? 35.007 8.896 -30.736 1.00 24.49 656 THR A C 1
ATOM 4693 O O . THR A 1 611 ? 34.426 9.799 -30.130 1.00 24.13 656 THR A O 1
ATOM 4697 N N . ILE A 1 612 ? 36.221 9.034 -31.258 1.00 23.70 657 ILE A N 1
ATOM 4698 C CA . ILE A 1 612 ? 36.910 10.318 -31.284 1.00 23.77 657 ILE A CA 1
ATOM 4699 C C . ILE A 1 612 ? 37.092 10.741 -32.740 1.00 23.67 657 ILE A C 1
ATOM 4700 O O . ILE A 1 612 ? 37.655 9.991 -33.535 1.00 23.89 657 ILE A O 1
ATOM 4705 N N . PRO A 1 613 ? 36.602 11.940 -33.101 1.00 23.71 658 PRO A N 1
ATOM 4706 C CA . PRO A 1 613 ? 36.790 12.392 -34.482 1.00 24.03 658 PRO A CA 1
ATOM 4707 C C . PRO A 1 613 ? 38.263 12.661 -34.793 1.00 24.47 658 PRO A C 1
ATOM 4708 O O . PRO A 1 613 ? 38.993 13.156 -33.924 1.00 24.45 658 PRO A O 1
ATOM 4712 N N . PHE A 1 614 ? 38.702 12.344 -36.012 1.00 24.74 659 PHE A N 1
ATOM 4713 C CA . PHE A 1 614 ? 40.075 12.665 -36.404 1.00 26.12 659 PHE A CA 1
ATOM 4714 C C . PHE A 1 614 ? 40.341 14.173 -36.314 1.00 26.69 659 PHE A C 1
ATOM 4715 O O . PHE A 1 614 ? 41.481 14.584 -36.113 1.00 25.99 659 PHE A O 1
ATOM 4723 N N . SER A 1 615 ? 39.289 14.987 -36.439 1.00 26.98 660 SER A N 1
ATOM 4724 C CA . SER A 1 615 ? 39.444 16.444 -36.386 1.00 27.25 660 SER A CA 1
ATOM 4725 C C . SER A 1 615 ? 39.863 16.912 -34.993 1.00 26.32 660 SER A C 1
ATOM 4726 O O . SER A 1 615 ? 40.671 17.834 -34.869 1.00 25.88 660 SER A O 1
ATOM 4729 N N . VAL A 1 616 ? 39.320 16.264 -33.961 1.00 25.23 661 VAL A N 1
ATOM 4730 C CA . VAL A 1 616 ? 39.725 16.496 -32.569 1.00 24.00 661 VAL A CA 1
ATOM 4731 C C . VAL A 1 616 ? 41.211 16.188 -32.387 1.00 23.66 661 VAL A C 1
ATOM 4732 O O . VAL A 1 616 ? 41.929 16.956 -31.754 1.00 23.88 661 VAL A O 1
ATOM 4736 N N . ILE A 1 617 ? 41.668 15.073 -32.950 1.00 23.11 662 ILE A N 1
ATOM 4737 C CA . ILE A 1 617 ? 43.078 14.702 -32.869 1.00 23.13 662 ILE A CA 1
ATOM 4738 C C . ILE A 1 617 ? 43.962 15.753 -33.553 1.00 23.83 662 ILE A C 1
ATOM 4739 O O . ILE A 1 617 ? 44.956 16.202 -32.976 1.00 22.32 662 ILE A O 1
ATOM 4744 N N . MET A 1 618 ? 43.575 16.156 -34.765 1.00 24.22 663 MET A N 1
ATOM 4745 C CA . MET A 1 618 ? 44.347 17.117 -35.559 1.00 25.29 663 MET A CA 1
ATOM 4746 C C . MET A 1 618 ? 44.415 18.473 -34.877 1.00 24.90 663 MET A C 1
ATOM 4747 O O . MET A 1 618 ? 45.490 19.059 -34.746 1.00 24.51 663 MET A O 1
ATOM 4752 N N . ASN A 1 619 ? 43.254 18.965 -34.456 1.00 25.05 664 ASN A N 1
ATOM 4753 C CA . ASN A 1 619 ? 43.160 20.208 -33.714 1.00 25.84 664 ASN A CA 1
ATOM 4754 C C . ASN A 1 619 ? 44.010 20.178 -32.441 1.00 24.72 664 ASN A C 1
ATOM 4755 O O . ASN A 1 619 ? 44.691 21.158 -32.122 1.00 23.22 664 ASN A O 1
ATOM 4760 N N . SER A 1 620 ? 43.977 19.050 -31.730 1.00 22.58 665 SER A N 1
ATOM 4761 C CA . SER A 1 620 ? 44.737 18.911 -30.491 1.00 22.08 665 SER A CA 1
ATOM 4762 C C . SER A 1 620 ? 46.235 18.978 -30.727 1.00 21.26 665 SER A C 1
ATOM 4763 O O . SER A 1 620 ? 46.954 19.672 -30.001 1.00 20.85 665 SER A O 1
ATOM 4766 N N . PHE A 1 621 ? 46.694 18.253 -31.741 1.00 21.06 666 PHE A N 1
ATOM 4767 C CA . PHE A 1 621 ? 48.110 18.222 -32.076 1.00 21.30 666 PHE A CA 1
ATOM 4768 C C . PHE A 1 621 ? 48.601 19.582 -32.580 1.00 21.38 666 PHE A C 1
ATOM 4769 O O . PHE A 1 621 ? 49.724 19.989 -32.283 1.00 21.11 666 PHE A O 1
ATOM 4777 N N . THR A 1 622 ? 47.754 20.291 -33.319 1.00 21.33 667 THR A N 1
ATOM 4778 C CA . THR A 1 622 ? 48.066 21.678 -33.692 1.00 21.42 667 THR A CA 1
ATOM 4779 C C . THR A 1 622 ? 48.203 22.578 -32.459 1.00 21.20 667 THR A C 1
ATOM 4780 O O . THR A 1 622 ? 49.161 23.359 -32.362 1.00 21.00 667 THR A O 1
ATOM 4784 N N . SER A 1 623 ? 47.255 22.463 -31.525 1.00 20.89 668 SER A N 1
ATOM 4785 C CA . SER A 1 623 ? 47.253 23.285 -30.313 1.00 21.27 668 SER A CA 1
ATOM 4786 C C . SER A 1 623 ? 48.540 23.151 -29.506 1.00 21.02 668 SER A C 1
ATOM 4787 O O . SER A 1 623 ? 49.072 24.148 -29.008 1.00 20.43 668 SER A O 1
ATOM 4790 N N . ILE A 1 624 ? 49.045 21.922 -29.392 1.00 20.62 669 ILE A N 1
ATOM 4791 C CA . ILE A 1 624 ? 50.235 21.655 -28.582 1.00 20.80 669 ILE A CA 1
ATOM 4792 C C . ILE A 1 624 ? 51.545 21.848 -29.359 1.00 21.04 669 ILE A C 1
ATOM 4793 O O . ILE A 1 624 ? 52.628 21.518 -28.862 1.00 20.84 669 ILE A O 1
ATOM 4798 N N . GLY A 1 625 ? 51.432 22.379 -30.576 1.00 20.98 670 GLY A N 1
ATOM 4799 C CA . GLY A 1 625 ? 52.590 22.779 -31.371 1.00 21.12 670 GLY A CA 1
ATOM 4800 C C . GLY A 1 625 ? 53.242 21.649 -32.143 1.00 21.63 670 GLY A C 1
ATOM 4801 O O . GLY A 1 625 ? 54.417 21.733 -32.492 1.00 20.97 670 GLY A O 1
ATOM 4802 N N . GLU A 1 626 ? 52.479 20.592 -32.410 1.00 21.67 671 GLU A N 1
ATOM 4803 C CA . GLU A 1 626 ? 52.979 19.447 -33.176 1.00 22.51 671 GLU A CA 1
ATOM 4804 C C . GLU A 1 626 ? 51.958 19.047 -34.252 1.00 23.13 671 GLU A C 1
ATOM 4805 O O . GLU A 1 626 ? 51.432 17.932 -34.223 1.00 23.14 671 GLU A O 1
ATOM 4811 N N . PRO A 1 627 ? 51.686 19.957 -35.216 1.00 23.90 672 PRO A N 1
ATOM 4812 C CA . PRO A 1 627 ? 50.615 19.717 -36.190 1.00 24.91 672 PRO A CA 1
ATOM 4813 C C . PRO A 1 627 ? 50.873 18.511 -37.094 1.00 25.68 672 PRO A C 1
ATOM 4814 O O . PRO A 1 627 ? 49.928 17.857 -37.523 1.00 26.56 672 PRO A O 1
ATOM 4818 N N . ALA A 1 628 ? 52.140 18.212 -37.362 1.00 26.64 673 ALA A N 1
ATOM 4819 C CA . ALA A 1 628 ? 52.488 17.110 -38.254 1.00 27.29 673 ALA A CA 1
ATOM 4820 C C . ALA A 1 628 ? 52.792 15.806 -37.515 1.00 27.79 673 ALA A C 1
ATOM 4821 O O . ALA A 1 628 ? 53.408 14.899 -38.084 1.00 28.87 673 ALA A O 1
ATOM 4823 N N . LEU A 1 629 ? 52.350 15.706 -36.262 1.00 27.75 674 LEU A N 1
ATOM 4824 C CA . LEU A 1 629 ? 52.602 14.520 -35.442 1.00 28.55 674 LEU A CA 1
ATOM 4825 C C . LEU A 1 629 ? 52.022 13.275 -36.110 1.00 28.59 674 LEU A C 1
ATOM 4826 O O . LEU A 1 629 ? 50.851 13.258 -36.487 1.00 28.69 674 LEU A O 1
ATOM 4831 N N . GLN A 1 630 ? 52.852 12.248 -36.264 1.00 29.32 675 GLN A N 1
ATOM 4832 C CA . GLN A 1 630 ? 52.445 10.982 -36.879 1.00 29.88 675 GLN A CA 1
ATOM 4833 C C . GLN A 1 630 ? 51.890 10.068 -35.790 1.00 29.31 675 GLN A C 1
ATOM 4834 O O . GLN A 1 630 ? 52.545 9.854 -34.772 1.00 28.18 675 GLN A O 1
ATOM 4840 N N . TYR A 1 631 ? 50.689 9.533 -35.998 1.00 28.36 676 TYR A N 1
ATOM 4841 C CA . TYR A 1 631 ? 50.034 8.727 -34.964 1.00 28.96 676 TYR A CA 1
ATOM 4842 C C . TYR A 1 631 ? 49.307 7.507 -35.519 1.00 28.63 676 TYR A C 1
ATOM 4843 O O . TYR A 1 631 ? 48.877 7.498 -36.670 1.00 28.33 676 TYR A O 1
ATOM 4852 N N . SER A 1 632 ? 49.156 6.491 -34.674 1.00 28.41 677 SER A N 1
ATOM 4853 C CA . SER A 1 632 ? 48.361 5.312 -35.004 1.00 28.25 677 SER A CA 1
ATOM 4854 C C . SER A 1 632 ? 47.647 4.797 -33.747 1.00 27.11 677 SER A C 1
ATOM 4855 O O . SER A 1 632 ? 48.180 4.920 -32.641 1.00 26.56 677 SER A O 1
ATOM 4858 N N . PRO A 1 633 ? 46.438 4.223 -33.911 1.00 26.28 678 PRO A N 1
ATOM 4859 C CA . PRO A 1 633 ? 45.626 3.811 -32.765 1.00 26.59 678 PRO A CA 1
ATOM 4860 C C . PRO A 1 633 ? 46.199 2.581 -32.057 1.00 26.62 678 PRO A C 1
ATOM 4861 O O . PRO A 1 633 ? 46.719 1.683 -32.713 1.00 27.16 678 PRO A O 1
ATOM 4865 N N . SER A 1 634 ? 46.109 2.549 -30.731 1.00 26.66 679 SER A N 1
ATOM 4866 C CA . SER A 1 634 ? 46.621 1.416 -29.959 1.00 27.30 679 SER A CA 1
ATOM 4867 C C . SER A 1 634 ? 45.511 0.549 -29.364 1.00 26.73 679 SER A C 1
ATOM 4868 O O . SER A 1 634 ? 45.673 -0.664 -29.245 1.00 27.40 679 SER A O 1
ATOM 4871 N N . ASN A 1 635 ? 44.397 1.178 -28.996 1.00 25.17 680 ASN A N 1
ATOM 4872 C CA . ASN A 1 635 ? 43.280 0.489 -28.350 1.00 23.68 680 ASN A CA 1
ATOM 4873 C C . ASN A 1 635 ? 41.940 0.882 -28.975 1.00 23.70 680 ASN A C 1
ATOM 4874 O O . ASN A 1 635 ? 40.882 0.736 -28.362 1.00 23.51 680 ASN A O 1
ATOM 4879 N N . CYS A 1 636 ? 41.999 1.408 -30.191 1.00 23.65 681 CYS A N 1
ATOM 4880 C CA . CYS A 1 636 ? 40.809 1.842 -30.902 1.00 24.24 681 CYS A CA 1
ATOM 4881 C C . CYS A 1 636 ? 41.019 1.561 -32.381 1.00 24.61 681 CYS A C 1
ATOM 4882 O O . CYS A 1 636 ? 42.121 1.196 -32.791 1.00 25.32 681 CYS A O 1
ATOM 4885 N N . PHE A 1 637 ? 39.968 1.706 -33.180 1.00 25.16 682 PHE A N 1
ATOM 4886 C CA . PHE A 1 637 ? 40.051 1.367 -34.598 1.00 25.53 682 PHE A CA 1
ATOM 4887 C C . PHE A 1 637 ? 39.338 2.401 -35.459 1.00 25.43 682 PHE A C 1
ATOM 4888 O O . PHE A 1 637 ? 38.381 3.031 -35.005 1.00 23.95 682 PHE A O 1
ATOM 4896 N N . VAL A 1 638 ? 39.809 2.566 -36.696 1.00 25.89 683 VAL A N 1
ATOM 4897 C CA . VAL A 1 638 ? 39.186 3.486 -37.651 1.00 26.62 683 VAL A CA 1
ATOM 4898 C C . VAL A 1 638 ? 37.693 3.176 -37.759 1.00 26.56 683 VAL A C 1
ATOM 4899 O O . VAL A 1 638 ? 37.306 2.044 -38.043 1.00 25.83 683 VAL A O 1
ATOM 4903 N N . TYR A 1 639 ? 36.867 4.186 -37.496 1.00 26.75 684 TYR A N 1
ATOM 4904 C CA . TYR A 1 639 ? 35.416 4.033 -37.493 1.00 27.10 684 TYR A CA 1
ATOM 4905 C C . TYR A 1 639 ? 34.780 5.395 -37.698 1.00 27.08 684 TYR A C 1
ATOM 4906 O O . TYR A 1 639 ? 35.115 6.351 -36.991 1.00 26.47 684 TYR A O 1
ATOM 4915 N N . GLY A 1 640 ? 33.862 5.483 -38.659 1.00 26.63 685 GLY A N 1
ATOM 4916 C CA . GLY A 1 640 ? 33.185 6.739 -38.958 1.00 26.37 685 GLY A CA 1
ATOM 4917 C C . GLY A 1 640 ? 34.182 7.868 -39.151 1.00 26.02 685 GLY A C 1
ATOM 4918 O O . GLY A 1 640 ? 35.175 7.709 -39.862 1.00 26.08 685 GLY A O 1
ATOM 4919 N N . ASN A 1 641 ? 33.933 8.997 -38.493 1.00 25.89 686 ASN A N 1
ATOM 4920 C CA . ASN A 1 641 ? 34.773 10.189 -38.656 1.00 25.80 686 ASN A CA 1
ATOM 4921 C C . ASN A 1 641 ? 36.062 10.187 -37.822 1.00 25.32 686 ASN A C 1
ATOM 4922 O O . ASN A 1 641 ? 36.688 11.236 -37.634 1.00 24.46 686 ASN A O 1
ATOM 4927 N N . GLY A 1 642 ? 36.457 9.018 -37.325 1.00 24.42 687 GLY A N 1
ATOM 4928 C CA . GLY A 1 642 ? 37.658 8.920 -36.507 1.00 24.33 687 GLY A CA 1
ATOM 4929 C C . GLY A 1 642 ? 37.968 7.510 -36.048 1.00 23.92 687 GLY A C 1
ATOM 4930 O O . GLY A 1 642 ? 38.187 6.612 -36.867 1.00 23.76 687 GLY A O 1
ATOM 4931 N N . PHE A 1 643 ? 37.995 7.330 -34.731 1.00 24.04 688 PHE A N 1
ATOM 4932 C CA . PHE A 1 643 ? 38.355 6.051 -34.113 1.00 24.05 688 PHE A CA 1
ATOM 4933 C C . PHE A 1 643 ? 37.362 5.665 -33.030 1.00 23.87 688 PHE A C 1
ATOM 4934 O O . PHE A 1 643 ? 36.885 6.519 -32.281 1.00 23.98 688 PHE A O 1
ATOM 4942 N N . LYS A 1 644 ? 37.059 4.374 -32.950 1.00 24.09 689 LYS A N 1
ATOM 4943 C CA . LYS A 1 644 ? 36.157 3.852 -31.929 1.00 24.31 689 LYS A CA 1
ATOM 4944 C C . LYS A 1 644 ? 36.931 2.944 -30.978 1.00 23.70 689 LYS A C 1
ATOM 4945 O O . LYS A 1 644 ? 37.789 2.186 -31.412 1.00 23.83 689 LYS A O 1
ATOM 4951 N N . LEU A 1 645 ? 36.621 3.018 -29.687 1.00 24.20 690 LEU A N 1
ATOM 4952 C CA . LEU A 1 645 ? 37.285 2.179 -28.680 1.00 24.38 690 LEU A CA 1
ATOM 4953 C C . LEU A 1 645 ? 37.103 0.687 -28.969 1.00 24.84 690 LEU A C 1
ATOM 4954 O O . LEU A 1 645 ? 36.000 0.258 -29.299 1.00 24.30 690 LEU A O 1
ATOM 4959 N N . ASN A 1 646 ? 38.185 -0.090 -28.865 1.00 25.13 691 ASN A N 1
ATOM 4960 C CA . ASN A 1 646 ? 38.102 -1.556 -28.961 1.00 25.97 691 ASN A CA 1
ATOM 4961 C C . ASN A 1 646 ? 37.112 -2.106 -27.943 1.00 26.37 691 ASN A C 1
ATOM 4962 O O . ASN A 1 646 ? 36.296 -2.979 -28.256 1.00 26.70 691 ASN A O 1
ATOM 4967 N N . ASN A 1 647 ? 37.187 -1.576 -26.724 1.00 25.90 692 ASN A N 1
ATOM 4968 C CA . ASN A 1 647 ? 36.334 -2.010 -25.621 1.00 26.70 692 ASN A CA 1
ATOM 4969 C C . ASN A 1 647 ? 36.061 -0.847 -24.669 1.00 26.24 692 ASN A C 1
ATOM 4970 O O . ASN A 1 647 ? 36.984 -0.296 -24.073 1.00 26.37 692 ASN A O 1
ATOM 4975 N N . SER A 1 648 ? 34.792 -0.484 -24.524 1.00 25.96 693 SER A N 1
ATOM 4976 C CA . SER A 1 648 ? 34.414 0.656 -23.690 1.00 26.31 693 SER A CA 1
ATOM 4977 C C . SER A 1 648 ? 33.751 0.255 -22.369 1.00 26.80 693 SER A C 1
ATOM 4978 O O . SER A 1 648 ? 33.229 1.113 -21.647 1.00 26.99 693 SER A O 1
ATOM 4981 N N . THR A 1 649 ? 33.780 -1.038 -22.049 1.00 26.62 694 THR A N 1
ATOM 4982 C CA . THR A 1 649 ? 33.136 -1.551 -20.837 1.00 26.87 694 THR A CA 1
ATOM 4983 C C . THR A 1 649 ? 33.734 -0.973 -19.545 1.00 26.36 694 THR A C 1
ATOM 4984 O O . THR A 1 649 ? 32.997 -0.599 -18.627 1.00 25.84 694 THR A O 1
ATOM 4988 N N . PHE A 1 650 ? 35.062 -0.882 -19.498 1.00 26.13 695 PHE A N 1
ATOM 4989 C CA . PHE A 1 650 ? 35.785 -0.548 -18.268 1.00 26.87 695 PHE A CA 1
ATOM 4990 C C . PHE A 1 650 ? 36.492 0.809 -18.321 1.00 26.27 695 PHE A C 1
ATOM 4991 O O . PHE A 1 650 ? 36.533 1.530 -17.322 1.00 26.44 695 PHE A O 1
ATOM 4999 N N . ASP A 1 651 ? 37.058 1.137 -19.482 1.00 25.76 696 ASP A N 1
ATOM 5000 C CA . ASP A 1 651 ? 37.877 2.342 -19.662 1.00 25.45 696 ASP A CA 1
ATOM 5001 C C . ASP A 1 651 ? 37.449 3.106 -20.911 1.00 24.46 696 ASP A C 1
ATOM 5002 O O . ASP A 1 651 ? 37.006 2.501 -21.892 1.00 23.83 696 ASP A O 1
ATOM 5007 N N . LEU A 1 652 ? 37.594 4.431 -20.873 1.00 23.32 697 LEU A N 1
ATOM 5008 C CA . LEU A 1 652 ? 37.073 5.296 -21.937 1.00 22.66 697 LEU A CA 1
ATOM 5009 C C . LEU A 1 652 ? 38.131 6.175 -22.617 1.00 22.36 697 LEU A C 1
ATOM 5010 O O . LEU A 1 652 ? 37.799 7.163 -23.285 1.00 22.22 697 LEU A O 1
ATOM 5015 N N . GLN A 1 653 ? 39.400 5.812 -22.465 1.00 21.83 698 GLN A N 1
ATOM 5016 C CA . GLN A 1 653 ? 40.476 6.600 -23.057 1.00 22.16 698 GLN A CA 1
ATOM 5017 C C . GLN A 1 653 ? 40.929 6.044 -24.399 1.00 22.83 698 GLN A C 1
ATOM 5018 O O . GLN A 1 653 ? 41.164 4.842 -24.541 1.00 23.15 698 GLN A O 1
ATOM 5024 N N . PHE A 1 654 ? 41.033 6.932 -25.384 1.00 22.52 699 PHE A N 1
ATOM 5025 C CA . PHE A 1 654 ? 41.581 6.592 -26.688 1.00 22.90 699 PHE A CA 1
ATOM 5026 C C . PHE A 1 654 ? 43.097 6.709 -26.601 1.00 23.58 699 PHE A C 1
ATOM 5027 O O . PHE A 1 654 ? 43.622 7.789 -26.327 1.00 23.68 699 PHE A O 1
ATOM 5035 N N . ILE A 1 655 ? 43.795 5.599 -26.834 1.00 23.35 700 ILE A N 1
ATOM 5036 C CA . ILE A 1 655 ? 45.253 5.578 -26.743 1.00 24.37 700 ILE A CA 1
ATOM 5037 C C . ILE A 1 655 ? 45.866 5.436 -28.131 1.00 24.49 700 ILE A C 1
ATOM 5038 O O . ILE A 1 655 ? 45.468 4.560 -28.912 1.00 24.30 700 ILE A O 1
ATOM 5043 N N . PHE A 1 656 ? 46.822 6.318 -28.420 1.00 24.19 701 PHE A N 1
ATOM 5044 C CA . PHE A 1 656 ? 47.551 6.322 -29.680 1.00 24.33 701 PHE A CA 1
ATOM 5045 C C . PHE A 1 656 ? 49.051 6.239 -29.442 1.00 25.27 701 PHE A C 1
ATOM 5046 O O . PHE A 1 656 ? 49.565 6.717 -28.425 1.00 25.63 701 PHE A O 1
ATOM 5054 N N . GLU A 1 657 ? 49.737 5.626 -30.396 1.00 26.47 702 GLU A N 1
ATOM 5055 C CA . GLU A 1 657 ? 51.189 5.605 -30.432 1.00 28.36 702 GLU A CA 1
ATOM 5056 C C . GLU A 1 657 ? 51.642 6.647 -31.447 1.00 27.39 702 GLU A C 1
ATOM 5057 O O . GLU A 1 657 ? 51.096 6.722 -32.544 1.00 27.13 702 GLU A O 1
ATOM 5063 N N . ILE A 1 658 ? 52.634 7.450 -31.074 1.00 27.63 703 ILE A N 1
ATOM 5064 C CA . ILE A 1 658 ? 53.131 8.519 -31.941 1.00 28.23 703 ILE A CA 1
ATOM 5065 C C . ILE A 1 658 ? 54.611 8.324 -32.277 1.00 29.58 703 ILE A C 1
ATOM 5066 O O . ILE A 1 658 ? 55.310 7.569 -31.601 1.00 28.02 703 ILE A O 1
ATOM 5071 N N . VAL A 1 659 ? 55.076 9.006 -33.323 1.00 31.80 704 VAL A N 1
ATOM 5072 C CA . VAL A 1 659 ? 56.465 8.881 -33.774 1.00 33.38 704 VAL A CA 1
ATOM 5073 C C . VAL A 1 659 ? 57.296 10.075 -33.309 1.00 34.97 704 VAL A C 1
ATOM 5074 O O . VAL A 1 659 ? 56.997 11.230 -33.627 1.00 34.84 704 VAL A O 1
#

Organism: Autographa californica nuclear polyhedrosis virus (NCBI:txid46015)

Nearest PDB structures (foldseek):
  3vsn-assembly1_A  TM=9.935E-01  e=0.000E+00  Autographa californica nucleopolyhedrovirus
  8fnx-assembly1_A  TM=5.810E-01  e=5.175E-16  Cutibacterium acnes HL110PA3
  8fyg-assembly1_A  TM=5.441E-01  e=4.868E-15  Cutibacterium acnes HL043PA1
  8g0o-assembly1_A  TM=5.084E-01  e=3.078E-15  Cutibacterium acnes HL110PA3
  4k3c-assembly1_A  TM=1.327E-01  e=5.959E+00  [Haemophilus] ducreyi

InterPro domains:
  IPR006934 Baculovirus ODV-E66, C-terminal domain [PF04850] (268-703)
  IPR008929 Chondroitin AC/alginate lyase [G3DSA:1.50.10.100] (72-418)
  IPR008929 Chondroitin AC/alginate lyase [SSF48230] (66-376)
  IPR043082 Baculovirus occlusion-derived virus envelope, E66, core domain [G3DSA:2.70.98.100] (419-610)

B-factor: mean 28.87, std 7.39, range [16.85, 71.73]

Solvent-accessible surface area: 23992 Å² total; per-residue (Å²): 100,119,134,54,18,86,69,0,3,144,60,4,40,122,42,5,52,120,10,15,35,9,10,30,41,48,53,84,99,7,128,85,100,71,45,117,111,27,1,0,44,142,21,60,0,50,109,34,4,87,35,0,0,39,0,0,20,2,0,3,0,8,0,14,32,7,19,46,103,101,23,120,51,92,70,44,106,126,6,4,108,26,0,0,27,1,0,77,22,0,10,81,90,12,46,75,110,34,27,134,79,111,10,25,38,44,89,90,75,41,33,58,35,0,0,1,0,0,0,9,0,0,5,12,0,0,0,2,0,30,139,37,164,22,40,107,70,0,3,54,35,0,79,110,29,0,31,43,0,0,68,48,0,4,50,0,4,41,48,94,34,82,60,21,48,2,10,5,0,0,7,1,9,0,0,0,21,5,14,81,40,99,18,17,74,95,0,72,127,47,146,5,0,72,60,0,22,113,41,0,38,18,80,81,41,106,150,23,81,13,0,11,15,9,6,0,18,0,22,63,115,11,2,8,8,0,24,84,4,12,50,2,23,12,0,14,42,12,0,38,72,9,8,23,104,139,19,12,32,78,110,0,6,38,71,0,0,23,2,0,1,0,52,58,2,11,0,3,0,4,0,12,54,48,80,1,13,4,82,11,98,1,0,16,62,8,30,132,23,53,99,28,11,15,3,0,0,55,1,2,1,0,1,6,5,8,165,28,0,2,0,1,0,9,2,3,3,66,95,9,4,9,0,4,0,16,93,116,31,16,20,7,0,4,1,14,1,2,5,1,11,0,20,25,57,233,22,131,76,35,55,30,69,79,82,10,1,2,6,5,0,0,0,6,3,20,40,92,90,5,69,38,129,4,81,20,72,72,142,66,36,60,35,21,119,7,82,49,2,49,0,0,0,0,60,7,85,49,0,0,0,0,0,0,57,0,47,0,54,69,1,48,37,1,39,0,14,0,0,0,0,0,0,42,53,0,0,0,0,0,0,10,52,0,0,6,80,73,128,48,12,141,114,43,51,0,21,0,0,0,0,10,41,16,46,90,38,128,18,150,44,109,38,0,94,37,29,50,112,109,69,142,95,36,2,66,30,2,21,6,14,14,0,19,0,48,75,7,81,5,113,121,25,112,10,23,73,6,41,26,42,73,33,51,113,30,3,9,0,0,1,0,62,5,43,29,102,52,0,35,94,23,78,2,8,1,0,1,17,0,2,5,89,79,71,104,35,74,4,135,6,96,81,35,130,50,87,48,7,0,23,0,45,1,58,83,47,6,32,0,3,0,40,42,37,24,0,1,0,25,14,107,78,64,0,0,0,0,0,1,82,36,59,44,41,0,30,106,63,30,0,112,78,5,3,79,10,1,57,42,94,91,24,111,68,57,52,64,42,8,87,117,114,73,90,4,16,63,7,96,87,36,72,77,69,2,8,0,51,1,103,9,139

Sequence (633 aa):
NIQELQNFERWFKNNLSYSFSQKAEKVVNPNRNWNDNTVFDNLSPWTSVPDFGTVCHTLIGYCVRYNNTSDTLYQNPELAYNLINGLRIICSKLPDPPPHQQAPWGPVADWYHFTITMPEVFMNITIVLNETQHYDEAASLTRYWLGLYLPTAVNSMGWHRTAGNSMRMGVPYTYSQMLRGYSLAQIRQEQGIQEILNTIAFPYVTQGNGLHVDSIYIDHIDVRAYGYLINSYFTFAYYTYYFGDEVINTVGLTRAIENVGSPEGVVVPGVMSRNGTLYSNVIGNFITYPLAVHSADYSKVLTKLSKTYYGSVVGVTNRLAYYESDPTNNIQAPLWTMARRIWNRRGRIINYNANTVSFESSGIILQSLNGIMRIPSGTTSTQSFRPTIGQTAIAKTDDTAGAILVYAKFAEMNNLQFKSCTLFYDHGMFQLYYNIGVEPNSLNNTNGRVIVLSSRDTSVNTNDLSFEAQRINNNNNSSEGTTFNGVVCHRVPITNINVPSLTVRSPNSSVELVEQIISFQTMYTATASACYKLNVEGHSDSLRRAFRVNSDENIYVNVGNGVKALFNYPWVMVKENNKVSFMSANEDTTIPFSVIMNSFTSIGEPALQYSPSNCFVYGNGFKLNNSTFDLQFIFEIV